Protein AF-A0A534PDR1-F1 (afdb_monomer_lite)

Structure (mmCIF, N/CA/C/O backbone):
data_AF-A0A534PDR1-F1
#
_entry.id   AF-A0A534PDR1-F1
#
loop_
_atom_site.group_PDB
_atom_site.id
_atom_site.type_symbol
_atom_site.label_atom_id
_atom_site.label_alt_id
_atom_site.label_comp_id
_atom_site.label_asym_id
_atom_site.label_entity_id
_atom_site.label_seq_id
_atom_site.pdbx_PDB_ins_code
_atom_site.Cartn_x
_atom_site.Cartn_y
_atom_site.Cartn_z
_atom_site.occupancy
_atom_site.B_iso_or_equiv
_atom_site.auth_seq_id
_atom_site.auth_comp_id
_atom_site.auth_asym_id
_atom_site.auth_atom_id
_atom_site.pdbx_PDB_model_num
ATOM 1 N N . MET A 1 1 ? -33.466 15.851 30.814 1.00 24.52 1 MET A N 1
ATOM 2 C CA . MET A 1 1 ? -32.150 16.524 30.706 1.00 24.52 1 MET A CA 1
ATOM 3 C C . MET A 1 1 ? -31.221 15.490 30.112 1.00 24.52 1 MET A C 1
ATOM 5 O O . MET A 1 1 ? -31.163 14.416 30.687 1.00 24.52 1 MET A O 1
ATOM 9 N N . SER A 1 2 ? -30.575 15.749 28.976 1.00 23.77 2 SER A N 1
ATOM 10 C CA . SER A 1 2 ? -29.647 14.771 28.395 1.00 23.77 2 SER A CA 1
ATOM 11 C C . SER A 1 2 ? -28.247 15.057 28.927 1.00 23.77 2 SER A C 1
ATOM 13 O O . SER A 1 2 ? -27.784 16.191 28.813 1.00 23.77 2 SER A O 1
ATOM 15 N N . TYR A 1 3 ? -27.605 14.066 29.541 1.00 24.27 3 TYR A N 1
ATOM 16 C CA . TYR A 1 3 ? -26.194 14.140 29.911 1.00 24.27 3 TYR A CA 1
ATOM 17 C C . TYR A 1 3 ? -25.447 13.023 29.192 1.00 24.27 3 TYR A C 1
ATOM 19 O O . TYR A 1 3 ? -25.975 11.921 29.044 1.00 24.27 3 TYR A O 1
ATOM 27 N N . ARG A 1 4 ? -24.250 13.334 28.696 1.00 38.19 4 ARG A N 1
ATOM 28 C CA . ARG A 1 4 ? -23.454 12.449 27.849 1.00 38.19 4 ARG A CA 1
ATOM 29 C C . ARG A 1 4 ? -22.066 12.275 28.437 1.00 38.19 4 ARG A C 1
ATOM 31 O O . ARG A 1 4 ? -21.421 13.256 28.794 1.00 38.19 4 ARG A O 1
ATOM 38 N N . GLY A 1 5 ? -21.625 11.025 28.449 1.00 40.53 5 GLY A N 1
ATOM 39 C CA . GLY A 1 5 ? -20.248 10.633 28.691 1.00 40.53 5 GLY A CA 1
ATOM 40 C C . GLY A 1 5 ? -19.898 10.258 30.129 1.00 40.53 5 GLY A C 1
ATOM 41 O O . GLY A 1 5 ? -20.467 10.765 31.097 1.00 40.53 5 GLY A O 1
ATOM 42 N N . LEU A 1 6 ? -18.939 9.340 30.239 1.00 48.75 6 LEU A N 1
ATOM 43 C CA . LEU A 1 6 ? -18.367 8.855 31.493 1.00 48.75 6 LEU A CA 1
ATOM 44 C C . LEU A 1 6 ? -16.954 9.431 31.633 1.00 48.75 6 LEU A C 1
ATOM 46 O O . LEU A 1 6 ? -16.095 9.165 30.796 1.00 48.75 6 LEU A O 1
ATOM 50 N N . TYR A 1 7 ? -16.713 10.194 32.698 1.00 41.88 7 TYR A N 1
ATOM 51 C CA . TYR A 1 7 ? -15.410 10.789 33.002 1.00 41.88 7 TYR A CA 1
ATOM 52 C C . TYR A 1 7 ? -14.824 10.149 34.262 1.00 41.88 7 TYR A C 1
ATOM 54 O O . TYR A 1 7 ? -15.388 10.309 35.346 1.00 41.88 7 TYR A O 1
ATOM 62 N N . ALA A 1 8 ? -13.682 9.463 34.146 1.00 46.06 8 ALA A N 1
ATOM 63 C CA . ALA A 1 8 ? -13.002 8.853 35.290 1.00 46.06 8 ALA A CA 1
ATOM 64 C C . ALA A 1 8 ? -11.555 9.350 35.450 1.00 46.06 8 ALA A C 1
ATOM 66 O O . ALA A 1 8 ? -10.724 9.262 34.548 1.00 46.06 8 ALA A O 1
ATOM 67 N N . GLY A 1 9 ? -11.222 9.810 36.659 1.00 34.47 9 GLY A N 1
ATOM 68 C CA . GLY A 1 9 ? -9.870 10.238 37.046 1.00 34.47 9 GLY A CA 1
ATOM 69 C C . GLY A 1 9 ? -8.880 9.091 37.301 1.00 34.47 9 GLY A C 1
ATOM 70 O O . GLY A 1 9 ? -7.931 9.276 38.057 1.00 34.47 9 GLY A O 1
ATOM 71 N N . GLY A 1 10 ? -9.106 7.913 36.717 1.00 47.69 10 GLY A N 1
ATOM 72 C CA . GLY A 1 10 ? -8.286 6.712 36.885 1.00 47.69 10 GLY A CA 1
ATOM 73 C C . GLY A 1 10 ? -8.466 5.740 35.719 1.00 47.69 10 GLY A C 1
ATOM 74 O O . GLY A 1 10 ? -8.918 6.144 34.649 1.00 47.69 10 GLY A O 1
ATOM 75 N N . ALA A 1 11 ? -8.103 4.473 35.924 1.00 41.03 11 ALA A N 1
ATOM 76 C CA . ALA A 1 11 ? -8.401 3.398 34.978 1.00 41.03 11 ALA A CA 1
ATOM 77 C C . ALA A 1 11 ? -9.873 2.953 35.079 1.00 41.03 11 ALA A C 1
ATOM 79 O O . ALA A 1 11 ? -10.487 3.073 36.143 1.00 41.03 11 ALA A O 1
ATOM 80 N N . LEU A 1 12 ? -10.414 2.423 33.983 1.00 51.59 12 LEU A N 1
ATOM 81 C CA . LEU A 1 12 ? -11.760 1.857 33.893 1.00 51.59 12 LEU A CA 1
ATOM 82 C C . LEU A 1 12 ? -11.659 0.370 33.540 1.00 51.59 12 LEU A C 1
ATOM 84 O O . LEU A 1 12 ? -11.013 0.025 32.555 1.00 51.59 12 LEU A O 1
ATOM 88 N N . ASP A 1 13 ? -12.315 -0.490 34.313 1.00 53.53 13 ASP A N 1
ATOM 89 C CA . ASP A 1 13 ? -12.467 -1.915 34.006 1.00 53.53 13 ASP A CA 1
ATOM 90 C C . ASP A 1 13 ? -13.963 -2.246 34.022 1.00 53.53 13 ASP A C 1
ATOM 92 O O . ASP A 1 13 ? -14.645 -2.003 35.023 1.00 53.53 13 ASP A O 1
ATOM 96 N N . LEU A 1 14 ? -14.482 -2.721 32.891 1.00 58.72 14 LEU A N 1
ATOM 97 C CA . LEU A 1 14 ? -15.869 -3.137 32.721 1.00 58.72 14 LEU A CA 1
ATOM 98 C C . LEU A 1 14 ? -15.907 -4.642 32.465 1.00 58.72 14 LEU A C 1
ATOM 100 O O . LEU A 1 14 ? -15.542 -5.126 31.389 1.00 58.72 14 LEU A O 1
ATOM 104 N N . ASP A 1 15 ? -16.386 -5.371 33.469 1.00 56.88 15 ASP A N 1
ATOM 105 C CA . ASP A 1 15 ? -16.516 -6.822 33.454 1.00 56.88 15 ASP A CA 1
ATOM 106 C C . ASP A 1 15 ? -17.979 -7.249 33.649 1.00 56.88 15 ASP A C 1
ATOM 108 O O . ASP A 1 15 ? -18.647 -6.826 34.595 1.00 56.88 15 ASP A O 1
ATOM 112 N N . SER A 1 16 ? -18.475 -8.103 32.749 1.00 52.28 16 SER A N 1
ATOM 113 C CA . SER A 1 16 ? -19.814 -8.700 32.808 1.00 52.28 16 SER A CA 1
ATOM 114 C C . SER A 1 16 ? -19.822 -10.130 33.376 1.00 52.28 16 SER A C 1
ATOM 116 O O . SER A 1 16 ? -20.872 -10.773 33.406 1.00 52.28 16 SER A O 1
ATOM 118 N N . SER A 1 17 ? -18.691 -10.632 33.894 1.00 45.69 17 SER A N 1
ATOM 119 C CA . SER A 1 17 ? -18.529 -12.004 34.418 1.00 45.69 17 SER A CA 1
ATOM 120 C C . SER A 1 17 ? -19.509 -12.415 35.529 1.00 45.69 17 SER A C 1
ATOM 122 O O . SER A 1 17 ? -19.777 -13.603 35.713 1.00 45.69 17 SER A O 1
ATOM 124 N N . ALA A 1 18 ? -20.100 -11.457 36.250 1.00 42.72 18 ALA A N 1
ATOM 125 C CA . ALA A 1 18 ? -21.075 -11.703 37.318 1.00 42.72 18 ALA A CA 1
ATOM 126 C C . ALA A 1 18 ? -22.462 -12.179 36.822 1.00 42.72 18 ALA A C 1
ATOM 128 O O . ALA A 1 18 ? -23.359 -12.438 37.626 1.00 42.72 18 ALA A O 1
ATOM 129 N N . CYS A 1 19 ? -22.666 -12.255 35.508 1.00 43.12 19 CYS A N 1
ATOM 130 C CA . CYS A 1 19 ? -23.981 -12.173 34.890 1.00 43.12 19 CYS A CA 1
ATOM 131 C C . CYS A 1 19 ? -24.437 -13.528 34.317 1.00 43.12 19 CYS A C 1
ATOM 133 O O . CYS A 1 19 ? -24.312 -13.815 33.129 1.00 43.12 19 CYS A O 1
ATOM 135 N N . THR A 1 20 ? -24.973 -14.394 35.185 1.00 37.12 20 THR A N 1
ATOM 136 C CA . THR A 1 20 ? -25.579 -15.681 34.793 1.00 37.12 20 THR A CA 1
ATOM 137 C C . THR A 1 20 ? -26.996 -15.825 35.366 1.00 37.12 20 THR A C 1
ATOM 139 O O . THR A 1 20 ? -27.206 -15.465 36.525 1.00 37.12 20 THR A O 1
ATOM 142 N N . PRO A 1 21 ? -27.982 -16.363 34.613 1.00 46.09 21 PRO A N 1
ATOM 143 C CA . PRO A 1 21 ? -27.909 -16.896 33.250 1.00 46.09 21 PRO A CA 1
ATOM 144 C C . PRO A 1 21 ? -28.533 -15.941 32.206 1.00 46.09 21 PRO A C 1
ATOM 146 O O . PRO A 1 21 ? -29.753 -15.881 32.064 1.00 46.09 21 PRO A O 1
ATOM 149 N N . GLY A 1 22 ? -27.706 -15.239 31.427 1.00 43.00 22 GLY A N 1
ATOM 150 C CA . GLY A 1 22 ? -28.154 -14.412 30.300 1.00 43.00 22 GLY A CA 1
ATOM 151 C C . GLY A 1 22 ? -26.980 -13.939 29.430 1.00 43.00 22 GLY A C 1
ATOM 152 O O . GLY A 1 22 ? -25.839 -13.996 29.888 1.00 43.00 22 GLY A O 1
ATOM 153 N N . PRO A 1 23 ? -27.215 -13.509 28.177 1.00 45.12 23 PRO A N 1
ATOM 154 C CA . PRO A 1 23 ? -26.169 -12.941 27.330 1.00 45.12 23 PRO A CA 1
ATOM 155 C C . PRO A 1 23 ? -25.854 -11.508 27.783 1.00 45.12 23 PRO A C 1
ATOM 157 O O . PRO A 1 23 ? -26.560 -10.572 27.420 1.00 45.12 23 PRO A O 1
ATOM 160 N N . CYS A 1 24 ? -24.809 -11.334 28.592 1.00 54.53 24 CYS A N 1
ATOM 161 C CA . CYS A 1 24 ? -24.440 -10.026 29.135 1.00 54.53 24 CYS A CA 1
ATOM 162 C C . CYS A 1 24 ? -23.253 -9.417 28.375 1.00 54.53 24 CYS A C 1
ATOM 164 O O . CYS A 1 24 ? -22.087 -9.651 28.711 1.00 54.53 24 CYS A O 1
ATOM 166 N N . GLY A 1 25 ? -23.576 -8.644 27.338 1.00 50.75 25 GLY A N 1
ATOM 167 C CA . GLY A 1 25 ? -22.637 -7.742 26.671 1.00 50.75 25 GLY A CA 1
ATOM 168 C C . GLY A 1 25 ? -22.466 -6.421 27.427 1.00 50.75 25 GLY A C 1
ATOM 169 O O . GLY A 1 25 ? -23.204 -6.120 28.366 1.00 50.75 25 GLY A O 1
ATOM 170 N N . ILE A 1 26 ? -21.487 -5.631 26.999 1.00 59.28 26 ILE A N 1
ATOM 171 C CA . ILE A 1 26 ? -21.301 -4.236 27.394 1.00 59.28 26 ILE A CA 1
ATOM 172 C C . ILE A 1 26 ? -21.921 -3.377 26.290 1.00 59.28 26 ILE A C 1
ATOM 174 O O . ILE A 1 26 ? -21.409 -3.336 25.173 1.00 59.28 26 ILE A O 1
ATOM 178 N N . GLU A 1 27 ? -23.021 -2.698 26.595 1.00 56.66 27 GLU A N 1
ATOM 179 C CA . GLU A 1 27 ? -23.666 -1.769 25.665 1.00 56.66 27 GLU A CA 1
ATOM 180 C C . GLU A 1 27 ? -23.038 -0.377 25.802 1.00 56.66 27 GLU A C 1
ATOM 182 O O . GLU A 1 27 ? -23.004 0.202 26.892 1.00 56.66 27 GLU A O 1
ATOM 187 N N . LEU A 1 28 ? -22.525 0.162 24.694 1.00 62.59 28 LEU A N 1
ATOM 188 C CA . LEU A 1 28 ? -21.995 1.519 24.617 1.00 62.59 28 LEU A CA 1
ATOM 189 C C . LEU A 1 28 ? -22.912 2.378 23.745 1.00 62.59 28 LEU A C 1
ATOM 191 O O . LEU A 1 28 ? -22.974 2.212 22.526 1.00 62.59 28 LEU A O 1
ATOM 195 N N . GLY A 1 29 ? -23.591 3.328 24.390 1.00 46.28 29 GLY A N 1
ATOM 196 C CA . GLY A 1 29 ? -24.225 4.461 23.717 1.00 46.28 29 GLY A CA 1
ATOM 197 C C . GLY A 1 29 ? -25.607 4.869 24.197 1.00 46.28 29 GLY A C 1
ATOM 198 O O . GLY A 1 29 ? -26.020 6.003 23.942 1.00 46.28 29 GLY A O 1
ATOM 199 N N . ASP A 1 30 ? -26.269 4.019 24.972 1.00 38.47 30 ASP A N 1
ATOM 200 C CA . ASP A 1 30 ? -27.560 4.350 25.558 1.00 38.47 30 ASP A CA 1
ATOM 201 C C . ASP A 1 30 ? -27.429 5.376 26.689 1.00 38.47 30 ASP A C 1
ATOM 203 O O . ASP A 1 30 ? -26.558 5.304 27.563 1.00 38.47 30 ASP A O 1
ATOM 207 N N . VAL A 1 31 ? -28.357 6.335 26.710 1.00 37.12 31 VAL A N 1
ATOM 208 C CA . VAL A 1 31 ? -28.592 7.145 27.905 1.00 37.12 31 VAL A CA 1
ATOM 209 C C . VAL A 1 31 ? -29.271 6.233 28.919 1.00 37.12 31 VAL A C 1
ATOM 211 O O . VAL A 1 31 ? -30.469 5.976 28.806 1.00 37.12 31 VAL A O 1
ATOM 214 N N . GLN A 1 32 ? -28.535 5.787 29.939 1.00 31.36 32 GLN A N 1
ATOM 215 C CA . GLN A 1 32 ? -29.162 5.231 31.136 1.00 31.36 32 GLN A CA 1
ATOM 216 C C . GLN A 1 32 ? -29.916 6.349 31.871 1.00 31.36 32 GLN A C 1
ATOM 218 O O . GLN A 1 32 ? -29.415 6.969 32.812 1.00 31.36 32 GLN A O 1
ATOM 223 N N . GLU A 1 33 ? -31.145 6.626 31.430 1.00 30.59 33 GLU A N 1
ATOM 224 C CA . GLU A 1 33 ? -32.111 7.357 32.237 1.00 30.59 33 GLU A CA 1
ATOM 225 C C . GLU A 1 33 ? -32.437 6.493 33.458 1.00 30.59 33 GLU A C 1
ATOM 227 O O . GLU A 1 33 ? -33.253 5.573 33.397 1.00 30.59 33 GLU A O 1
ATOM 232 N N . ALA A 1 34 ? -31.787 6.798 34.583 1.00 27.44 34 ALA A N 1
ATOM 233 C CA . ALA A 1 34 ? -32.140 6.249 35.884 1.00 27.44 34 ALA A CA 1
ATOM 234 C C . ALA A 1 34 ? -33.585 6.656 36.219 1.00 27.44 34 ALA A C 1
ATOM 236 O O . ALA A 1 34 ? -33.847 7.742 36.747 1.00 27.44 34 ALA A O 1
ATOM 237 N N . SER A 1 35 ? -34.534 5.795 35.843 1.00 27.27 35 SER A N 1
ATOM 238 C CA . SER A 1 35 ? -35.957 6.030 36.062 1.00 27.27 35 SER A CA 1
ATOM 239 C C . SER A 1 35 ? -36.247 6.165 37.562 1.00 27.27 35 SER A C 1
ATOM 241 O O . SER A 1 35 ? -35.571 5.582 38.412 1.00 27.27 35 SER A O 1
ATOM 243 N N . GLY A 1 36 ? -37.212 7.020 37.898 1.00 31.36 36 GLY A N 1
ATOM 244 C CA . GLY A 1 36 ? -37.315 7.608 39.230 1.00 31.36 36 GLY A CA 1
ATOM 245 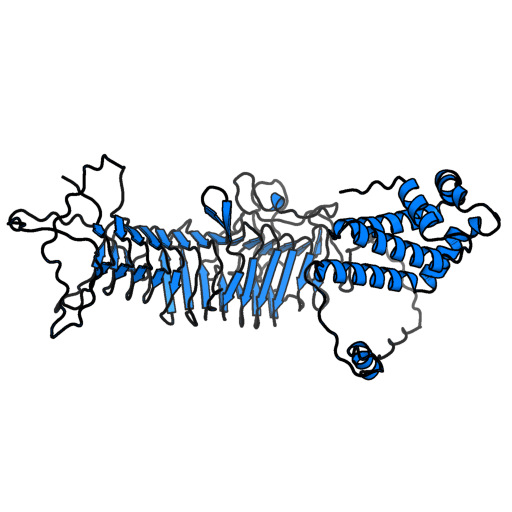C C . GLY A 1 36 ? -37.800 6.685 40.351 1.00 31.36 36 GLY A C 1
ATOM 246 O O . GLY A 1 36 ? -38.904 6.897 40.836 1.00 31.36 36 GLY A O 1
ATOM 247 N N . GLU A 1 37 ? -36.940 5.790 40.850 1.00 30.20 37 GLU A N 1
ATOM 248 C CA . GLU A 1 37 ? -36.938 5.343 42.260 1.00 30.20 37 GLU A CA 1
ATOM 249 C C . GLU A 1 37 ? -35.525 5.224 42.887 1.00 30.20 37 GLU A C 1
ATOM 251 O O . GLU A 1 37 ? -35.388 5.432 44.097 1.00 30.20 37 GLU A O 1
ATOM 256 N N . GLU A 1 38 ? -34.450 5.010 42.113 1.00 33.03 38 GLU A N 1
ATOM 257 C CA . GLU A 1 38 ? -33.076 4.811 42.636 1.00 33.03 38 GLU A CA 1
ATOM 258 C C . GLU A 1 38 ? -32.304 6.111 42.966 1.00 33.03 38 GLU A C 1
ATOM 260 O O . GLU A 1 38 ? -31.132 6.284 42.640 1.00 33.03 38 GLU A O 1
ATOM 265 N N . LEU A 1 39 ? -32.947 7.057 43.659 1.00 34.06 39 LEU A N 1
ATOM 266 C CA . LEU A 1 39 ? -32.356 8.365 43.985 1.00 34.06 39 LEU A CA 1
ATOM 267 C C . LEU A 1 39 ? -32.354 8.662 45.497 1.00 34.06 39 LEU A C 1
ATOM 269 O O . LEU A 1 39 ? -33.066 9.546 45.983 1.00 34.06 39 LEU A O 1
ATOM 273 N N . LYS A 1 40 ? -31.525 7.942 46.276 1.00 28.23 40 LYS A N 1
ATOM 274 C CA . LYS A 1 40 ? -31.348 8.198 47.725 1.00 28.23 40 LYS A CA 1
ATOM 275 C C . LYS A 1 40 ? -29.890 8.192 48.228 1.00 28.23 40 LYS A C 1
ATOM 277 O O . LYS A 1 40 ? -29.333 7.153 48.537 1.00 28.23 40 LYS A O 1
ATOM 282 N N . ARG A 1 41 ? -29.419 9.420 48.511 1.00 26.47 41 ARG A N 1
ATOM 283 C CA . ARG A 1 41 ? -28.400 9.847 49.510 1.00 26.47 41 ARG A CA 1
ATOM 284 C C . ARG A 1 41 ? -26.917 9.519 49.276 1.00 26.47 41 ARG A C 1
ATOM 286 O O . ARG A 1 41 ? -26.426 8.498 49.717 1.00 26.47 41 ARG A O 1
ATOM 293 N N . PHE A 1 42 ? -26.200 10.525 48.763 1.00 36.53 42 PHE A N 1
ATOM 294 C CA . PHE A 1 42 ? -24.757 10.749 48.966 1.00 36.53 42 PHE A CA 1
ATOM 295 C C . PHE A 1 42 ? -24.406 11.175 50.413 1.00 36.53 42 PHE A C 1
ATOM 297 O O . PHE A 1 42 ? -24.997 12.163 50.859 1.00 36.53 42 PHE A O 1
ATOM 304 N N . THR A 1 43 ? -23.409 10.588 51.093 1.00 26.38 43 THR A N 1
ATOM 305 C CA . THR A 1 43 ? -22.745 11.206 52.270 1.00 26.38 43 THR A CA 1
ATOM 306 C C . THR A 1 43 ? -21.237 10.905 52.350 1.00 26.38 43 THR A C 1
ATOM 308 O O . THR A 1 43 ? -20.854 9.749 52.463 1.00 26.38 43 THR A O 1
ATOM 311 N N . SER A 1 44 ? -20.413 11.964 52.439 1.00 26.00 44 SER A N 1
ATOM 312 C CA . SER A 1 44 ? -18.926 11.999 52.528 1.00 26.00 44 SER A CA 1
ATOM 313 C C . SER A 1 44 ? -18.133 11.857 51.201 1.00 26.00 44 SER A C 1
ATOM 315 O O . SER A 1 44 ? -18.742 11.736 50.140 1.00 26.00 44 SER A O 1
ATOM 317 N N . ALA A 1 45 ? -16.820 12.153 51.225 1.00 24.89 45 ALA A N 1
ATOM 318 C CA . ALA A 1 45 ? -16.143 12.965 50.188 1.00 24.89 45 ALA A CA 1
ATOM 319 C C . ALA A 1 45 ? -14.821 12.387 49.590 1.00 24.89 45 ALA A C 1
ATOM 321 O O . ALA A 1 45 ? -14.245 11.478 50.179 1.00 24.89 45 ALA A O 1
ATOM 322 N N . PRO A 1 46 ? -14.315 12.928 48.450 1.00 32.41 46 PRO A N 1
ATOM 323 C CA . PRO A 1 46 ? -13.184 12.382 47.673 1.00 32.41 46 PRO A CA 1
ATOM 324 C C . PRO A 1 46 ? -11.766 12.790 48.096 1.00 32.41 46 PRO A C 1
ATOM 326 O O . PRO A 1 46 ? -11.528 13.919 48.520 1.00 32.41 46 PRO A O 1
ATOM 329 N N . SER A 1 47 ? -10.808 11.928 47.746 1.00 26.06 47 SER A N 1
ATOM 330 C CA . SER A 1 47 ? -9.385 12.231 47.499 1.00 26.06 47 SER A CA 1
ATOM 331 C C . SER A 1 47 ? -8.883 11.221 46.446 1.00 26.06 47 SER A C 1
ATOM 333 O O . SER A 1 47 ? -9.110 10.029 46.620 1.00 26.06 47 SER A O 1
ATOM 335 N N . PHE A 1 48 ? -8.371 11.591 45.265 1.00 29.44 48 PHE A N 1
ATOM 336 C CA . PHE A 1 48 ? -7.063 12.221 45.001 1.00 29.44 48 PHE A CA 1
ATOM 337 C C . PHE A 1 48 ? -5.908 11.610 45.811 1.00 29.44 48 PHE A C 1
ATOM 339 O O . PHE A 1 48 ? -5.992 11.471 47.026 1.00 29.44 48 PHE A O 1
ATOM 346 N N . GLY A 1 49 ? -4.833 11.220 45.121 1.00 23.52 49 GLY A N 1
ATOM 347 C CA . GLY A 1 49 ? -3.752 10.434 45.713 1.00 23.52 49 GLY A CA 1
ATOM 348 C C . GLY A 1 49 ? -2.957 11.179 46.787 1.00 23.52 49 GLY A C 1
ATOM 349 O O . GLY A 1 49 ? -2.539 12.319 46.590 1.00 23.52 49 GLY A O 1
ATOM 350 N N . PHE A 1 50 ? -2.673 10.485 47.889 1.00 24.45 50 PHE A N 1
ATOM 351 C CA . PHE A 1 50 ? -1.602 10.834 48.816 1.00 24.45 50 PHE A CA 1
ATOM 352 C C . PHE A 1 50 ? -0.779 9.584 49.139 1.00 24.45 50 PHE A C 1
ATOM 354 O O . PHE A 1 50 ? -1.323 8.502 49.356 1.00 24.45 50 PHE A O 1
ATOM 361 N N . THR A 1 51 ? 0.542 9.737 49.166 1.00 33.31 51 THR A N 1
ATOM 362 C CA . THR A 1 51 ? 1.480 8.649 49.446 1.00 33.31 51 THR A CA 1
ATOM 363 C C . THR A 1 51 ? 1.571 8.398 50.949 1.00 33.31 51 THR A C 1
ATOM 365 O O . THR A 1 51 ? 2.130 9.221 51.671 1.00 33.31 51 THR A O 1
ATOM 368 N N . THR A 1 52 ? 1.137 7.228 51.427 1.00 23.50 52 THR A N 1
ATOM 369 C CA . THR A 1 52 ? 1.560 6.725 52.746 1.00 23.50 52 THR A CA 1
ATOM 370 C C . THR A 1 52 ? 2.007 5.276 52.704 1.00 23.50 52 THR A C 1
ATOM 372 O O . THR A 1 52 ? 1.267 4.375 52.320 1.00 23.50 52 THR A O 1
ATOM 375 N N . THR A 1 53 ? 3.217 5.066 53.205 1.00 33.84 53 THR A N 1
ATOM 376 C CA . THR A 1 53 ? 3.789 3.779 53.588 1.00 33.84 53 THR A CA 1
ATOM 377 C C . THR A 1 53 ? 3.018 3.141 54.750 1.00 33.84 53 THR A C 1
ATOM 379 O O . THR A 1 53 ? 3.211 3.539 55.900 1.00 33.84 53 THR A O 1
ATOM 382 N N . ALA A 1 54 ? 2.207 2.116 54.473 1.00 29.58 54 ALA A N 1
ATOM 383 C CA . ALA A 1 54 ? 1.792 1.110 55.455 1.00 29.58 54 ALA A CA 1
ATOM 384 C C . ALA A 1 54 ? 1.405 -0.207 54.753 1.00 29.58 54 ALA A C 1
ATOM 386 O O . ALA A 1 54 ? 0.627 -0.211 53.803 1.00 29.58 54 ALA A O 1
ATOM 387 N N . THR A 1 55 ? 1.965 -1.324 55.219 1.00 28.69 55 THR A N 1
ATOM 388 C CA . THR A 1 55 ? 1.750 -2.679 54.676 1.00 28.69 55 THR A CA 1
ATOM 389 C C . THR A 1 55 ? 0.329 -3.186 54.989 1.00 28.69 55 THR A C 1
ATOM 391 O O . THR A 1 55 ? -0.136 -2.970 56.109 1.00 28.69 55 THR A O 1
ATOM 394 N N . PRO A 1 56 ? -0.374 -3.869 54.061 1.00 39.94 56 PRO A N 1
ATOM 395 C CA . PRO A 1 56 ? -1.777 -4.239 54.255 1.00 39.94 56 PRO A CA 1
ATOM 396 C C . PRO A 1 56 ? -1.966 -5.483 55.136 1.00 39.94 56 PRO A C 1
ATOM 398 O O . PRO A 1 56 ? -1.124 -6.381 55.157 1.00 39.94 56 PRO A O 1
ATOM 401 N N . THR A 1 57 ? -3.143 -5.598 55.759 1.00 31.28 57 THR A N 1
ATOM 402 C CA . THR A 1 57 ? -3.645 -6.864 56.316 1.00 31.28 57 THR A CA 1
ATOM 403 C C . THR A 1 57 ? -5.085 -7.141 55.881 1.00 31.28 57 THR A C 1
ATOM 405 O O . THR A 1 57 ? -6.012 -6.449 56.287 1.00 31.28 57 THR A O 1
ATOM 408 N N . THR A 1 58 ? -5.215 -8.229 55.115 1.00 30.14 58 THR A N 1
ATOM 409 C CA . THR A 1 58 ? -6.370 -9.141 54.982 1.00 30.14 58 THR A CA 1
ATOM 410 C C . THR A 1 58 ? -7.689 -8.679 54.329 1.00 30.14 58 THR A C 1
ATOM 412 O O . THR A 1 58 ? -8.554 -8.086 54.966 1.00 30.14 58 THR A O 1
ATOM 415 N N . THR A 1 59 ? -7.884 -9.254 53.132 1.00 31.22 59 THR A N 1
ATOM 416 C CA . THR A 1 59 ? -9.089 -9.926 52.578 1.00 31.22 59 THR A CA 1
ATOM 417 C C . THR A 1 59 ? -10.222 -9.166 51.867 1.00 31.22 59 THR A C 1
ATOM 419 O O . THR A 1 59 ? -10.919 -8.341 52.440 1.00 31.22 59 THR A O 1
ATOM 422 N N . ASP A 1 60 ? -10.455 -9.692 50.656 1.00 27.89 60 ASP A N 1
ATOM 423 C CA . ASP A 1 60 ? -11.585 -9.620 49.718 1.00 27.89 60 ASP A CA 1
ATOM 424 C C . ASP A 1 60 ? -11.739 -8.357 48.846 1.00 27.89 60 ASP A C 1
ATOM 426 O O . ASP A 1 60 ? -12.093 -7.271 49.300 1.00 27.89 60 ASP A O 1
ATOM 430 N N . GLN A 1 61 ? -11.479 -8.536 47.544 1.00 29.48 61 GLN A N 1
ATOM 431 C CA . GLN A 1 61 ? -11.686 -7.539 46.496 1.00 29.48 61 GLN A CA 1
ATOM 432 C C . GLN A 1 61 ? -13.024 -7.798 45.803 1.00 29.48 61 GLN A C 1
ATOM 434 O O . GLN A 1 61 ? -13.210 -8.836 45.171 1.00 29.48 61 GLN A O 1
ATOM 439 N N . ARG A 1 62 ? -13.918 -6.807 45.823 1.00 26.50 62 ARG A N 1
ATOM 440 C CA . ARG A 1 62 ? -15.026 -6.688 44.866 1.00 26.50 62 ARG A CA 1
ATOM 441 C C . ARG A 1 62 ? -15.164 -5.224 44.472 1.00 26.50 62 ARG A C 1
ATOM 443 O O . ARG A 1 62 ? -15.502 -4.396 45.315 1.00 26.50 62 ARG A O 1
ATOM 450 N N . TYR A 1 63 ? -14.891 -4.900 43.211 1.00 26.56 63 TYR A N 1
ATOM 451 C CA . TYR A 1 63 ? -15.029 -3.537 42.699 1.00 26.56 63 TYR A CA 1
ATOM 452 C C . TYR A 1 63 ? -16.499 -3.226 42.393 1.00 26.56 63 TYR A C 1
ATOM 454 O O . TYR A 1 63 ? -16.977 -3.411 41.280 1.00 26.56 63 TYR A O 1
ATOM 462 N N . GLY A 1 64 ? -17.213 -2.740 43.407 1.00 27.14 64 GLY A N 1
ATOM 463 C CA . GLY A 1 64 ? -18.397 -1.902 43.229 1.00 27.14 64 GLY A CA 1
ATOM 464 C C . GLY A 1 64 ? -18.028 -0.448 43.527 1.00 27.14 64 GLY A C 1
ATOM 465 O O . GLY A 1 64 ? -17.297 -0.190 44.484 1.00 27.14 64 GLY A O 1
ATOM 466 N N . PHE A 1 65 ? -18.507 0.505 42.724 1.00 29.44 65 PHE A N 1
ATOM 467 C CA . PHE A 1 65 ? -18.239 1.931 42.940 1.00 29.44 65 PHE A CA 1
ATOM 468 C C . PHE A 1 65 ? -18.887 2.425 44.246 1.00 29.44 65 PHE A C 1
ATOM 470 O O . PHE A 1 65 ? -20.096 2.636 44.308 1.00 29.44 65 PHE A O 1
ATOM 477 N N . GLY A 1 66 ? -18.075 2.619 45.289 1.00 26.70 66 GLY A N 1
ATOM 478 C CA . GLY A 1 66 ? -18.504 3.152 46.584 1.00 26.70 66 GLY A CA 1
ATOM 479 C C . GLY A 1 66 ? -18.296 4.666 46.716 1.00 26.70 66 GLY A C 1
ATOM 480 O O . GLY A 1 66 ? -17.163 5.138 46.690 1.00 26.70 66 GLY A O 1
ATOM 481 N N . ASP A 1 67 ? -19.400 5.398 46.889 1.00 32.94 67 ASP A N 1
ATOM 482 C CA . ASP A 1 67 ? -19.536 6.722 47.526 1.00 32.94 67 ASP A CA 1
ATOM 483 C C . ASP A 1 67 ? -18.376 7.737 47.405 1.00 32.94 67 ASP A C 1
ATOM 485 O O . ASP A 1 67 ? -17.724 8.090 48.389 1.00 32.94 67 ASP A O 1
ATOM 489 N N . LEU A 1 68 ? -18.201 8.334 46.217 1.00 29.75 68 LEU A N 1
ATOM 490 C CA . LEU A 1 68 ? -17.282 9.464 46.017 1.00 29.75 68 LEU A CA 1
ATOM 491 C C . LEU A 1 68 ? -17.925 10.618 45.217 1.00 29.75 68 LEU A C 1
ATOM 493 O O . LEU A 1 68 ? -18.123 10.519 44.009 1.00 29.75 68 LEU A O 1
ATOM 497 N N . ARG A 1 69 ? -18.239 11.752 45.872 1.00 30.45 69 ARG A N 1
ATOM 498 C CA . ARG A 1 69 ? -18.764 12.973 45.206 1.00 30.45 69 ARG A CA 1
ATOM 499 C C . ARG A 1 69 ? -17.695 14.036 44.966 1.00 30.45 69 ARG A C 1
ATOM 501 O O . ARG A 1 69 ? -17.469 14.875 45.838 1.00 30.45 69 ARG A O 1
ATOM 508 N N . VAL A 1 70 ? -17.105 14.075 43.771 1.00 25.61 70 VAL A N 1
ATOM 509 C CA . VAL A 1 70 ? -16.422 15.289 43.285 1.00 25.61 70 VAL A CA 1
ATOM 510 C C . VAL A 1 70 ? -17.475 16.223 42.689 1.00 25.61 70 VAL A C 1
ATOM 512 O O . VAL A 1 70 ? -18.226 15.825 41.802 1.00 25.61 70 VAL A O 1
ATOM 515 N N . LEU A 1 71 ? -17.536 17.470 43.161 1.00 26.14 71 LEU A N 1
ATOM 516 C CA . LEU A 1 71 ? -18.306 18.520 42.496 1.00 26.14 71 LEU A CA 1
ATOM 517 C C . LEU A 1 71 ? -17.481 19.049 41.317 1.00 26.14 71 LEU A C 1
ATOM 519 O O . LEU A 1 71 ? -16.534 19.806 41.523 1.00 26.14 71 LEU A O 1
ATOM 523 N N . LEU A 1 72 ? -17.834 18.654 40.095 1.00 28.70 72 LEU A N 1
ATOM 524 C CA . LEU A 1 72 ? -17.291 19.255 38.877 1.00 28.70 72 LEU A CA 1
ATOM 525 C C . LEU A 1 72 ? -18.178 20.427 38.442 1.00 28.70 72 LEU A C 1
ATOM 527 O O . LEU A 1 72 ? -19.404 20.370 38.541 1.00 28.70 72 LEU A O 1
ATOM 531 N N . GLY A 1 73 ? -17.530 21.522 38.041 1.00 27.73 73 GLY A N 1
ATOM 532 C CA . GLY A 1 73 ? -18.190 22.776 37.690 1.00 27.73 73 GLY A CA 1
ATOM 533 C C . GLY A 1 73 ? -19.009 22.696 36.401 1.00 27.73 73 GLY A C 1
ATOM 534 O O . GLY A 1 73 ? -18.947 21.730 35.648 1.00 27.73 73 GLY A O 1
ATOM 535 N N . SER A 1 74 ? -19.777 23.753 36.147 1.00 25.59 74 SER A N 1
ATOM 536 C CA . SER A 1 74 ? -20.576 23.915 34.932 1.00 25.59 74 SER A CA 1
ATOM 537 C C . SER A 1 74 ? -19.722 23.845 33.662 1.00 25.59 74 SER A C 1
ATOM 539 O O . SER A 1 74 ? -18.893 24.727 33.435 1.00 25.59 74 SER A O 1
ATOM 541 N N . PHE A 1 75 ? -20.004 22.870 32.801 1.00 31.88 75 PHE A N 1
ATOM 542 C CA . PHE A 1 75 ? -19.564 22.869 31.408 1.00 31.88 75 PHE A CA 1
ATOM 543 C C . PHE A 1 75 ? -20.689 23.420 30.525 1.00 31.88 75 PHE A C 1
ATOM 545 O O . PHE A 1 75 ? -21.827 22.955 30.593 1.00 31.88 75 PHE A O 1
ATOM 552 N N . THR A 1 76 ? -20.378 24.447 29.737 1.00 25.28 76 THR A N 1
ATOM 553 C CA . THR A 1 76 ? -21.258 24.990 28.692 1.00 25.28 76 THR A CA 1
ATOM 554 C C . THR A 1 76 ? -21.183 24.140 27.424 1.00 25.28 76 THR A C 1
ATOM 556 O O . THR A 1 76 ? -20.174 23.482 27.187 1.00 25.28 76 THR A O 1
ATOM 559 N N . GLU A 1 77 ? -22.254 24.154 26.630 1.00 29.36 77 GLU A N 1
ATOM 560 C CA . GLU A 1 77 ? -22.493 23.219 25.521 1.00 29.36 77 GLU A CA 1
ATOM 561 C C . GLU A 1 77 ? -21.336 23.085 24.515 1.00 29.36 77 GLU A C 1
ATOM 563 O O . GLU A 1 77 ? -20.809 24.073 24.003 1.00 29.36 77 GLU A O 1
ATOM 568 N N . ALA A 1 78 ? -21.054 21.833 24.147 1.00 26.56 78 ALA A N 1
ATOM 569 C CA . ALA A 1 78 ? -20.484 21.454 22.860 1.00 26.56 78 ALA A CA 1
ATOM 570 C C . ALA A 1 78 ? -21.474 20.509 22.147 1.00 26.56 78 ALA A C 1
ATOM 572 O O . ALA A 1 78 ? -22.285 19.836 22.784 1.00 26.56 78 ALA A O 1
ATOM 573 N N . THR A 1 79 ? -21.455 20.526 20.817 1.00 27.02 79 THR A N 1
ATOM 574 C CA . THR A 1 79 ? -22.500 19.991 19.927 1.00 27.02 79 THR A CA 1
ATOM 575 C C . THR A 1 79 ? -22.649 18.461 19.889 1.00 27.02 79 THR A C 1
ATOM 577 O O . THR A 1 79 ? -21.782 17.700 20.299 1.00 27.02 79 THR A O 1
ATOM 580 N N . ALA A 1 80 ? -23.774 18.016 19.319 1.00 32.84 80 ALA A N 1
ATOM 581 C CA . ALA A 1 80 ? -24.055 16.646 18.873 1.00 32.84 80 ALA A CA 1
ATOM 582 C C . ALA A 1 80 ? -22.992 16.074 17.894 1.00 32.84 80 ALA A C 1
ATOM 584 O O . ALA A 1 80 ? -22.429 16.847 17.126 1.00 32.84 80 ALA A O 1
ATOM 585 N N . ASN A 1 81 ? -22.720 14.757 17.819 1.00 42.09 81 ASN A N 1
ATOM 586 C CA . ASN A 1 81 ? -23.286 13.584 18.522 1.00 42.09 81 ASN A CA 1
ATOM 587 C C . ASN A 1 81 ? -22.221 12.490 18.767 1.00 42.09 81 ASN A C 1
ATOM 589 O O . ASN A 1 81 ? -21.583 12.087 17.805 1.00 42.09 81 ASN A O 1
ATOM 593 N N . ALA A 1 82 ? -22.130 11.968 20.002 1.00 47.78 82 ALA A N 1
ATOM 594 C CA . ALA A 1 82 ? -21.539 10.670 20.385 1.00 47.78 82 ALA A CA 1
ATOM 595 C C . ALA A 1 82 ? -21.652 10.469 21.923 1.00 47.78 82 ALA A C 1
ATOM 597 O O . ALA A 1 82 ? -21.540 11.456 22.659 1.00 47.78 82 ALA A O 1
ATOM 598 N N . PRO A 1 83 ? -21.871 9.258 22.469 1.00 63.75 83 PRO A N 1
ATOM 599 C CA . PRO A 1 83 ? -21.300 8.833 23.756 1.00 63.75 83 PRO A CA 1
ATOM 600 C C . PRO A 1 83 ? -19.759 8.919 23.774 1.00 63.75 83 PRO A C 1
ATOM 602 O O . PRO A 1 83 ? -19.083 8.279 22.973 1.00 63.75 83 PRO A O 1
ATOM 605 N N . THR A 1 84 ? -19.199 9.653 24.742 1.00 68.44 84 THR A N 1
ATOM 606 C CA . THR A 1 84 ? -17.742 9.750 24.963 1.00 68.44 84 THR A CA 1
ATOM 607 C C . THR A 1 84 ? -17.349 9.150 26.316 1.00 68.44 84 THR A C 1
ATOM 609 O O . THR A 1 84 ? -17.882 9.556 27.348 1.00 68.44 84 THR A O 1
ATOM 612 N N . VAL A 1 85 ? -16.392 8.223 26.353 1.00 73.19 85 VAL A N 1
ATOM 613 C CA . VAL A 1 85 ? -15.797 7.706 27.600 1.00 73.19 85 VAL A CA 1
ATOM 614 C C . VAL A 1 85 ? -14.370 8.223 27.710 1.00 73.19 85 VAL A C 1
ATOM 616 O O . VAL A 1 85 ? -13.519 7.852 26.903 1.00 73.19 85 VAL A O 1
ATOM 619 N N . GLN A 1 86 ? -14.098 9.068 28.708 1.00 76.25 86 GLN A N 1
ATOM 620 C CA . GLN A 1 86 ? -12.777 9.659 28.911 1.00 76.25 86 GLN A CA 1
ATOM 621 C C . GLN A 1 86 ? -12.150 9.247 30.248 1.00 76.25 86 GLN A C 1
ATOM 623 O O . GLN A 1 86 ? -12.716 9.460 31.325 1.00 76.25 86 GLN A O 1
ATOM 628 N N . THR A 1 87 ? -10.934 8.709 30.178 1.00 59.81 87 THR A N 1
ATOM 629 C CA . THR A 1 87 ? -10.133 8.268 31.323 1.00 59.81 87 THR A CA 1
ATOM 630 C C . THR A 1 87 ? -8.718 8.831 31.257 1.00 59.81 87 THR A C 1
ATOM 632 O O . THR A 1 87 ? -8.151 9.001 30.181 1.00 59.81 87 THR A O 1
ATOM 635 N N . VAL A 1 88 ? -8.101 9.095 32.411 1.00 73.88 88 VAL A N 1
ATOM 636 C CA . VAL A 1 88 ? -6.656 9.416 32.470 1.00 73.88 88 VAL A CA 1
ATOM 637 C C . VAL A 1 88 ? -5.780 8.165 32.581 1.00 73.88 88 VAL A C 1
ATOM 639 O O . VAL A 1 88 ? -4.597 8.224 32.270 1.00 73.88 88 VAL A O 1
ATOM 642 N N . GLY A 1 89 ? -6.348 7.038 33.020 1.00 72.56 89 GLY A N 1
ATOM 643 C CA . GLY A 1 89 ? -5.707 5.724 32.972 1.00 72.56 89 GLY A CA 1
ATOM 644 C C . GLY A 1 89 ? -6.203 4.882 31.796 1.00 72.56 89 GLY A C 1
ATOM 645 O O . GLY A 1 89 ? -6.976 5.354 30.959 1.00 72.56 89 GLY A O 1
ATOM 646 N N . SER A 1 90 ? -5.775 3.621 31.764 1.00 78.69 90 SER A N 1
ATOM 647 C CA . SER A 1 90 ? -6.202 2.631 30.771 1.00 78.69 90 SER A CA 1
ATOM 648 C C . SER A 1 90 ? -7.693 2.281 30.868 1.00 78.69 90 SER A C 1
ATOM 650 O O . SER A 1 90 ? -8.298 2.414 31.935 1.00 78.69 90 SER A O 1
ATOM 652 N N . GLN A 1 91 ? -8.262 1.771 29.776 1.00 78.94 91 GLN A N 1
ATOM 653 C CA . GLN A 1 91 ? -9.618 1.209 29.733 1.00 78.94 91 GLN A CA 1
ATOM 654 C C . GLN A 1 91 ? -9.558 -0.283 29.392 1.00 78.94 91 GLN A C 1
ATOM 656 O O . GLN A 1 91 ? -8.783 -0.696 28.529 1.00 78.94 91 GLN A O 1
ATOM 661 N N . ARG A 1 92 ? -10.380 -1.098 30.051 1.00 81.69 92 ARG A N 1
ATOM 662 C CA . ARG A 1 92 ? -10.501 -2.537 29.806 1.00 81.69 92 ARG A CA 1
ATOM 663 C C . ARG A 1 92 ? -11.975 -2.922 29.696 1.00 81.69 92 ARG A C 1
ATOM 665 O O . ARG A 1 92 ? -12.772 -2.621 30.579 1.00 81.69 92 ARG A O 1
ATOM 672 N N . TYR A 1 93 ? -12.306 -3.605 28.608 1.00 78.31 93 TYR A N 1
ATOM 673 C CA . TYR A 1 93 ? -13.630 -4.116 28.281 1.00 78.31 93 TYR A CA 1
ATOM 674 C C . TYR A 1 93 ? -13.528 -5.638 28.192 1.00 78.31 93 TYR A C 1
ATOM 676 O O . TYR A 1 93 ? -12.961 -6.176 27.237 1.00 78.31 93 TYR A O 1
ATOM 684 N N . VAL A 1 94 ? -13.992 -6.341 29.229 1.00 76.44 94 VAL A N 1
ATOM 685 C CA . VAL A 1 94 ? -13.834 -7.802 29.327 1.00 76.44 94 VAL A CA 1
ATOM 686 C C . VAL A 1 94 ? -14.938 -8.541 28.574 1.00 76.44 94 VAL A C 1
ATOM 688 O O . VAL A 1 94 ? -14.660 -9.540 27.914 1.00 76.44 94 VAL A O 1
ATOM 691 N N . GLY A 1 95 ? -16.179 -8.058 28.652 1.00 70.25 95 GLY A N 1
ATOM 692 C CA . GLY A 1 95 ? -17.313 -8.628 27.920 1.00 70.25 95 GLY A CA 1
ATOM 693 C C . GLY A 1 95 ? -17.302 -8.289 26.420 1.00 70.25 95 GLY A C 1
ATOM 694 O O . GLY A 1 95 ? -16.569 -7.391 26.003 1.00 70.25 95 GLY A O 1
ATOM 695 N N . PRO A 1 96 ? -18.126 -8.971 25.599 1.00 75.38 96 PRO A N 1
ATOM 696 C CA . PRO A 1 96 ? -18.405 -8.540 24.228 1.00 75.38 96 PRO A CA 1
ATOM 697 C C . PRO A 1 96 ? -19.008 -7.133 24.243 1.00 75.38 96 PRO A C 1
ATOM 699 O O . PRO A 1 96 ? -19.879 -6.860 25.071 1.00 75.38 96 PRO A O 1
ATOM 702 N N . VAL A 1 97 ? -18.572 -6.256 23.344 1.00 81.50 97 VAL A N 1
ATOM 703 C CA . VAL A 1 97 ? -19.048 -4.868 23.267 1.00 81.50 97 VAL A CA 1
ATOM 704 C C . VAL A 1 97 ? -20.035 -4.719 22.116 1.00 81.50 97 VAL A C 1
ATOM 706 O O . VAL A 1 97 ? -19.729 -5.111 20.993 1.00 81.50 97 VAL A O 1
ATOM 709 N N . THR A 1 98 ? -21.183 -4.097 22.384 1.00 83.81 98 THR A N 1
ATOM 710 C CA . THR A 1 98 ? -22.172 -3.725 21.364 1.00 83.81 98 THR A CA 1
ATOM 711 C C . THR A 1 98 ? -22.343 -2.211 21.341 1.00 83.81 98 THR A C 1
ATOM 713 O O . THR A 1 98 ? -22.652 -1.599 22.364 1.00 83.81 98 THR A O 1
ATOM 716 N N . LEU A 1 99 ? -22.170 -1.602 20.171 1.00 83.06 99 LEU A N 1
ATOM 717 C CA . LEU A 1 99 ? -22.388 -0.175 19.949 1.00 83.06 99 LEU A CA 1
ATOM 718 C C . LEU A 1 99 ? -23.864 0.078 19.620 1.00 83.06 99 LEU A C 1
ATOM 720 O O . LEU A 1 99 ? -24.369 -0.404 18.603 1.00 83.06 99 LEU A O 1
ATOM 724 N N . THR A 1 100 ? -24.548 0.849 20.466 1.00 82.19 100 THR A N 1
ATOM 725 C CA . THR A 1 100 ? -25.926 1.330 20.233 1.00 82.19 100 THR A CA 1
ATOM 726 C C . THR A 1 100 ? -25.965 2.792 19.773 1.00 82.19 100 THR A C 1
ATOM 728 O O . THR A 1 100 ? -27.005 3.287 19.336 1.00 82.19 100 THR A O 1
ATOM 731 N N . ALA A 1 101 ? -24.822 3.484 19.837 1.00 79.44 101 ALA A N 1
ATOM 732 C CA . ALA A 1 101 ? -24.588 4.785 19.227 1.00 79.44 101 ALA A CA 1
ATOM 733 C C . ALA A 1 101 ? -23.102 4.970 18.862 1.00 79.44 101 ALA A C 1
ATOM 735 O O . ALA A 1 101 ? -22.228 4.248 19.345 1.00 79.44 101 ALA A O 1
ATOM 736 N N . ASP A 1 102 ? -22.819 5.979 18.036 1.00 83.69 102 ASP A N 1
ATOM 737 C CA . ASP A 1 102 ? -21.461 6.350 17.615 1.00 83.69 102 ASP A CA 1
ATOM 738 C C . ASP A 1 102 ? -20.589 6.695 18.827 1.00 83.69 102 ASP A C 1
ATOM 740 O O . ASP A 1 102 ? -20.868 7.660 19.532 1.00 83.69 102 ASP A O 1
ATOM 744 N N . THR A 1 103 ? -19.547 5.912 19.089 1.00 81.31 103 THR A N 1
ATOM 745 C CA . THR A 1 103 ? -18.810 5.931 20.356 1.00 81.31 103 THR A CA 1
ATOM 746 C C . THR A 1 103 ? -17.398 6.474 20.208 1.00 81.31 103 THR A C 1
ATOM 748 O O . THR A 1 103 ? -16.658 6.093 19.307 1.00 81.31 103 THR A O 1
ATOM 751 N N . GLN A 1 104 ? -17.002 7.335 21.146 1.00 86.12 104 GLN A N 1
ATOM 752 C CA . GLN A 1 104 ? -15.635 7.824 21.276 1.00 86.12 104 GLN A CA 1
ATOM 753 C C . GLN A 1 104 ? -15.030 7.374 22.609 1.00 86.12 104 GLN A C 1
ATOM 755 O O . GLN A 1 104 ? -15.581 7.649 23.676 1.00 86.12 104 GLN A O 1
ATOM 760 N N . LEU A 1 105 ? -13.868 6.729 22.561 1.00 84.00 105 LEU A N 1
ATOM 761 C CA . LEU A 1 105 ? -13.088 6.337 23.730 1.00 84.00 105 LEU A CA 1
ATOM 762 C C . LEU A 1 105 ? -11.787 7.141 23.758 1.00 84.00 105 LEU A C 1
ATOM 764 O O . LEU A 1 105 ? -11.034 7.143 22.789 1.00 84.00 105 LEU A O 1
ATOM 768 N N . ALA A 1 106 ? -11.523 7.821 24.870 1.00 81.88 106 ALA A N 1
ATOM 769 C CA . ALA A 1 106 ? -10.311 8.601 25.085 1.00 81.88 106 ALA A CA 1
ATOM 770 C C . ALA A 1 106 ? -9.622 8.146 26.378 1.00 81.88 106 ALA A C 1
ATOM 772 O O . ALA A 1 106 ? -10.161 8.341 27.468 1.00 81.88 106 ALA A O 1
ATOM 773 N N . ALA A 1 107 ? -8.434 7.556 26.284 1.00 76.19 107 ALA A N 1
ATOM 774 C CA . ALA A 1 107 ? -7.692 7.041 27.432 1.00 76.19 107 ALA A CA 1
ATOM 775 C C . ALA A 1 107 ? -6.292 7.653 27.510 1.00 76.19 107 ALA A C 1
ATOM 777 O O . ALA A 1 107 ? -5.576 7.701 26.520 1.00 76.19 107 ALA A O 1
ATOM 778 N N . GLY A 1 108 ? -5.863 8.075 28.702 1.00 73.38 108 GLY A N 1
ATOM 779 C CA . GLY A 1 108 ? -4.463 8.452 28.947 1.00 73.38 108 GLY A CA 1
ATOM 780 C C . GLY A 1 108 ? -3.508 7.252 29.034 1.00 73.38 108 GLY A C 1
ATOM 781 O O . GLY A 1 108 ? -2.299 7.427 28.930 1.00 73.38 108 GLY A O 1
ATOM 782 N N . GLY A 1 109 ? -4.046 6.039 29.210 1.00 80.19 109 GLY A N 1
ATOM 783 C CA . GLY A 1 109 ? -3.330 4.772 29.034 1.00 80.19 109 GLY A CA 1
ATOM 784 C C . GLY A 1 109 ? -3.814 4.015 27.793 1.00 80.19 109 GLY A C 1
ATOM 785 O O . GLY A 1 109 ? -4.485 4.585 26.938 1.00 80.19 109 GLY A O 1
ATOM 786 N N . GLY A 1 110 ? -3.506 2.718 27.716 1.00 83.94 110 GLY A N 1
ATOM 787 C CA . GLY A 1 110 ? -4.005 1.843 26.647 1.00 83.94 110 GLY A CA 1
ATOM 788 C C . GLY A 1 110 ? -5.499 1.512 26.774 1.00 83.94 110 GLY A C 1
ATOM 789 O O . GLY A 1 110 ? -6.082 1.616 27.857 1.00 83.94 110 GLY A O 1
ATOM 790 N N . VAL A 1 111 ? -6.114 1.067 25.682 1.00 84.94 111 VAL A N 1
ATOM 791 C CA . VAL A 1 111 ? -7.509 0.588 25.643 1.00 84.94 111 VAL A CA 1
ATOM 792 C C . VAL A 1 111 ? -7.503 -0.876 25.227 1.00 84.94 111 VAL A C 1
ATOM 794 O O . VAL A 1 111 ? -6.818 -1.232 24.282 1.00 84.94 111 VAL A O 1
ATOM 797 N N . MET A 1 112 ? -8.240 -1.745 25.917 1.00 88.00 112 MET A N 1
ATOM 798 C CA . MET A 1 112 ? -8.250 -3.180 25.620 1.00 88.00 112 MET A CA 1
ATOM 799 C C . MET A 1 112 ? -9.665 -3.740 25.540 1.00 88.00 112 MET A C 1
ATOM 801 O O . MET A 1 112 ? -10.409 -3.696 26.520 1.00 88.00 112 MET A O 1
ATOM 805 N N . PHE A 1 113 ? -9.977 -4.362 24.407 1.00 88.62 113 PHE A N 1
ATOM 806 C CA . PHE A 1 113 ? -11.164 -5.180 24.194 1.00 88.62 113 PHE A CA 1
ATOM 807 C C . PHE A 1 113 ? -10.765 -6.652 24.238 1.00 88.62 113 PHE A C 1
ATOM 809 O O . PHE A 1 113 ? -10.015 -7.122 23.386 1.00 88.62 113 PHE A O 1
ATOM 816 N N . VAL A 1 114 ? -11.232 -7.390 25.245 1.00 81.50 114 VAL A N 1
ATOM 817 C CA . VAL A 1 114 ? -10.891 -8.817 25.412 1.00 81.50 114 VAL A CA 1
ATOM 818 C C . VAL A 1 114 ? -11.706 -9.705 24.466 1.00 81.50 114 VAL A C 1
ATOM 820 O O . VAL A 1 114 ? -11.248 -10.773 24.079 1.00 81.50 114 VAL A O 1
ATOM 823 N N . ASN A 1 115 ? -12.905 -9.260 24.096 1.00 83.62 115 ASN A N 1
ATOM 824 C CA . ASN A 1 115 ? -13.846 -9.959 23.225 1.00 83.62 115 ASN A CA 1
ATOM 825 C C . ASN A 1 115 ? -14.240 -9.075 22.030 1.00 83.62 115 ASN A C 1
ATOM 827 O O . ASN A 1 115 ? -13.771 -7.944 21.903 1.00 83.62 115 ASN A O 1
ATOM 831 N N . ASN A 1 116 ? -15.100 -9.605 21.157 1.00 87.50 116 ASN A N 1
ATOM 832 C CA . ASN A 1 116 ? -15.557 -8.906 19.958 1.00 87.50 116 ASN A CA 1
ATOM 833 C C . ASN A 1 116 ? -16.206 -7.548 20.268 1.00 87.50 116 ASN A C 1
ATOM 835 O O . ASN A 1 116 ? -16.906 -7.393 21.273 1.00 87.50 116 ASN A O 1
ATOM 839 N N . VAL A 1 117 ? -16.029 -6.611 19.339 1.00 90.69 117 VAL A N 1
ATOM 840 C CA . VAL A 1 117 ? -16.699 -5.309 19.304 1.00 90.69 117 VAL A CA 1
ATOM 841 C C . VAL A 1 117 ? -17.605 -5.281 18.083 1.00 90.69 117 VAL A C 1
ATOM 843 O O . VAL A 1 117 ? -17.146 -5.503 16.971 1.00 90.69 117 VAL A O 1
ATOM 846 N N . GLU A 1 118 ? -18.892 -5.037 18.268 1.00 89.75 118 GLU A N 1
ATOM 847 C CA . GLU A 1 118 ? -19.915 -5.213 17.237 1.00 89.75 118 GLU A CA 1
ATOM 848 C C . GLU A 1 118 ? -20.880 -4.019 17.219 1.00 89.75 118 GLU A C 1
ATOM 850 O O . GLU A 1 118 ? -21.080 -3.356 18.237 1.00 89.75 118 GLU A O 1
ATOM 855 N N . SER A 1 119 ? -21.501 -3.733 16.074 1.00 88.38 119 SER A N 1
ATOM 856 C CA . SER A 1 119 ? -22.589 -2.749 16.004 1.00 88.38 119 SER A CA 1
ATOM 857 C C . SER A 1 119 ? -23.948 -3.396 16.295 1.00 88.38 119 SER A C 1
ATOM 859 O O . SER A 1 119 ? -24.121 -4.604 16.149 1.00 88.38 119 SER A O 1
ATOM 861 N N . VAL A 1 120 ? -24.967 -2.618 16.668 1.00 84.44 120 VAL A N 1
ATOM 862 C CA . VAL A 1 120 ? -26.335 -3.156 16.747 1.00 84.44 120 VAL A CA 1
ATOM 863 C C . VAL A 1 120 ? -26.845 -3.578 15.356 1.00 84.44 120 VAL A C 1
ATOM 865 O O . VAL A 1 120 ? -26.657 -2.877 14.365 1.00 84.44 120 VAL A O 1
ATOM 868 N N . VAL A 1 121 ? -27.535 -4.722 15.273 1.00 79.62 121 VAL A N 1
ATOM 869 C CA . VAL A 1 121 ? -27.900 -5.410 14.009 1.00 79.62 121 VAL A CA 1
ATOM 870 C C . VAL A 1 121 ? -28.637 -4.533 12.981 1.00 79.62 121 VAL A C 1
ATOM 872 O O . VAL A 1 121 ? -28.550 -4.787 11.782 1.00 79.62 121 VAL A O 1
ATOM 875 N N . SER A 1 122 ? -29.376 -3.511 13.419 1.00 78.19 122 SER A N 1
ATOM 876 C CA . SER A 1 122 ? -30.147 -2.626 12.535 1.00 78.19 122 SER A CA 1
ATOM 877 C C . SER A 1 122 ? -29.375 -1.420 11.996 1.00 78.19 122 SER A C 1
ATOM 879 O O . SER A 1 122 ? -29.847 -0.789 11.050 1.00 78.19 122 SER A O 1
ATOM 881 N N . THR A 1 123 ? -28.256 -1.051 12.624 1.00 84.69 123 THR A N 1
ATOM 882 C CA . THR A 1 123 ? -27.634 0.268 12.457 1.00 84.69 123 THR A CA 1
ATOM 883 C C . THR A 1 123 ? -26.122 0.159 12.626 1.00 84.69 123 THR A C 1
ATOM 885 O O . THR A 1 123 ? -25.637 -0.194 13.697 1.00 84.69 123 THR A O 1
ATOM 888 N N . ALA A 1 124 ? -25.368 0.488 11.579 1.00 91.69 124 ALA A N 1
ATOM 889 C CA . ALA A 1 124 ? -23.914 0.579 11.657 1.00 91.69 124 ALA A CA 1
ATOM 890 C C . ALA A 1 124 ? -23.510 1.862 12.406 1.00 91.69 124 ALA A C 1
ATOM 892 O O . ALA A 1 124 ? -23.881 2.959 11.987 1.00 91.69 124 ALA A O 1
ATOM 893 N N . HIS A 1 125 ? -22.762 1.711 13.498 1.00 88.75 125 HIS A N 1
ATOM 894 C CA . HIS A 1 125 ? -22.276 2.791 14.354 1.00 88.75 125 HIS A CA 1
ATOM 895 C C . HIS A 1 125 ? -20.767 2.964 14.253 1.00 88.75 125 HIS A C 1
ATOM 897 O O . HIS A 1 125 ? -20.042 2.051 13.853 1.00 88.75 125 HIS A O 1
ATOM 903 N N . ASN A 1 126 ? -20.302 4.154 14.614 1.00 93.69 126 ASN A N 1
ATOM 904 C CA . ASN A 1 126 ? -18.885 4.490 14.595 1.00 93.69 126 ASN A CA 1
ATOM 905 C C . ASN A 1 126 ? -18.200 4.146 15.926 1.00 93.69 126 ASN A C 1
ATOM 907 O O . ASN A 1 126 ? -18.819 4.229 16.986 1.00 93.69 126 ASN A O 1
ATOM 911 N N . LEU A 1 127 ? -16.906 3.837 15.876 1.00 94.31 127 LEU A N 1
ATOM 912 C CA . LEU A 1 127 ? -16.021 3.749 17.034 1.00 94.31 127 LEU A CA 1
ATOM 913 C C . LEU A 1 127 ? -14.726 4.515 16.751 1.00 94.31 127 LEU A C 1
ATOM 915 O O . LEU A 1 127 ? -14.021 4.182 15.804 1.00 94.31 127 LEU A O 1
ATOM 919 N N . ASP A 1 128 ? -14.410 5.509 17.580 1.00 94.38 128 ASP A N 1
ATOM 920 C CA . ASP A 1 128 ? -13.135 6.237 17.567 1.00 94.38 128 ASP A CA 1
ATOM 921 C C . ASP A 1 128 ? -12.400 6.018 18.896 1.00 94.38 128 ASP A C 1
ATOM 923 O O . ASP A 1 128 ? -12.873 6.452 19.948 1.00 94.38 128 ASP A O 1
ATOM 927 N N . VAL A 1 129 ? -11.260 5.324 18.854 1.00 93.31 129 VAL A N 1
ATOM 928 C CA . VAL A 1 129 ? -10.409 5.035 20.012 1.00 93.31 129 VAL A CA 1
ATOM 929 C C . VAL A 1 129 ? -9.119 5.844 19.932 1.00 93.31 129 VAL A C 1
ATOM 931 O O . VAL A 1 129 ? -8.289 5.656 19.044 1.00 93.31 129 VAL A O 1
ATOM 934 N N . SER A 1 130 ? -8.941 6.731 20.907 1.00 90.62 130 SER A N 1
ATOM 935 C CA . SER A 1 130 ? -7.749 7.546 21.109 1.00 90.62 130 SER A CA 1
ATOM 936 C C . SER A 1 130 ? -7.122 7.159 22.447 1.00 90.62 130 SER A C 1
ATOM 938 O O . SER A 1 130 ? -7.642 7.489 23.515 1.00 90.62 130 SER A O 1
ATOM 940 N N . ALA A 1 131 ? -6.025 6.413 22.396 1.00 87.88 131 ALA A N 1
ATOM 941 C CA . ALA A 1 131 ? -5.338 5.880 23.563 1.00 87.88 131 ALA A CA 1
ATOM 942 C C . ALA A 1 131 ? -3.926 6.479 23.676 1.00 87.88 131 ALA A C 1
ATOM 944 O O . ALA A 1 131 ? -3.229 6.643 22.680 1.00 87.88 131 ALA A O 1
ATOM 945 N N . GLY A 1 132 ? -3.497 6.809 24.897 1.00 85.06 132 GLY A N 1
ATOM 946 C CA . GLY A 1 132 ? -2.138 7.279 25.210 1.00 85.06 132 GLY A CA 1
ATOM 947 C C . GLY A 1 132 ? -1.095 6.155 25.268 1.00 85.06 132 GLY A C 1
ATOM 948 O O . GLY A 1 132 ? 0.072 6.398 25.566 1.00 85.06 132 GLY A O 1
ATOM 949 N N . GLY A 1 133 ? -1.531 4.923 25.015 1.00 89.38 133 GLY A N 1
ATOM 950 C CA . GLY A 1 133 ? -0.715 3.756 24.705 1.00 89.38 133 GLY A CA 1
ATOM 951 C C . GLY A 1 133 ? -1.508 2.832 23.776 1.00 89.38 133 GLY A C 1
ATOM 952 O O . GLY A 1 133 ? -2.556 3.220 23.273 1.00 89.38 133 GLY A O 1
ATOM 953 N N . THR A 1 134 ? -1.053 1.597 23.595 1.00 92.12 134 THR A N 1
ATOM 954 C CA . THR A 1 134 ? -1.638 0.615 22.665 1.00 92.12 134 THR A CA 1
ATOM 955 C C . THR A 1 134 ? -3.156 0.418 22.807 1.00 92.12 134 THR A C 1
ATOM 957 O O . THR A 1 134 ? -3.676 0.292 23.924 1.00 92.12 134 THR A O 1
ATOM 960 N N . THR A 1 135 ? -3.851 0.289 21.672 1.00 95.62 135 THR A N 1
ATOM 961 C CA . THR A 1 135 ? -5.233 -0.206 21.599 1.00 95.62 135 THR A CA 1
ATOM 962 C C . THR A 1 135 ? -5.235 -1.700 21.265 1.00 95.62 135 THR A C 1
ATOM 964 O O . THR A 1 135 ? -4.968 -2.097 20.136 1.00 95.62 135 THR A O 1
ATOM 967 N N . THR A 1 136 ? -5.529 -2.558 22.238 1.00 95.19 136 THR A N 1
ATOM 968 C CA . THR A 1 136 ? -5.470 -4.019 22.094 1.00 95.19 136 THR A CA 1
ATOM 969 C C . THR A 1 136 ? -6.832 -4.635 21.772 1.00 95.19 136 THR A C 1
ATOM 971 O O . THR A 1 136 ? -7.803 -4.423 22.502 1.00 95.19 136 THR A O 1
ATOM 974 N N . PHE A 1 137 ? -6.875 -5.489 20.749 1.00 95.56 137 PHE A N 1
ATOM 975 C CA . PHE A 1 137 ? -8.026 -6.324 20.406 1.00 95.56 137 PHE A CA 1
ATOM 976 C C . PHE A 1 137 ? -7.696 -7.807 20.629 1.00 95.56 137 PHE A C 1
ATOM 978 O O . PHE A 1 137 ? -6.735 -8.342 20.075 1.00 95.56 137 PHE A O 1
ATOM 985 N N . GLY A 1 138 ? -8.504 -8.472 21.455 1.00 92.06 138 GLY A N 1
ATOM 986 C CA . GLY A 1 138 ? -8.502 -9.924 21.681 1.00 92.06 138 GLY A CA 1
ATOM 987 C C . GLY A 1 138 ? -9.617 -10.670 20.938 1.00 92.06 138 GLY A C 1
ATOM 988 O O . GLY A 1 138 ? -9.648 -11.896 20.953 1.00 92.06 138 GLY A O 1
ATOM 989 N N . GLY A 1 139 ? -10.516 -9.938 20.271 1.00 91.19 139 GLY A N 1
ATOM 990 C CA . GLY A 1 139 ? -11.561 -10.474 19.398 1.00 91.19 139 GLY A CA 1
ATOM 991 C C . GLY A 1 139 ? -11.734 -9.648 18.120 1.00 91.19 139 GLY A C 1
ATOM 992 O O . GLY A 1 139 ? -10.966 -8.723 17.848 1.00 91.19 139 GLY A O 1
ATOM 993 N N . ASN A 1 140 ? -12.752 -9.986 17.334 1.00 96.25 140 ASN A N 1
ATOM 994 C CA . ASN A 1 140 ? -13.042 -9.337 16.054 1.00 96.25 140 ASN A CA 1
ATOM 995 C C . ASN A 1 140 ? -13.751 -7.983 16.217 1.00 96.25 140 ASN A C 1
ATOM 997 O O . ASN A 1 140 ? -14.385 -7.723 17.239 1.00 96.25 140 ASN A O 1
ATOM 1001 N N . VAL A 1 141 ? -13.704 -7.146 15.177 1.00 96.94 141 VAL A N 1
ATOM 1002 C CA . VAL A 1 141 ? -14.391 -5.845 15.135 1.00 96.94 141 VAL A CA 1
ATOM 1003 C C . VAL A 1 141 ? -15.386 -5.828 13.972 1.00 96.94 141 VAL A C 1
ATOM 1005 O O . VAL A 1 141 ? -14.998 -5.936 12.816 1.00 96.94 141 VAL A O 1
ATOM 1008 N N . GLY A 1 142 ? -16.682 -5.712 14.258 1.00 95.56 142 GLY A N 1
ATOM 1009 C CA . GLY A 1 142 ? -17.757 -5.646 13.262 1.00 95.56 142 GLY A CA 1
ATOM 1010 C C . GLY A 1 142 ? -17.984 -6.932 12.458 1.00 95.56 142 GLY A C 1
ATOM 1011 O O . GLY A 1 142 ? -18.589 -6.890 11.387 1.00 95.56 142 GLY A O 1
ATOM 1012 N N . ASN A 1 143 ? -17.478 -8.081 12.912 1.00 92.56 143 ASN A N 1
ATOM 1013 C CA . ASN A 1 143 ? -17.482 -9.304 12.113 1.00 92.56 143 ASN A CA 1
ATOM 1014 C C . ASN A 1 143 ? -18.900 -9.819 11.827 1.00 92.56 143 ASN A C 1
ATOM 1016 O O . ASN A 1 143 ? -19.236 -10.112 10.674 1.00 92.56 143 ASN A O 1
ATOM 1020 N N . ALA A 1 144 ? -19.737 -9.893 12.863 1.00 92.25 144 ALA A N 1
ATOM 1021 C CA . ALA A 1 144 ? -21.149 -10.238 12.720 1.00 92.25 144 ALA A CA 1
ATOM 1022 C C . ALA A 1 144 ? -21.978 -9.055 12.187 1.00 92.25 144 ALA A C 1
ATOM 1024 O O . ALA A 1 144 ? -22.938 -9.251 11.439 1.00 92.25 144 ALA A O 1
ATOM 1025 N N . THR A 1 145 ? -21.596 -7.838 12.568 1.00 93.69 145 THR A N 1
ATOM 1026 C CA . THR A 1 145 ? -22.378 -6.607 12.418 1.00 93.69 145 THR A CA 1
ATOM 1027 C C . THR A 1 145 ? -21.441 -5.420 12.174 1.00 93.69 145 THR A C 1
ATOM 1029 O O . THR A 1 145 ? -21.006 -4.774 13.132 1.00 93.69 145 THR A O 1
ATOM 1032 N N . PRO A 1 146 ? -21.118 -5.127 10.897 1.00 96.06 146 PRO A N 1
ATOM 1033 C CA . PRO A 1 146 ? -20.107 -4.139 10.534 1.00 96.06 146 PRO A CA 1
ATOM 1034 C C . PRO A 1 146 ? -20.338 -2.743 11.109 1.00 96.06 146 PRO A C 1
ATOM 1036 O O . PRO A 1 146 ? -21.471 -2.262 11.198 1.00 96.06 146 PRO A O 1
ATOM 1039 N N . LEU A 1 147 ? -19.235 -2.076 11.442 1.00 96.75 147 LEU A N 1
ATOM 1040 C CA . LEU A 1 147 ? -19.242 -0.695 11.918 1.00 96.75 147 LEU A CA 1
ATOM 1041 C C . LEU A 1 147 ? -19.418 0.292 10.749 1.00 96.75 147 LEU A C 1
ATOM 1043 O O . LEU A 1 147 ? -19.105 -0.000 9.592 1.00 96.75 147 LEU A O 1
ATOM 1047 N N . GLY A 1 148 ? -19.902 1.497 11.051 1.00 95.62 148 GLY A N 1
ATOM 1048 C CA . GLY A 1 148 ? -19.918 2.605 10.092 1.00 95.62 148 GLY A CA 1
ATOM 1049 C C . GLY A 1 148 ? -18.494 3.097 9.833 1.00 95.62 148 GLY A C 1
ATOM 1050 O O . GLY A 1 148 ? -18.002 3.073 8.706 1.00 95.62 148 GLY A O 1
ATOM 1051 N N . GLN A 1 149 ? -17.808 3.451 10.912 1.00 96.06 149 GLN A N 1
ATOM 1052 C CA . GLN A 1 149 ? -16.396 3.797 10.944 1.00 96.06 149 GLN A CA 1
ATOM 1053 C C . GLN A 1 149 ? -15.733 3.089 12.124 1.00 96.06 149 GLN A C 1
ATOM 1055 O O . GLN A 1 149 ? -16.283 3.070 13.223 1.00 96.06 149 GLN A O 1
ATOM 1060 N N . PHE A 1 150 ? -14.536 2.562 11.918 1.00 97.62 150 PHE A N 1
ATOM 1061 C CA . PHE A 1 150 ? -13.665 2.088 12.981 1.00 97.62 150 PHE A CA 1
ATOM 1062 C C . PHE A 1 150 ? -12.343 2.847 12.913 1.00 97.62 150 PHE A C 1
ATOM 1064 O O . PHE A 1 150 ? -11.678 2.829 11.882 1.00 97.62 150 PHE A O 1
ATOM 1071 N N . LYS A 1 151 ? -11.981 3.525 14.003 1.00 96.44 151 LYS A N 1
ATOM 1072 C CA . LYS A 1 151 ? -10.745 4.290 14.131 1.00 96.44 151 LYS A CA 1
ATOM 1073 C C . LYS A 1 151 ? -10.015 3.923 15.418 1.00 96.44 151 LYS A C 1
ATOM 1075 O O . LYS A 1 151 ? -10.640 3.905 16.478 1.00 96.44 151 LYS A O 1
ATOM 1080 N N . ALA A 1 152 ? -8.711 3.660 15.340 1.00 95.12 152 ALA A N 1
ATOM 1081 C CA . ALA A 1 152 ? -7.886 3.364 16.513 1.00 95.12 152 ALA A CA 1
ATOM 1082 C C . ALA A 1 152 ? -6.439 3.868 16.377 1.00 95.12 152 ALA A C 1
ATOM 1084 O O . ALA A 1 152 ? -5.817 3.770 15.316 1.00 95.12 152 ALA A O 1
ATOM 1085 N N . THR A 1 153 ? -5.888 4.375 17.481 1.00 91.25 153 THR A N 1
ATOM 1086 C CA . THR A 1 153 ? -4.448 4.631 17.628 1.00 91.25 153 THR A CA 1
ATOM 1087 C C . THR A 1 153 ? -3.727 3.364 18.084 1.00 91.25 153 THR A C 1
ATOM 1089 O O . THR A 1 153 ? -4.201 2.683 18.995 1.00 91.25 153 THR A O 1
ATOM 1092 N N . ASP A 1 154 ? -2.579 3.082 17.468 1.00 89.38 154 ASP A N 1
ATOM 1093 C CA . ASP A 1 154 ? -1.627 2.024 17.831 1.00 89.38 154 ASP A CA 1
ATOM 1094 C C . ASP A 1 154 ? -2.308 0.673 18.105 1.00 89.38 154 ASP A C 1
ATOM 1096 O O . ASP A 1 154 ? -2.350 0.181 19.238 1.00 89.38 154 ASP A O 1
ATOM 1100 N N . ALA A 1 155 ? -2.933 0.116 17.064 1.00 94.38 155 ALA A N 1
ATOM 1101 C CA . ALA A 1 155 ? -3.751 -1.081 17.172 1.00 94.38 155 ALA A CA 1
ATOM 1102 C C . ALA A 1 155 ? -2.881 -2.343 17.255 1.00 94.38 155 ALA A C 1
ATOM 1104 O O . ALA A 1 155 ? -2.026 -2.582 16.404 1.00 94.38 155 ALA A O 1
ATOM 1105 N N . THR A 1 156 ? -3.133 -3.191 18.253 1.00 95.44 156 THR A N 1
ATOM 1106 C CA . THR A 1 156 ? -2.490 -4.505 18.371 1.00 95.44 156 THR A CA 1
ATOM 1107 C C . THR A 1 156 ? -3.515 -5.624 18.454 1.00 95.44 156 THR A C 1
ATOM 1109 O O . THR A 1 156 ? -4.376 -5.643 19.338 1.00 95.44 156 THR A O 1
ATOM 1112 N N . PHE A 1 157 ? -3.376 -6.583 17.550 1.00 95.00 157 PHE A N 1
ATOM 1113 C CA . PHE A 1 157 ? -4.194 -7.783 17.425 1.00 95.00 157 PHE A CA 1
ATOM 1114 C C . PHE A 1 157 ? -3.489 -8.961 18.121 1.00 95.00 157 PHE A C 1
ATOM 1116 O O . PHE A 1 157 ? -2.271 -9.103 18.021 1.00 95.00 157 PHE A O 1
ATOM 1123 N N . THR A 1 158 ? -4.218 -9.751 18.918 1.00 92.44 158 THR A N 1
ATOM 1124 C CA . THR A 1 158 ? -3.612 -10.698 19.890 1.00 92.44 158 THR A CA 1
ATOM 1125 C C . THR A 1 158 ? -4.161 -12.126 19.872 1.00 92.44 158 THR A C 1
ATOM 1127 O O . THR A 1 158 ? -3.547 -13.017 20.461 1.00 92.44 158 THR A O 1
ATOM 1130 N N . ALA A 1 159 ? -5.285 -12.372 19.203 1.00 88.12 159 ALA A N 1
ATOM 1131 C CA . ALA A 1 159 ? -5.700 -13.706 18.789 1.00 88.12 159 ALA A CA 1
ATOM 1132 C C . ALA A 1 159 ? -4.982 -14.104 17.486 1.00 88.12 159 ALA A C 1
ATOM 1134 O O . ALA A 1 159 ? -4.435 -13.258 16.782 1.00 88.12 159 ALA A O 1
ATOM 1135 N N . ALA A 1 160 ? -4.996 -15.401 17.166 1.00 88.94 160 ALA A N 1
ATOM 1136 C CA . ALA A 1 160 ? -4.346 -15.923 15.963 1.00 88.94 160 ALA A CA 1
ATOM 1137 C C . ALA A 1 160 ? -4.964 -15.377 14.665 1.00 88.94 160 ALA A C 1
ATOM 1139 O O . ALA A 1 160 ? -4.230 -15.105 13.727 1.00 88.94 160 ALA A O 1
ATOM 1140 N N . ASP A 1 161 ? -6.283 -15.172 14.635 1.00 94.38 161 ASP A N 1
ATOM 1141 C CA . ASP A 1 161 ? -7.001 -14.616 13.489 1.00 94.38 161 ASP A CA 1
ATOM 1142 C C . ASP A 1 161 ? -7.926 -13.487 13.952 1.00 94.38 161 ASP A C 1
ATOM 1144 O O . ASP A 1 161 ? -8.661 -13.640 14.933 1.00 94.38 161 ASP A O 1
ATOM 1148 N N . HIS A 1 162 ? -7.909 -12.368 13.230 1.00 95.56 162 HIS A N 1
ATOM 1149 C CA . HIS A 1 162 ? -8.762 -11.211 13.465 1.00 95.56 162 HIS A CA 1
ATOM 1150 C C . HIS A 1 162 ? -9.405 -10.718 12.176 1.00 95.56 162 HIS A C 1
ATOM 1152 O O . HIS A 1 162 ? -8.707 -10.424 11.211 1.00 95.56 162 HIS A O 1
ATOM 1158 N N . THR A 1 163 ? -10.719 -10.498 12.213 1.00 96.38 163 THR A N 1
ATOM 1159 C CA . THR A 1 163 ? -11.444 -9.775 11.160 1.00 96.38 163 THR A CA 1
ATOM 1160 C C . THR A 1 163 ? -11.950 -8.433 11.685 1.00 96.38 163 THR A C 1
ATOM 1162 O O . THR A 1 163 ? -12.624 -8.368 12.719 1.00 96.38 163 THR A O 1
ATOM 1165 N N . VAL A 1 164 ? -11.668 -7.367 10.936 1.00 97.50 164 VAL A N 1
ATOM 1166 C CA . VAL A 1 164 ? -12.175 -6.005 11.123 1.00 97.50 164 VAL A CA 1
ATOM 1167 C C . VAL A 1 164 ? -13.061 -5.657 9.930 1.00 97.50 164 VAL A C 1
ATOM 1169 O O . VAL A 1 164 ? -12.588 -5.625 8.797 1.00 97.50 164 VAL A O 1
ATOM 1172 N N . ARG A 1 165 ? -14.347 -5.376 10.162 1.00 97.44 165 ARG A N 1
ATOM 1173 C CA . ARG A 1 165 ? -15.307 -5.005 9.112 1.00 97.44 165 ARG A CA 1
ATOM 1174 C C . ARG A 1 165 ? -15.962 -3.671 9.433 1.00 97.44 165 ARG A C 1
ATOM 1176 O O . ARG A 1 165 ? -16.719 -3.549 10.400 1.00 97.44 165 ARG A O 1
ATOM 1183 N N . ALA A 1 166 ? -15.724 -2.684 8.582 1.00 96.50 166 ALA A N 1
ATOM 1184 C CA . ALA A 1 166 ? -16.402 -1.398 8.646 1.00 96.50 166 ALA A CA 1
ATOM 1185 C C . ALA A 1 166 ? -16.527 -0.794 7.246 1.00 96.50 166 ALA A C 1
ATOM 1187 O O . ALA A 1 166 ? -15.829 -1.201 6.320 1.00 96.50 166 ALA A O 1
ATOM 1188 N N . ARG A 1 167 ? -17.396 0.203 7.065 1.00 95.00 167 ARG A N 1
ATOM 1189 C CA . ARG A 1 167 ? -17.394 0.971 5.809 1.00 95.00 167 ARG A CA 1
ATOM 1190 C C . ARG A 1 167 ? -16.138 1.841 5.681 1.00 95.00 167 ARG A C 1
ATOM 1192 O O . ARG A 1 167 ? -15.620 1.993 4.580 1.00 95.00 167 ARG A O 1
ATOM 1199 N N . SER A 1 168 ? -15.658 2.392 6.793 1.00 96.06 168 SER A N 1
ATOM 1200 C CA . SER A 1 168 ? -14.385 3.110 6.884 1.00 96.06 168 SER A CA 1
ATOM 1201 C C . SER A 1 168 ? -13.532 2.527 8.012 1.00 96.06 168 SER A C 1
ATOM 1203 O O . SER A 1 168 ? -14.020 2.407 9.137 1.00 96.06 168 SER A O 1
ATOM 1205 N N . ILE A 1 169 ? -12.287 2.159 7.721 1.00 97.44 169 ILE A N 1
ATOM 1206 C CA . ILE A 1 169 ? -11.284 1.710 8.698 1.00 97.44 169 ILE A CA 1
ATOM 1207 C C . ILE A 1 169 ? -10.143 2.729 8.694 1.00 97.44 169 ILE A C 1
ATOM 1209 O O . ILE A 1 169 ? -9.673 3.120 7.633 1.00 97.44 169 ILE A O 1
ATOM 1213 N N . ASP A 1 170 ? -9.713 3.163 9.873 1.00 95.62 170 ASP A N 1
ATOM 1214 C CA . ASP A 1 170 ? -8.721 4.220 10.064 1.00 95.62 170 ASP A CA 1
ATOM 1215 C C . ASP A 1 170 ? -7.763 3.821 11.196 1.00 95.62 170 ASP A C 1
ATOM 1217 O O . ASP A 1 170 ? -8.105 3.881 12.380 1.00 95.62 170 ASP A O 1
ATOM 1221 N N . LEU A 1 171 ? -6.568 3.362 10.836 1.00 94.62 171 LEU A N 1
ATOM 1222 C CA . LEU A 1 171 ? -5.581 2.862 11.787 1.00 94.62 171 LEU A CA 1
ATOM 1223 C C . LEU A 1 171 ? -4.305 3.702 11.709 1.00 94.62 171 LEU A C 1
ATOM 1225 O O . LEU A 1 171 ? -3.875 4.117 10.633 1.00 94.62 171 LEU A O 1
ATOM 1229 N N . SER A 1 172 ? -3.714 3.981 12.876 1.00 90.25 172 SER A N 1
ATOM 1230 C CA . SER A 1 172 ? -2.353 4.532 12.942 1.00 90.25 172 SER A CA 1
ATOM 1231 C C . SER A 1 172 ? -1.362 3.403 12.647 1.00 90.25 172 SER A C 1
ATOM 1233 O O . SER A 1 172 ? -1.229 3.039 11.483 1.00 90.25 172 SER A O 1
ATOM 1235 N N . ALA A 1 173 ? -0.744 2.802 13.667 1.00 89.19 173 ALA A N 1
ATOM 1236 C CA . ALA A 1 173 ? 0.024 1.567 13.514 1.00 89.19 173 ALA A CA 1
ATOM 1237 C C . ALA A 1 173 ? -0.860 0.316 13.629 1.00 89.19 173 ALA A C 1
ATOM 1239 O O . ALA A 1 173 ? -1.919 0.344 14.273 1.00 89.19 173 ALA A O 1
ATOM 1240 N N . ILE A 1 174 ? -0.387 -0.784 13.039 1.00 93.44 174 ILE A N 1
ATOM 1241 C CA . ILE A 1 174 ? -0.985 -2.121 13.132 1.00 93.44 174 ILE A CA 1
ATOM 1242 C C . ILE A 1 174 ? 0.108 -3.113 13.527 1.00 93.44 174 ILE A C 1
ATOM 1244 O O . ILE A 1 174 ? 1.044 -3.318 12.768 1.00 93.44 174 ILE A O 1
ATOM 1248 N N . ASP A 1 175 ? -0.034 -3.795 14.660 1.00 93.12 175 ASP A N 1
ATOM 1249 C CA . ASP A 1 175 ? 0.871 -4.871 15.087 1.00 93.12 175 ASP A CA 1
ATOM 1250 C C . ASP A 1 175 ? 0.094 -6.125 15.512 1.00 93.12 175 ASP A C 1
ATOM 1252 O O . ASP A 1 175 ? -1.090 -6.072 15.855 1.00 93.12 175 ASP A O 1
ATOM 1256 N N . GLY A 1 176 ? 0.774 -7.271 15.550 1.00 85.88 176 GLY A N 1
ATOM 1257 C CA . GLY A 1 176 ? 0.190 -8.512 16.054 1.00 85.88 176 GLY A CA 1
ATOM 1258 C C . GLY A 1 176 ? 1.123 -9.699 15.870 1.00 85.88 176 GLY A C 1
ATOM 1259 O O . GLY A 1 176 ? 1.140 -10.318 14.813 1.00 85.88 176 GLY A O 1
ATOM 1260 N N . ALA A 1 177 ? 1.903 -10.023 16.904 1.00 82.38 177 ALA A N 1
ATOM 1261 C CA . ALA A 1 177 ? 2.939 -11.053 16.841 1.00 82.38 177 ALA A CA 1
ATOM 1262 C C . ALA A 1 177 ? 2.367 -12.436 16.465 1.00 82.38 177 ALA A C 1
ATOM 1264 O O . ALA A 1 177 ? 1.827 -13.138 17.321 1.00 82.38 177 ALA A O 1
ATOM 1265 N N . GLY A 1 178 ? 2.510 -12.825 15.193 1.00 83.69 178 GLY A N 1
ATOM 1266 C CA . GLY A 1 178 ? 1.930 -14.061 14.655 1.00 83.69 178 GLY A CA 1
ATOM 1267 C C . GLY A 1 178 ? 0.400 -14.043 14.516 1.00 83.69 178 GLY A C 1
ATOM 1268 O O . GLY A 1 178 ? -0.215 -15.106 14.534 1.00 83.69 178 GLY A O 1
ATOM 1269 N N . ALA A 1 179 ? -0.216 -12.861 14.416 1.00 93.25 179 ALA A N 1
ATOM 1270 C CA . ALA A 1 179 ? -1.643 -12.709 14.140 1.00 93.25 179 ALA A CA 1
ATOM 1271 C C . ALA A 1 179 ? -1.905 -12.564 12.631 1.00 93.25 179 ALA A C 1
ATOM 1273 O O . ALA A 1 179 ? -1.182 -11.850 11.933 1.00 93.25 179 ALA A O 1
ATOM 1274 N N . SER A 1 180 ? -2.971 -13.190 12.141 1.00 96.44 180 SER A N 1
ATOM 1275 C CA . SER A 1 180 ? -3.605 -12.885 10.859 1.00 96.44 180 SER A CA 1
ATOM 1276 C C . SER A 1 180 ? -4.567 -11.711 11.052 1.00 96.44 180 SER A C 1
ATOM 1278 O O . SER A 1 180 ? -5.492 -11.805 11.861 1.00 96.44 180 SER A O 1
ATOM 1280 N N . VAL A 1 181 ? -4.388 -10.615 10.315 1.00 96.81 181 VAL A N 1
ATOM 1281 C CA . VAL A 1 181 ? -5.263 -9.434 10.369 1.00 96.81 181 VAL A CA 1
ATOM 1282 C C . VAL A 1 181 ? -5.955 -9.246 9.025 1.00 96.81 181 VAL A C 1
ATOM 1284 O O . VAL A 1 181 ? -5.311 -8.987 8.010 1.00 96.81 181 VAL A O 1
ATOM 1287 N N . GLU A 1 182 ? -7.279 -9.360 9.045 1.00 96.50 182 GLU A N 1
ATOM 1288 C CA . GLU A 1 182 ? -8.173 -9.226 7.902 1.00 96.50 182 GLU A CA 1
ATOM 1289 C C . GLU A 1 182 ? -8.981 -7.918 8.012 1.00 96.50 182 GLU A C 1
ATOM 1291 O O . GLU A 1 182 ? -9.923 -7.815 8.799 1.00 96.50 182 GLU A O 1
ATOM 1296 N N . LEU A 1 183 ? -8.629 -6.904 7.221 1.00 96.69 183 LEU A N 1
ATOM 1297 C CA . LEU A 1 183 ? -9.358 -5.640 7.107 1.00 96.69 183 LEU A CA 1
ATOM 1298 C C . LEU A 1 183 ? -10.319 -5.704 5.912 1.00 96.69 183 LEU A C 1
ATOM 1300 O O . LEU A 1 183 ? -9.905 -5.976 4.782 1.00 96.69 183 LEU A O 1
ATOM 1304 N N . ARG A 1 184 ? -11.608 -5.444 6.156 1.00 95.75 184 ARG A N 1
ATOM 1305 C CA . ARG A 1 184 ? -12.676 -5.511 5.149 1.00 95.75 184 ARG A CA 1
ATOM 1306 C C . ARG A 1 184 ? -13.526 -4.247 5.126 1.00 95.75 184 ARG A C 1
ATOM 1308 O O . ARG A 1 184 ? -14.299 -3.980 6.051 1.00 95.75 184 ARG A O 1
ATOM 1315 N N . GLY A 1 185 ? -13.437 -3.528 4.016 1.00 93.50 185 GLY A N 1
ATOM 1316 C CA . GLY A 1 185 ? -14.384 -2.509 3.605 1.00 93.50 185 GLY A CA 1
ATOM 1317 C C . GLY A 1 185 ? -15.778 -3.101 3.383 1.00 93.50 185 GLY A C 1
ATOM 1318 O O . GLY A 1 185 ? -15.939 -4.196 2.842 1.00 93.50 185 GLY A O 1
ATOM 1319 N N . VAL A 1 186 ? -16.816 -2.397 3.841 1.00 91.94 186 VAL A N 1
ATOM 1320 C CA . VAL A 1 186 ? -18.208 -2.856 3.724 1.00 91.94 186 VAL A CA 1
ATOM 1321 C C . VAL A 1 186 ? -19.070 -1.874 2.938 1.00 91.94 186 VAL A C 1
ATOM 1323 O O . VAL A 1 186 ? -19.360 -0.765 3.390 1.00 91.94 186 VAL A O 1
ATOM 1326 N N . GLY A 1 187 ? -19.573 -2.349 1.796 1.00 89.00 187 GLY A N 1
ATOM 1327 C CA . GLY A 1 187 ? -20.445 -1.592 0.899 1.00 89.00 187 GLY A CA 1
ATOM 1328 C C . GLY A 1 187 ? -19.677 -0.634 -0.013 1.00 89.00 187 GLY A C 1
ATOM 1329 O O . GLY A 1 187 ? -18.476 -0.459 0.124 1.00 89.00 187 GLY A O 1
ATOM 1330 N N . THR A 1 188 ? -20.383 -0.008 -0.955 1.00 88.31 188 THR A N 1
ATOM 1331 C CA . THR A 1 188 ? -19.753 0.820 -1.991 1.00 88.31 188 THR A CA 1
ATOM 1332 C C . THR A 1 188 ? -19.136 2.112 -1.448 1.00 88.31 188 THR A C 1
ATOM 1334 O O . THR A 1 188 ? -19.707 2.817 -0.597 1.00 88.31 188 THR A O 1
ATOM 1337 N N . GLY A 1 189 ? -17.974 2.455 -2.001 1.00 87.38 189 GLY A N 1
ATOM 1338 C CA . GLY A 1 189 ? -17.110 3.515 -1.500 1.00 87.38 189 GLY A CA 1
ATOM 1339 C C . GLY A 1 189 ? -16.574 3.199 -0.106 1.00 87.38 189 GLY A C 1
ATOM 1340 O O . GLY A 1 189 ? -16.541 4.100 0.736 1.00 87.38 189 GLY A O 1
ATOM 1341 N N . SER A 1 190 ? -16.257 1.930 0.170 1.00 92.88 190 SER A N 1
ATOM 1342 C CA . SER A 1 190 ? -15.542 1.559 1.387 1.00 92.88 190 SER A CA 1
ATOM 1343 C C . SER A 1 190 ? -14.086 2.027 1.335 1.00 92.88 190 SER A C 1
ATOM 1345 O O . SER A 1 190 ? -13.514 2.191 0.258 1.00 92.88 190 SER A O 1
ATOM 1347 N N . ARG A 1 191 ? -13.496 2.308 2.499 1.00 93.88 191 ARG A N 1
ATOM 1348 C CA . ARG A 1 191 ? -12.143 2.865 2.590 1.00 93.88 191 ARG A CA 1
ATOM 1349 C C . ARG A 1 191 ? -11.369 2.285 3.766 1.00 93.88 191 ARG A C 1
ATOM 1351 O O . ARG A 1 191 ? -11.927 2.133 4.851 1.00 93.88 191 ARG A O 1
ATOM 1358 N N . ILE A 1 192 ? -10.088 2.014 3.551 1.00 95.44 192 ILE A N 1
ATOM 1359 C CA . ILE A 1 192 ? -9.124 1.672 4.599 1.00 95.44 192 ILE A CA 1
ATOM 1360 C C . ILE A 1 192 ? -7.989 2.698 4.525 1.00 95.44 192 ILE A C 1
ATOM 1362 O O . ILE A 1 192 ? -7.335 2.813 3.495 1.00 95.44 192 ILE A O 1
ATOM 1366 N N . ASP A 1 193 ? -7.766 3.443 5.603 1.00 94.38 193 ASP A N 1
ATOM 1367 C CA . ASP A 1 193 ? -6.625 4.338 5.797 1.00 94.38 193 ASP A CA 1
ATOM 1368 C C . ASP A 1 193 ? -5.665 3.731 6.829 1.00 94.38 193 ASP A C 1
ATOM 1370 O O . ASP A 1 193 ? -6.069 3.409 7.949 1.00 94.38 193 ASP A O 1
ATOM 1374 N N . ILE A 1 194 ? -4.390 3.627 6.462 1.00 94.62 194 ILE A N 1
ATOM 1375 C CA . ILE A 1 194 ? -3.279 3.200 7.318 1.00 94.62 194 ILE A CA 1
ATOM 1376 C C . ILE A 1 194 ? -2.271 4.351 7.342 1.00 94.62 194 ILE A C 1
ATOM 1378 O O . ILE A 1 194 ? -1.941 4.906 6.290 1.00 94.62 194 ILE A O 1
ATOM 1382 N N . ARG A 1 195 ? -1.842 4.782 8.535 1.00 91.50 195 ARG A N 1
ATOM 1383 C CA . ARG A 1 195 ? -1.094 6.048 8.715 1.00 91.50 195 ARG A CA 1
ATOM 1384 C C . ARG A 1 195 ? 0.279 5.921 9.367 1.00 91.50 195 ARG A C 1
ATOM 1386 O O . ARG A 1 195 ? 0.942 6.933 9.582 1.00 91.50 195 ARG A O 1
ATOM 1393 N N . ASP A 1 196 ? 0.653 4.701 9.703 1.00 91.56 196 ASP A N 1
ATOM 1394 C CA . ASP A 1 196 ? 1.903 4.283 10.322 1.00 91.56 196 ASP A CA 1
ATOM 1395 C C . ASP A 1 196 ? 2.192 2.847 9.852 1.00 91.56 196 ASP A C 1
ATOM 1397 O O . ASP A 1 196 ? 1.343 2.223 9.207 1.00 91.56 196 ASP A O 1
ATOM 1401 N N . ASP A 1 197 ? 3.365 2.314 10.170 1.00 92.62 197 ASP A N 1
ATOM 1402 C CA . ASP A 1 197 ? 3.768 0.993 9.685 1.00 92.62 197 ASP A CA 1
ATOM 1403 C C . ASP A 1 197 ? 2.851 -0.161 10.153 1.00 92.62 197 ASP A C 1
ATOM 1405 O O . ASP A 1 197 ? 2.264 -0.160 11.245 1.00 92.62 197 ASP A O 1
ATOM 1409 N N . VAL A 1 198 ? 2.806 -1.213 9.330 1.00 94.81 198 VAL A N 1
ATOM 1410 C CA . VAL A 1 198 ? 2.156 -2.496 9.626 1.00 94.81 198 VAL A CA 1
ATOM 1411 C C . VAL A 1 198 ? 3.217 -3.541 9.972 1.00 94.81 198 VAL A C 1
ATOM 1413 O O . VAL A 1 198 ? 4.121 -3.805 9.185 1.00 94.81 198 VAL A O 1
ATOM 1416 N N . GLY A 1 199 ? 3.102 -4.170 11.140 1.00 93.94 199 GLY A N 1
ATOM 1417 C CA . GLY A 1 199 ? 3.992 -5.230 11.618 1.00 93.94 199 GLY A CA 1
ATOM 1418 C C . GLY A 1 199 ? 5.392 -4.758 12.028 1.00 93.94 199 GLY A C 1
ATOM 1419 O O . GLY A 1 199 ? 6.298 -5.583 12.159 1.00 93.94 199 GLY A O 1
ATOM 1420 N N . ALA A 1 200 ? 5.602 -3.451 12.218 1.00 88.00 200 ALA A N 1
ATOM 1421 C CA . ALA A 1 200 ? 6.924 -2.896 12.506 1.00 88.00 200 ALA A CA 1
ATOM 1422 C C . ALA A 1 200 ? 7.503 -3.331 13.859 1.00 88.00 200 ALA A C 1
ATOM 1424 O O . ALA A 1 200 ? 8.712 -3.563 13.941 1.00 88.00 200 ALA A O 1
ATOM 1425 N N . ASN A 1 201 ? 6.675 -3.458 14.903 1.00 88.44 201 ASN A N 1
ATOM 1426 C CA . ASN A 1 201 ? 7.124 -3.942 16.211 1.00 88.44 201 ASN A CA 1
ATOM 1427 C C . ASN A 1 201 ? 7.045 -5.469 16.293 1.00 88.44 201 ASN A C 1
ATOM 1429 O O . ASN A 1 201 ? 7.892 -6.101 16.932 1.00 88.44 201 ASN A O 1
ATOM 1433 N N . ALA A 1 202 ? 6.039 -6.067 15.651 1.00 86.44 202 ALA A N 1
ATOM 1434 C CA . ALA A 1 202 ? 5.929 -7.509 15.499 1.00 86.44 202 ALA A CA 1
ATOM 1435 C C . ALA A 1 202 ? 5.218 -7.883 14.193 1.00 86.44 202 ALA A C 1
ATOM 1437 O O . ALA A 1 202 ? 4.022 -7.625 14.043 1.00 86.44 202 ALA A O 1
ATOM 1438 N N . ALA A 1 203 ? 5.956 -8.548 13.299 1.00 88.94 203 ALA A N 1
ATOM 1439 C CA . ALA A 1 203 ? 5.454 -9.022 12.015 1.00 88.94 203 ALA A CA 1
ATOM 1440 C C . ALA A 1 203 ? 4.173 -9.858 12.175 1.00 88.94 203 ALA A C 1
ATOM 1442 O O . ALA A 1 203 ? 4.073 -10.721 13.060 1.00 88.94 203 ALA A O 1
ATOM 1443 N N . LEU A 1 204 ? 3.213 -9.593 11.291 1.00 95.94 204 LEU A N 1
ATOM 1444 C CA . LEU A 1 204 ? 1.963 -10.341 11.207 1.00 95.94 204 LEU A CA 1
ATOM 1445 C C . LEU A 1 204 ? 2.213 -11.721 10.583 1.00 95.94 204 LEU A C 1
ATOM 1447 O O . LEU A 1 204 ? 3.119 -11.887 9.769 1.00 95.94 204 LEU A O 1
ATOM 1451 N N . GLU A 1 205 ? 1.385 -12.714 10.907 1.00 96.75 205 GLU A N 1
ATOM 1452 C CA . GLU A 1 205 ? 1.381 -13.965 10.132 1.00 96.75 205 GLU A CA 1
ATOM 1453 C C . GLU A 1 205 ? 0.798 -13.691 8.740 1.00 96.75 205 GLU A C 1
ATOM 1455 O O . GLU A 1 205 ? 1.393 -14.024 7.720 1.00 96.75 205 GLU A O 1
ATOM 1460 N N . ARG A 1 206 ? -0.327 -12.976 8.689 1.00 96.50 206 ARG A N 1
ATOM 1461 C CA . ARG A 1 206 ? -0.980 -12.567 7.446 1.00 96.50 206 ARG A CA 1
ATOM 1462 C C . ARG A 1 206 ? -1.501 -11.146 7.582 1.00 96.50 206 ARG A C 1
ATOM 1464 O O . ARG A 1 206 ? -2.203 -10.837 8.542 1.00 96.50 206 ARG A O 1
ATOM 1471 N N . PHE A 1 207 ? -1.207 -10.305 6.602 1.00 97.44 207 PHE A N 1
ATOM 1472 C CA . PHE A 1 207 ? -1.874 -9.024 6.414 1.00 97.44 207 PHE A CA 1
ATOM 1473 C C . PHE A 1 207 ? -2.785 -9.113 5.192 1.00 97.44 207 PHE A C 1
ATOM 1475 O O . PHE A 1 207 ? -2.317 -9.387 4.090 1.00 97.44 207 PHE A O 1
ATOM 1482 N N . ASP A 1 208 ? -4.084 -8.911 5.380 1.00 96.62 208 ASP A N 1
ATOM 1483 C CA . ASP A 1 208 ? -5.077 -9.015 4.315 1.00 96.62 208 ASP A CA 1
ATOM 1484 C C . ASP A 1 208 ? -6.023 -7.811 4.370 1.00 96.62 208 ASP A C 1
ATOM 1486 O O . ASP A 1 208 ? -6.800 -7.682 5.312 1.00 96.62 208 ASP A O 1
ATOM 1490 N N . ALA A 1 209 ? -5.952 -6.907 3.393 1.00 96.31 209 ALA A N 1
ATOM 1491 C CA . ALA A 1 209 ? -6.728 -5.666 3.378 1.00 96.31 209 ALA A CA 1
ATOM 1492 C C . ALA A 1 209 ? -7.487 -5.503 2.059 1.00 96.31 209 ALA A C 1
ATOM 1494 O O . ALA A 1 209 ? -6.889 -5.577 0.991 1.00 96.31 209 ALA A O 1
ATOM 1495 N N . ASP A 1 210 ? -8.798 -5.270 2.128 1.00 93.88 210 ASP A N 1
ATOM 1496 C CA . ASP A 1 210 ? -9.693 -5.243 0.963 1.00 93.88 210 ASP A CA 1
ATOM 1497 C C . ASP A 1 210 ? -10.803 -4.191 1.155 1.00 93.88 210 ASP A C 1
ATOM 1499 O O . ASP A 1 210 ? -11.463 -4.181 2.197 1.00 93.88 210 ASP A O 1
ATOM 1503 N N . ALA A 1 211 ? -10.946 -3.264 0.201 1.00 92.88 211 ALA A N 1
ATOM 1504 C CA . ALA A 1 211 ? -11.902 -2.152 0.168 1.00 92.88 211 ALA A CA 1
ATOM 1505 C C . ALA A 1 211 ? -11.915 -1.471 -1.220 1.00 92.88 211 ALA A C 1
ATOM 1507 O O . ALA A 1 211 ? -10.958 -1.582 -1.979 1.00 92.88 211 ALA A O 1
ATOM 1508 N N . ASP A 1 212 ? -12.937 -0.661 -1.532 1.00 90.62 212 ASP A N 1
ATOM 1509 C CA . ASP A 1 212 ? -12.975 0.128 -2.783 1.00 90.62 212 ASP A CA 1
ATOM 1510 C C . ASP A 1 212 ? -11.773 1.097 -2.910 1.00 90.62 212 ASP A C 1
ATOM 1512 O O . ASP A 1 212 ? -11.415 1.496 -4.019 1.00 90.62 212 ASP A O 1
ATOM 1516 N N . LEU A 1 213 ? -11.179 1.507 -1.781 1.00 91.38 213 LEU A N 1
ATOM 1517 C CA . LEU A 1 213 ? -9.951 2.301 -1.716 1.00 91.38 213 LEU A CA 1
ATOM 1518 C C . LEU A 1 213 ? -9.129 1.966 -0.458 1.00 91.38 213 LEU A C 1
ATOM 1520 O O . LEU A 1 213 ? -9.566 2.225 0.667 1.00 91.38 213 LEU A O 1
ATOM 1524 N N . LEU A 1 214 ? -7.909 1.474 -0.649 1.00 93.62 214 LEU A N 1
ATOM 1525 C CA . LEU A 1 214 ? -6.888 1.296 0.384 1.00 93.62 214 LEU A CA 1
ATOM 1526 C C . LEU A 1 214 ? -5.847 2.422 0.276 1.00 93.62 214 LEU A C 1
ATOM 1528 O O . LEU A 1 214 ? -5.350 2.718 -0.809 1.00 93.62 214 LEU A O 1
ATOM 1532 N N . VAL A 1 215 ? -5.512 3.067 1.391 1.00 93.12 215 VAL A N 1
ATOM 1533 C CA . VAL A 1 215 ? -4.561 4.184 1.432 1.00 93.12 215 VAL A CA 1
ATOM 1534 C C . VAL A 1 215 ? -3.499 3.944 2.492 1.00 93.12 215 VAL A C 1
ATOM 1536 O O . VAL A 1 215 ? -3.806 3.866 3.680 1.00 93.12 215 VAL A O 1
ATOM 1539 N N . PHE A 1 216 ? -2.250 3.911 2.045 1.00 92.44 216 PHE A N 1
ATOM 1540 C CA . PHE A 1 216 ? -1.063 4.111 2.860 1.00 92.44 216 PHE A CA 1
ATOM 1541 C C . PHE A 1 216 ? -0.751 5.616 2.843 1.00 92.44 216 PHE A C 1
ATOM 1543 O O . PHE A 1 216 ? -0.689 6.269 1.793 1.00 92.44 216 PHE A O 1
ATOM 1550 N N . GLY A 1 217 ? -0.687 6.230 4.019 1.00 87.44 217 GLY A N 1
ATOM 1551 C CA . GLY A 1 217 ? -0.621 7.682 4.123 1.00 87.44 217 GLY A CA 1
ATOM 1552 C C . GLY A 1 217 ? 0.029 8.170 5.401 1.00 87.44 217 GLY A C 1
ATOM 1553 O O . GLY A 1 217 ? 0.678 7.423 6.124 1.00 87.44 217 GLY A O 1
ATOM 1554 N N . THR A 1 218 ? -0.141 9.462 5.674 1.00 81.38 218 THR A N 1
ATOM 1555 C CA . THR A 1 218 ? 0.510 10.133 6.804 1.00 81.38 218 THR A CA 1
ATOM 1556 C C . THR A 1 218 ? -0.431 10.345 7.974 1.00 81.38 218 THR A C 1
ATOM 1558 O O . THR A 1 218 ? -1.577 10.782 7.813 1.00 81.38 218 THR A O 1
ATOM 1561 N N . ARG A 1 219 ? 0.089 10.175 9.190 1.00 76.69 219 ARG A N 1
ATOM 1562 C CA . ARG A 1 219 ? -0.502 10.784 10.378 1.00 76.69 219 ARG A CA 1
ATOM 1563 C C . ARG A 1 219 ? -0.027 12.229 10.465 1.00 76.69 219 ARG A C 1
ATOM 1565 O O . ARG A 1 219 ? 1.133 12.499 10.763 1.00 76.69 219 ARG A O 1
ATOM 1572 N N . THR A 1 220 ? -0.926 13.174 10.198 1.00 72.75 220 THR A N 1
ATOM 1573 C CA . THR A 1 220 ? -0.635 14.608 10.339 1.00 72.75 220 THR A CA 1
ATOM 1574 C C . THR A 1 220 ? -1.187 15.147 11.659 1.00 72.75 220 THR A C 1
ATOM 1576 O O . THR A 1 220 ? -2.397 15.135 11.877 1.00 72.75 220 THR A O 1
ATOM 1579 N N . GLU A 1 221 ? -0.324 15.704 12.510 1.00 72.75 221 GLU A N 1
ATOM 1580 C CA . GLU A 1 221 ? -0.710 16.399 13.745 1.00 72.75 221 GLU A CA 1
ATOM 1581 C C . GLU A 1 221 ? -0.251 17.861 13.679 1.00 72.75 221 GLU A C 1
ATOM 1583 O O . GLU A 1 221 ? 0.872 18.165 13.279 1.00 72.75 221 GLU A O 1
ATOM 1588 N N . ALA A 1 222 ? -1.135 18.799 14.036 1.00 74.69 222 ALA A N 1
ATOM 1589 C CA . ALA A 1 222 ? -0.872 20.245 13.969 1.00 74.69 222 ALA A CA 1
ATOM 1590 C C . ALA A 1 222 ? -0.291 20.741 12.616 1.00 74.69 222 ALA A C 1
ATOM 1592 O O . ALA A 1 222 ? 0.460 21.717 12.575 1.00 74.69 222 ALA A O 1
ATOM 1593 N N . GLY A 1 223 ? -0.645 20.078 11.507 1.00 70.69 223 GLY A N 1
ATOM 1594 C CA . GLY A 1 223 ? -0.170 20.411 10.158 1.00 70.69 223 GLY A CA 1
ATOM 1595 C C . GLY A 1 223 ? 1.236 19.901 9.816 1.00 70.69 223 GLY A C 1
ATOM 1596 O O . GLY A 1 223 ? 1.789 20.319 8.802 1.00 70.69 223 GLY A O 1
ATOM 1597 N N . LYS A 1 224 ? 1.819 19.019 10.636 1.00 71.00 224 LYS A N 1
ATOM 1598 C CA . LYS A 1 224 ? 3.067 18.304 10.344 1.00 71.00 224 LYS A CA 1
ATOM 1599 C C . LYS A 1 224 ? 2.793 16.815 10.191 1.00 71.00 224 LYS A C 1
ATOM 1601 O O . LYS A 1 224 ? 2.072 16.258 11.013 1.00 71.00 224 LYS A O 1
ATOM 1606 N N . VAL A 1 225 ? 3.415 16.180 9.202 1.00 74.06 225 VAL A N 1
ATOM 1607 C CA . VAL A 1 225 ? 3.551 14.717 9.171 1.00 74.06 225 VAL A CA 1
ATOM 1608 C C . VAL A 1 225 ? 4.336 14.298 10.416 1.00 74.06 225 VAL A C 1
ATOM 1610 O O . VAL A 1 225 ? 5.405 14.851 10.684 1.00 74.06 225 VAL A O 1
ATOM 1613 N N . VAL A 1 226 ? 3.760 13.396 11.208 1.00 74.38 226 VAL A N 1
ATOM 1614 C CA . VAL A 1 226 ? 4.353 12.839 12.434 1.00 74.38 226 VAL A CA 1
ATOM 1615 C C . VAL A 1 226 ? 4.850 11.425 12.179 1.00 74.38 226 VAL A C 1
ATOM 1617 O O . VAL A 1 226 ? 5.968 11.108 12.572 1.00 74.38 226 VAL A O 1
ATOM 1620 N N . THR A 1 227 ? 4.044 10.621 11.488 1.00 77.19 227 THR A N 1
ATOM 1621 C CA . THR A 1 227 ? 4.387 9.279 11.007 1.00 77.19 227 THR A CA 1
ATOM 1622 C C . THR A 1 227 ? 3.741 9.018 9.647 1.00 77.19 227 THR A C 1
ATOM 1624 O O . THR A 1 227 ? 2.909 9.811 9.179 1.00 77.19 227 THR A O 1
ATOM 1627 N N . SER A 1 228 ? 4.165 7.944 8.992 1.00 83.06 228 SER A N 1
ATOM 1628 C CA . SER A 1 228 ? 3.727 7.543 7.661 1.00 83.06 228 SER A CA 1
ATOM 1629 C C . SER A 1 228 ? 3.757 6.023 7.521 1.00 83.06 228 SER A C 1
ATOM 1631 O O . SER A 1 228 ? 4.567 5.360 8.162 1.00 83.06 228 SER A O 1
ATOM 1633 N N . ALA A 1 229 ? 2.823 5.473 6.745 1.00 88.38 229 ALA A N 1
ATOM 1634 C CA . ALA A 1 229 ? 2.679 4.035 6.526 1.00 88.38 229 ALA A CA 1
ATOM 1635 C C . ALA A 1 229 ? 3.626 3.534 5.427 1.00 88.38 229 ALA A C 1
ATOM 1637 O O . ALA A 1 229 ? 3.182 3.029 4.394 1.00 88.38 229 ALA A O 1
ATOM 1638 N N . ASP A 1 230 ? 4.926 3.711 5.652 1.00 91.50 230 ASP A N 1
ATOM 1639 C CA . ASP A 1 230 ? 5.956 3.478 4.639 1.00 91.50 230 ASP A CA 1
ATOM 1640 C C . ASP A 1 230 ? 6.361 1.991 4.573 1.00 91.50 230 ASP A C 1
ATOM 1642 O O . ASP A 1 230 ? 7.006 1.567 3.610 1.00 91.50 230 ASP A O 1
ATOM 1646 N N . ARG A 1 231 ? 5.984 1.168 5.569 1.00 94.19 231 ARG A N 1
ATOM 1647 C CA . ARG A 1 231 ? 6.330 -0.260 5.626 1.00 94.19 231 ARG A CA 1
ATOM 1648 C C . ARG A 1 231 ? 5.179 -1.189 6.019 1.00 94.19 231 ARG A C 1
ATOM 1650 O O . ARG A 1 231 ? 4.424 -0.937 6.957 1.00 94.19 231 ARG A O 1
ATOM 1657 N N . VAL A 1 232 ? 5.116 -2.341 5.349 1.00 96.44 232 VAL A N 1
ATOM 1658 C CA . VAL A 1 232 ? 4.255 -3.486 5.688 1.00 96.44 232 VAL A CA 1
ATOM 1659 C C . VAL A 1 232 ? 5.118 -4.727 5.885 1.00 96.44 232 VAL A C 1
ATOM 1661 O O . VAL A 1 232 ? 5.836 -5.106 4.967 1.00 96.44 232 VAL A O 1
ATOM 1664 N N . VAL A 1 233 ? 5.027 -5.380 7.048 1.00 96.69 233 VAL A N 1
ATOM 1665 C CA . VAL A 1 233 ? 5.800 -6.586 7.394 1.00 96.69 233 VAL A CA 1
ATOM 1666 C C . VAL A 1 233 ? 4.878 -7.730 7.831 1.00 96.69 233 VAL A C 1
ATOM 1668 O O . VAL A 1 233 ? 4.222 -7.654 8.876 1.00 96.69 233 VAL A O 1
ATOM 1671 N N . ALA A 1 234 ? 4.851 -8.818 7.058 1.00 96.88 234 ALA A N 1
ATOM 1672 C CA . ALA A 1 234 ? 4.066 -10.019 7.365 1.00 96.88 234 ALA A CA 1
ATOM 1673 C C . ALA A 1 234 ? 4.703 -11.304 6.793 1.00 96.88 234 ALA A C 1
ATOM 1675 O O . ALA A 1 234 ? 5.641 -11.236 6.000 1.00 96.88 234 ALA A O 1
ATOM 1676 N N . ASN A 1 235 ? 4.193 -12.490 7.145 1.00 96.56 235 ASN A N 1
ATOM 1677 C CA . ASN A 1 235 ? 4.569 -13.729 6.446 1.00 96.56 235 ASN A CA 1
ATOM 1678 C C . ASN A 1 235 ? 3.769 -13.935 5.141 1.00 96.56 235 ASN A C 1
ATOM 1680 O O . ASN A 1 235 ? 4.281 -14.549 4.209 1.00 96.56 235 ASN A O 1
ATOM 1684 N N . GLU A 1 236 ? 2.561 -13.379 5.034 1.00 97.31 236 GLU A N 1
ATOM 1685 C CA . GLU A 1 236 ? 1.764 -13.303 3.801 1.00 97.31 236 GLU A CA 1
ATOM 1686 C C . GLU A 1 236 ? 1.112 -11.915 3.684 1.00 97.31 236 GLU A C 1
ATOM 1688 O O . GLU A 1 236 ? 0.583 -11.395 4.668 1.00 97.31 236 GLU A O 1
ATOM 1693 N N . VAL A 1 237 ? 1.105 -11.323 2.484 1.00 98.06 237 VAL A N 1
ATOM 1694 C CA . VAL A 1 237 ? 0.424 -10.046 2.207 1.00 98.06 237 VAL A CA 1
ATOM 1695 C C . VAL A 1 237 ? -0.607 -10.228 1.095 1.00 98.06 237 VAL A C 1
ATOM 1697 O O . VAL A 1 237 ? -0.284 -10.676 -0.003 1.00 98.06 237 VAL A O 1
ATOM 1700 N N . THR A 1 238 ? -1.856 -9.852 1.362 1.00 97.00 238 THR A N 1
ATOM 1701 C CA . THR A 1 238 ? -2.962 -9.849 0.397 1.00 97.00 238 THR A CA 1
ATOM 1702 C C . THR A 1 238 ? -3.601 -8.461 0.342 1.00 97.00 238 THR A C 1
ATOM 1704 O O . THR A 1 238 ? -4.043 -7.941 1.362 1.00 97.00 238 THR A O 1
ATOM 1707 N N . LEU A 1 239 ? -3.667 -7.857 -0.846 1.00 95.50 239 LEU A N 1
ATOM 1708 C CA . LEU A 1 239 ? -4.244 -6.530 -1.066 1.00 95.50 239 LEU A CA 1
ATOM 1709 C C . LEU A 1 239 ? -5.375 -6.604 -2.103 1.00 95.50 239 LEU A C 1
ATOM 1711 O O . LEU A 1 239 ? -5.155 -6.948 -3.262 1.00 95.50 239 LEU A O 1
ATOM 1715 N N . ASN A 1 240 ? -6.588 -6.272 -1.672 1.00 89.94 240 ASN A N 1
ATOM 1716 C CA . ASN A 1 240 ? -7.811 -6.139 -2.467 1.00 89.94 240 ASN A CA 1
ATOM 1717 C C . ASN A 1 240 ? -8.158 -7.339 -3.373 1.00 89.94 240 ASN A C 1
ATOM 1719 O O . ASN A 1 240 ? -8.573 -7.194 -4.519 1.00 89.94 240 ASN A O 1
ATOM 1723 N N . ASN A 1 241 ? -7.944 -8.558 -2.871 1.00 84.94 241 ASN A N 1
ATOM 1724 C CA . ASN A 1 241 ? -8.037 -9.792 -3.660 1.00 84.94 241 ASN A CA 1
ATOM 1725 C C . ASN A 1 241 ? -9.455 -10.404 -3.735 1.00 84.94 241 ASN A C 1
ATOM 1727 O O . ASN A 1 241 ? -9.697 -11.311 -4.530 1.00 84.94 241 ASN A O 1
ATOM 1731 N N . THR A 1 242 ? -10.403 -9.954 -2.908 1.00 74.44 242 THR A N 1
ATOM 1732 C CA . THR A 1 242 ? -11.749 -10.552 -2.798 1.00 74.44 242 THR A CA 1
ATOM 1733 C C . THR A 1 242 ? -12.872 -9.690 -3.378 1.00 74.44 242 THR A C 1
ATOM 1735 O O . THR A 1 242 ? -13.916 -10.244 -3.739 1.00 74.44 242 THR A O 1
ATOM 1738 N N . LEU A 1 243 ? -12.654 -8.381 -3.550 1.00 64.12 243 LEU A N 1
ATOM 1739 C CA . LEU A 1 243 ? -13.543 -7.461 -4.271 1.00 64.12 243 LEU A CA 1
ATOM 1740 C C . LEU A 1 243 ? -12.965 -7.042 -5.641 1.00 64.12 243 LEU A C 1
ATOM 1742 O O . LEU A 1 243 ? -12.616 -5.878 -5.815 1.00 64.12 243 LEU A O 1
ATOM 1746 N N . PRO A 1 244 ? -12.920 -7.931 -6.658 1.00 54.50 244 PRO A N 1
ATOM 1747 C CA . PRO A 1 244 ? -12.474 -7.538 -7.993 1.00 54.50 244 PRO A CA 1
ATOM 1748 C C . PRO A 1 244 ? -13.375 -6.426 -8.540 1.00 54.50 244 PRO A C 1
ATOM 1750 O O . PRO A 1 244 ? -14.582 -6.630 -8.744 1.00 54.50 244 PRO A O 1
ATOM 1753 N N . VAL A 1 245 ? -12.798 -5.249 -8.793 1.00 58.50 245 VAL A N 1
ATOM 1754 C CA . VAL A 1 245 ? -13.544 -4.105 -9.325 1.00 58.50 245 VAL A CA 1
ATOM 1755 C C . VAL A 1 245 ? -14.100 -4.456 -10.708 1.00 58.50 245 VAL A C 1
ATOM 1757 O O . VAL A 1 245 ? -13.392 -4.496 -11.710 1.00 58.50 245 VAL A O 1
ATOM 1760 N N . SER A 1 246 ? -15.413 -4.707 -10.783 1.00 52.12 246 SER A N 1
ATOM 1761 C CA . SER A 1 246 ? -16.093 -5.073 -12.044 1.00 52.12 246 SER A CA 1
ATOM 1762 C C . SER A 1 246 ? -16.027 -3.990 -13.134 1.00 52.12 246 SER A C 1
ATOM 1764 O O . SER A 1 246 ? -16.352 -4.242 -14.295 1.00 52.12 246 SER A O 1
ATOM 1766 N N . THR A 1 247 ? -15.604 -2.787 -12.752 1.00 61.16 247 THR A N 1
ATOM 1767 C CA . THR A 1 247 ? -15.213 -1.687 -13.625 1.00 61.16 247 THR A CA 1
ATOM 1768 C C . THR A 1 247 ? -13.775 -1.320 -13.304 1.00 61.16 247 THR A C 1
ATOM 1770 O O . THR A 1 247 ? -13.498 -0.977 -12.157 1.00 61.16 247 THR A O 1
ATOM 1773 N N . ILE A 1 248 ? -12.900 -1.345 -14.311 1.00 64.31 248 ILE A N 1
ATOM 1774 C CA . ILE A 1 248 ? -11.507 -0.898 -14.192 1.00 64.31 248 ILE A CA 1
ATOM 1775 C C . ILE A 1 248 ? -11.496 0.505 -13.584 1.00 64.31 248 ILE A C 1
ATOM 1777 O O . ILE A 1 248 ? -12.180 1.401 -14.089 1.00 64.31 248 ILE A O 1
ATOM 1781 N N . ALA A 1 249 ? -10.788 0.657 -12.467 1.00 64.12 249 ALA A N 1
ATOM 1782 C CA . ALA A 1 249 ? -10.721 1.913 -11.746 1.00 64.12 249 ALA A CA 1
ATOM 1783 C C . ALA A 1 249 ? -9.838 2.900 -12.519 1.00 64.12 249 ALA A C 1
ATOM 1785 O O . ALA A 1 249 ? -8.695 2.601 -12.849 1.00 64.12 249 ALA A O 1
ATOM 1786 N N . ASP A 1 250 ? -10.370 4.091 -12.781 1.00 65.12 250 ASP A N 1
ATOM 1787 C CA . ASP A 1 250 ? -9.668 5.174 -13.476 1.00 65.12 250 ASP A CA 1
ATOM 1788 C C . ASP A 1 250 ? -8.683 5.932 -12.554 1.00 65.12 250 ASP A C 1
ATOM 1790 O O . ASP A 1 250 ? -7.953 6.829 -12.983 1.00 65.12 250 ASP A O 1
ATOM 1794 N N . THR A 1 251 ? -8.645 5.532 -11.281 1.00 72.31 251 THR A N 1
ATOM 1795 C CA . THR A 1 251 ? -7.748 5.985 -10.215 1.00 72.31 251 THR A CA 1
ATOM 1796 C C . THR A 1 251 ? -7.233 4.785 -9.427 1.00 72.31 251 THR A C 1
ATOM 1798 O O . THR A 1 251 ? -7.910 3.761 -9.367 1.00 72.31 251 THR A O 1
ATOM 1801 N N . ALA A 1 252 ? -6.078 4.915 -8.776 1.00 72.94 252 ALA A N 1
ATOM 1802 C CA . ALA A 1 252 ? -5.500 3.843 -7.971 1.00 72.94 252 ALA A CA 1
ATOM 1803 C C . ALA A 1 252 ? -6.463 3.369 -6.868 1.00 72.94 252 ALA A C 1
ATOM 1805 O O . ALA A 1 252 ? -6.997 4.184 -6.110 1.00 72.94 252 ALA A O 1
ATOM 1806 N N . THR A 1 253 ? -6.667 2.054 -6.781 1.00 80.31 253 THR A N 1
ATOM 1807 C CA . THR A 1 253 ? -7.442 1.407 -5.711 1.00 80.31 253 THR A CA 1
ATOM 1808 C C . THR A 1 253 ? -6.606 1.202 -4.456 1.00 80.31 253 THR A C 1
ATOM 1810 O O . THR A 1 253 ? -7.151 1.160 -3.356 1.00 80.31 253 THR A O 1
ATOM 1813 N N . ILE A 1 254 ? -5.281 1.140 -4.605 1.00 83.06 254 ILE A N 1
ATOM 1814 C CA . ILE A 1 254 ? -4.315 1.142 -3.515 1.00 83.06 254 ILE A CA 1
ATOM 1815 C C . ILE A 1 254 ? -3.352 2.312 -3.741 1.00 83.06 254 ILE A C 1
ATOM 1817 O O . ILE A 1 254 ? -2.675 2.385 -4.768 1.00 83.06 254 ILE A O 1
ATOM 1821 N N . ALA A 1 255 ? -3.295 3.246 -2.797 1.00 85.06 255 ALA A N 1
ATOM 1822 C CA . ALA A 1 255 ? -2.518 4.474 -2.932 1.00 85.06 255 ALA A CA 1
ATOM 1823 C C . ALA A 1 255 ? -1.533 4.651 -1.773 1.00 85.06 255 ALA A C 1
ATOM 1825 O O . ALA A 1 255 ? -1.963 4.740 -0.627 1.00 85.06 255 ALA A O 1
ATOM 1826 N N . ASP A 1 256 ? -0.243 4.785 -2.075 1.00 85.94 256 ASP A N 1
ATOM 1827 C CA . ASP A 1 256 ? 0.722 5.427 -1.183 1.00 85.94 256 ASP A CA 1
ATOM 1828 C C . ASP A 1 256 ? 0.861 6.917 -1.545 1.00 85.94 256 ASP A C 1
ATOM 1830 O O . ASP A 1 256 ? 1.187 7.302 -2.674 1.00 85.94 256 ASP A O 1
ATOM 1834 N N . THR A 1 257 ? 0.605 7.763 -0.552 1.00 77.94 257 THR A N 1
ATOM 1835 C CA . THR A 1 257 ? 0.569 9.223 -0.682 1.00 77.94 257 THR A CA 1
ATOM 1836 C C . THR A 1 257 ? 1.787 9.943 -0.090 1.00 77.94 257 THR A C 1
ATOM 1838 O O . THR A 1 257 ? 1.804 11.177 -0.118 1.00 77.94 257 THR A O 1
ATOM 1841 N N . ASN A 1 258 ? 2.794 9.235 0.441 1.00 74.94 258 ASN A N 1
ATOM 1842 C CA . ASN A 1 258 ? 3.952 9.860 1.084 1.00 74.94 258 ASN A CA 1
ATOM 1843 C C . ASN A 1 258 ? 5.172 8.937 1.213 1.00 74.94 258 ASN A C 1
ATOM 1845 O O . ASN A 1 258 ? 5.070 7.873 1.795 1.00 74.94 258 ASN A O 1
ATOM 1849 N N . GLY A 1 259 ? 6.361 9.436 0.859 1.00 78.44 259 GLY A N 1
ATOM 1850 C CA . GLY A 1 259 ? 7.646 8.840 1.266 1.00 78.44 259 GLY A CA 1
ATOM 1851 C C . GLY A 1 259 ? 8.066 7.608 0.462 1.00 78.44 259 GLY A C 1
ATOM 1852 O O . GLY A 1 259 ? 9.223 7.524 0.049 1.00 78.44 259 GLY A O 1
ATOM 1853 N N . GLY A 1 260 ? 7.117 6.730 0.155 1.00 89.94 260 GLY A N 1
ATOM 1854 C CA . GLY A 1 260 ? 7.318 5.464 -0.538 1.00 89.94 260 GLY A CA 1
ATOM 1855 C C . GLY A 1 260 ? 6.762 4.310 0.288 1.00 89.94 260 GLY A C 1
ATOM 1856 O O . GLY A 1 260 ? 6.580 4.436 1.494 1.00 89.94 260 GLY A O 1
ATOM 1857 N N . LEU A 1 261 ? 6.525 3.170 -0.356 1.00 95.06 261 LEU A N 1
ATOM 1858 C CA . LEU A 1 261 ? 5.962 1.984 0.284 1.00 95.06 261 LEU A CA 1
ATOM 1859 C C . LEU A 1 261 ? 6.892 0.781 0.106 1.00 95.06 261 LEU A C 1
ATOM 1861 O O . LEU A 1 261 ? 7.213 0.400 -1.020 1.00 95.06 261 LEU A O 1
ATOM 1865 N N . SER A 1 262 ? 7.283 0.160 1.218 1.00 96.56 262 SER A N 1
ATOM 1866 C CA . SER A 1 262 ? 8.010 -1.109 1.279 1.00 96.56 262 SER A CA 1
ATOM 1867 C C . SER A 1 262 ? 7.092 -2.221 1.788 1.00 96.56 262 SER A C 1
ATOM 1869 O O . SER A 1 262 ? 6.618 -2.182 2.923 1.00 96.56 262 SER A O 1
ATOM 1871 N N . ILE A 1 263 ? 6.841 -3.232 0.958 1.00 97.56 263 ILE A N 1
ATOM 1872 C CA . ILE A 1 263 ? 6.105 -4.443 1.336 1.00 97.56 263 ILE A CA 1
ATOM 1873 C C . ILE A 1 263 ? 7.119 -5.572 1.530 1.00 97.56 263 ILE A C 1
ATOM 1875 O O . ILE A 1 263 ? 7.691 -6.068 0.563 1.00 97.56 263 ILE A O 1
ATOM 1879 N N . GLU A 1 264 ? 7.325 -5.982 2.778 1.00 97.44 264 GLU A N 1
ATOM 1880 C CA . GLU A 1 264 ? 8.238 -7.041 3.208 1.00 97.44 264 GLU A CA 1
ATOM 1881 C C . GLU A 1 264 ? 7.426 -8.284 3.612 1.00 97.44 264 GLU A C 1
ATOM 1883 O O . GLU A 1 264 ? 6.882 -8.366 4.714 1.00 97.44 264 GLU A O 1
ATOM 1888 N N . SER A 1 265 ? 7.340 -9.267 2.711 1.00 97.44 265 SER A N 1
ATOM 1889 C CA . SER A 1 265 ? 6.685 -10.556 2.959 1.00 97.44 265 SER A CA 1
ATOM 1890 C C . SER A 1 265 ? 7.700 -11.695 3.022 1.00 97.44 265 SER A C 1
ATOM 1892 O O . SER A 1 265 ? 8.496 -11.882 2.099 1.00 97.44 265 SER A O 1
ATOM 1894 N N . ALA A 1 266 ? 7.652 -12.514 4.076 1.00 96.12 266 ALA A N 1
ATOM 1895 C CA . ALA A 1 266 ? 8.453 -13.744 4.141 1.00 96.12 266 ALA A CA 1
ATOM 1896 C C . ALA A 1 266 ? 7.947 -14.846 3.182 1.00 96.12 266 ALA A C 1
ATOM 1898 O O . ALA A 1 266 ? 8.673 -15.802 2.897 1.00 96.12 266 ALA A O 1
ATOM 1899 N N . GLY A 1 267 ? 6.717 -14.711 2.685 1.00 97.38 267 GLY A N 1
ATOM 1900 C CA . GLY A 1 267 ? 6.047 -15.613 1.755 1.00 97.38 267 GLY A CA 1
ATOM 1901 C C . GLY A 1 267 ? 5.505 -14.851 0.549 1.00 97.38 267 GLY A C 1
ATOM 1902 O O . GLY A 1 267 ? 6.251 -14.141 -0.128 1.00 97.38 267 GLY A O 1
ATOM 1903 N N . ASP A 1 268 ? 4.221 -15.025 0.250 1.00 98.12 268 ASP A N 1
ATOM 1904 C CA . ASP A 1 268 ? 3.602 -14.471 -0.955 1.00 98.12 268 ASP A CA 1
ATOM 1905 C C . ASP A 1 268 ? 3.125 -13.019 -0.752 1.00 98.12 268 ASP A C 1
ATOM 1907 O O . ASP A 1 268 ? 2.768 -12.597 0.355 1.00 98.12 268 ASP A O 1
ATOM 1911 N N . VAL A 1 269 ? 3.101 -12.258 -1.850 1.00 98.38 269 VAL A N 1
ATOM 1912 C CA . VAL A 1 269 ? 2.435 -10.951 -1.968 1.00 98.38 269 VAL A CA 1
ATOM 1913 C C . VAL A 1 269 ? 1.426 -11.055 -3.106 1.00 98.38 269 VAL A C 1
ATOM 1915 O O . VAL A 1 269 ? 1.809 -11.285 -4.251 1.00 98.38 269 VAL A O 1
ATOM 1918 N N . THR A 1 270 ? 0.139 -10.895 -2.814 1.00 97.06 270 THR A N 1
ATOM 1919 C CA . THR A 1 270 ? -0.939 -11.021 -3.806 1.00 97.06 270 THR A CA 1
ATOM 1920 C C . THR A 1 270 ? -1.786 -9.758 -3.851 1.00 97.06 270 THR A C 1
ATOM 1922 O O . THR A 1 270 ? -2.383 -9.375 -2.849 1.00 97.06 270 THR A O 1
ATOM 1925 N N . MET A 1 271 ? -1.887 -9.143 -5.025 1.00 94.12 271 MET A N 1
ATOM 1926 C CA . MET A 1 271 ? -2.901 -8.137 -5.337 1.00 94.12 271 MET A CA 1
ATOM 1927 C C . MET A 1 271 ? -4.105 -8.789 -6.025 1.00 94.12 271 MET A C 1
ATOM 1929 O O . MET A 1 271 ? -3.964 -9.822 -6.682 1.00 94.12 271 MET A O 1
ATOM 1933 N N . GLY A 1 272 ? -5.282 -8.175 -5.919 1.00 86.31 272 GLY A N 1
ATOM 1934 C CA . GLY A 1 272 ? -6.435 -8.565 -6.726 1.00 86.31 272 GLY A CA 1
ATOM 1935 C C . GLY A 1 272 ? -6.211 -8.379 -8.228 1.00 86.31 272 GLY A C 1
ATOM 1936 O O . GLY A 1 272 ? -5.466 -7.508 -8.683 1.00 86.31 272 GLY A O 1
ATOM 1937 N N . ALA A 1 273 ? -6.887 -9.203 -9.027 1.00 82.56 273 ALA A N 1
ATOM 1938 C CA . ALA A 1 273 ? -6.887 -9.046 -10.476 1.00 82.56 273 ALA A CA 1
ATOM 1939 C C . ALA A 1 273 ? -7.696 -7.801 -10.873 1.00 82.56 273 ALA A C 1
ATOM 1941 O O . ALA A 1 273 ? -8.884 -7.705 -10.566 1.00 82.56 273 ALA A O 1
ATOM 1942 N N . GLY A 1 274 ? -7.055 -6.876 -11.588 1.00 81.75 274 GLY A N 1
ATOM 1943 C CA . GLY A 1 274 ? -7.641 -5.593 -11.980 1.00 81.75 274 GLY A CA 1
ATOM 1944 C C . GLY A 1 274 ? -7.248 -4.408 -11.093 1.00 81.75 274 GLY A C 1
ATOM 1945 O O . GLY A 1 274 ? -7.477 -3.265 -11.489 1.00 81.75 274 GLY A O 1
ATOM 1946 N N . GLU A 1 275 ? -6.626 -4.681 -9.944 1.00 87.88 275 GLU A N 1
ATOM 1947 C CA . GLU A 1 275 ? -6.222 -3.689 -8.949 1.00 87.88 275 GLU A CA 1
ATOM 1948 C C . GLU A 1 275 ? -5.024 -2.850 -9.385 1.00 87.88 275 GLU A C 1
ATOM 1950 O O . GLU A 1 275 ? -4.162 -3.305 -10.147 1.00 87.88 275 GLU A O 1
ATOM 1955 N N . LYS A 1 276 ? -4.948 -1.634 -8.833 1.00 88.81 276 LYS A N 1
ATOM 1956 C CA . LYS A 1 276 ? -3.862 -0.695 -9.091 1.00 88.81 276 LYS A CA 1
ATOM 1957 C C . LYS A 1 276 ? -3.225 -0.189 -7.808 1.00 88.81 276 LYS A C 1
ATOM 1959 O O . LYS A 1 276 ? -3.881 0.492 -7.022 1.00 88.81 276 LYS A O 1
ATOM 1964 N N . LEU A 1 277 ? -1.926 -0.452 -7.671 1.00 93.00 277 LEU A N 1
ATOM 1965 C CA . LEU A 1 277 ? -1.073 0.082 -6.617 1.00 93.00 277 LEU A CA 1
ATOM 1966 C C . LEU A 1 277 ? -0.212 1.225 -7.165 1.00 93.00 277 LEU A C 1
ATOM 1968 O O . LEU A 1 277 ? 0.697 1.009 -7.969 1.00 93.00 277 LEU A O 1
ATOM 1972 N N . SER A 1 278 ? -0.488 2.442 -6.700 1.00 92.50 278 SER A N 1
ATOM 1973 C CA . SER A 1 278 ? 0.294 3.632 -7.038 1.00 92.50 278 SER A CA 1
ATOM 1974 C C . SER A 1 278 ? 0.969 4.224 -5.801 1.00 92.50 278 SER A C 1
ATOM 1976 O O . SER A 1 278 ? 0.281 4.593 -4.853 1.00 92.50 278 SER A O 1
ATOM 1978 N N . SER A 1 279 ? 2.291 4.392 -5.835 1.00 92.81 279 SER A N 1
ATOM 1979 C CA . SER A 1 279 ? 3.048 5.229 -4.897 1.00 92.81 279 SER A CA 1
ATOM 1980 C C . SER A 1 279 ? 3.404 6.561 -5.554 1.00 92.81 279 SER A C 1
ATOM 1982 O O . SER A 1 279 ? 3.725 6.630 -6.740 1.00 92.81 279 SER A O 1
ATOM 1984 N N . THR A 1 280 ? 3.381 7.640 -4.775 1.00 89.62 280 THR A N 1
ATOM 1985 C CA . THR A 1 280 ? 3.905 8.946 -5.214 1.00 89.62 280 THR A CA 1
ATOM 1986 C C . THR A 1 280 ? 5.438 9.036 -5.181 1.00 89.62 280 THR A C 1
ATOM 1988 O O . THR A 1 280 ? 5.987 10.033 -5.655 1.00 89.62 280 THR A O 1
ATOM 1991 N N . ALA A 1 281 ? 6.120 8.017 -4.649 1.00 92.06 281 ALA A N 1
ATOM 1992 C CA . ALA A 1 281 ? 7.568 7.930 -4.480 1.00 92.06 281 ALA A CA 1
ATOM 1993 C C . ALA A 1 281 ? 8.069 6.509 -4.839 1.00 92.06 281 ALA A C 1
ATOM 1995 O O . ALA A 1 281 ? 7.658 5.956 -5.861 1.00 92.06 281 ALA A O 1
ATOM 1996 N N . VAL A 1 282 ? 8.992 5.933 -4.060 1.00 94.75 282 VAL A N 1
ATOM 1997 C CA . VAL A 1 282 ? 9.551 4.590 -4.301 1.00 94.75 282 VAL A CA 1
ATOM 1998 C C . VAL A 1 282 ? 8.546 3.512 -3.891 1.00 94.75 282 VAL A C 1
ATOM 2000 O O . VAL A 1 282 ? 8.031 3.545 -2.778 1.00 94.75 282 VAL A O 1
ATOM 2003 N N . LEU A 1 283 ? 8.323 2.514 -4.747 1.00 97.12 283 LEU A N 1
ATOM 2004 C CA . LEU A 1 283 ? 7.587 1.296 -4.407 1.00 97.12 283 LEU A CA 1
ATOM 2005 C C . LEU A 1 283 ? 8.538 0.095 -4.411 1.00 97.12 283 LEU A C 1
ATOM 2007 O O . LEU A 1 283 ? 9.067 -0.288 -5.457 1.00 97.12 283 LEU A O 1
ATOM 2011 N N . ALA A 1 284 ? 8.733 -0.511 -3.243 1.00 97.94 284 ALA A N 1
ATOM 2012 C CA . ALA A 1 284 ? 9.520 -1.720 -3.053 1.00 97.94 284 ALA A CA 1
ATOM 2013 C C . ALA A 1 284 ? 8.618 -2.878 -2.605 1.00 97.94 284 ALA A C 1
ATOM 2015 O O . ALA A 1 284 ? 7.843 -2.754 -1.661 1.00 97.94 284 ALA A O 1
ATOM 2016 N N . ILE A 1 285 ? 8.723 -4.022 -3.278 1.00 98.44 285 ILE A N 1
ATOM 2017 C CA . ILE A 1 285 ? 8.007 -5.251 -2.930 1.00 98.44 285 ILE A CA 1
ATOM 2018 C C . ILE A 1 285 ? 9.038 -6.374 -2.836 1.00 98.44 285 ILE A C 1
ATOM 2020 O O . ILE A 1 285 ? 9.642 -6.750 -3.840 1.00 98.44 285 ILE A O 1
ATOM 2024 N N . HIS A 1 286 ? 9.232 -6.913 -1.637 1.00 98.38 286 HIS A N 1
ATOM 2025 C CA . HIS A 1 286 ? 10.069 -8.077 -1.370 1.00 98.38 286 HIS A CA 1
ATOM 2026 C C . HIS A 1 286 ? 9.184 -9.229 -0.883 1.00 98.38 286 HIS A C 1
ATOM 2028 O O . HIS A 1 286 ? 8.516 -9.111 0.143 1.00 98.38 286 HIS A O 1
ATOM 2034 N N . ALA A 1 287 ? 9.166 -10.337 -1.622 1.00 98.38 287 ALA A N 1
ATOM 2035 C CA . ALA A 1 287 ? 8.357 -11.515 -1.328 1.00 98.38 287 ALA A CA 1
ATOM 2036 C C . ALA A 1 287 ? 9.238 -12.771 -1.312 1.00 98.38 287 ALA A C 1
ATOM 2038 O O . ALA A 1 287 ? 9.763 -13.182 -2.345 1.00 98.38 287 ALA A O 1
ATOM 2039 N N . GLY A 1 288 ? 9.378 -13.430 -0.160 1.00 97.44 288 GLY A N 1
ATOM 2040 C CA . GLY A 1 288 ? 10.141 -14.682 -0.059 1.00 97.44 288 GLY A CA 1
ATOM 2041 C C . GLY A 1 288 ? 9.584 -15.820 -0.934 1.00 97.44 288 GLY A C 1
ATOM 2042 O O . GLY A 1 288 ? 10.323 -16.733 -1.311 1.00 97.44 288 GLY A O 1
ATOM 2043 N N . GLY A 1 289 ? 8.297 -15.747 -1.285 1.00 97.81 289 GLY A N 1
ATOM 2044 C CA . GLY A 1 289 ? 7.593 -16.632 -2.210 1.00 97.81 289 GLY A CA 1
ATOM 2045 C C . GLY A 1 289 ? 7.277 -15.965 -3.554 1.00 97.81 289 GLY A C 1
ATOM 2046 O O . GLY A 1 289 ? 8.168 -15.521 -4.283 1.00 97.81 289 GLY A O 1
ATOM 2047 N N . LYS A 1 290 ? 5.997 -15.956 -3.928 1.00 98.00 290 LYS A N 1
ATOM 2048 C CA . LYS A 1 290 ? 5.487 -15.413 -5.192 1.00 98.00 290 LYS A CA 1
ATOM 2049 C C . LYS A 1 290 ? 4.897 -14.014 -4.998 1.00 98.00 290 LYS A C 1
ATOM 2051 O O . LYS A 1 290 ? 4.033 -13.810 -4.149 1.00 98.00 290 LYS A O 1
ATOM 2056 N N . ALA A 1 291 ? 5.276 -13.080 -5.864 1.00 98.38 291 ALA A N 1
ATOM 2057 C CA . ALA A 1 291 ? 4.568 -11.818 -6.049 1.00 98.38 291 ALA A CA 1
ATOM 2058 C C . ALA A 1 291 ? 3.575 -11.954 -7.219 1.00 98.38 291 ALA A C 1
ATOM 2060 O O . ALA A 1 291 ? 3.994 -12.210 -8.346 1.00 98.38 291 ALA A O 1
ATOM 2061 N N . SER A 1 292 ? 2.273 -11.809 -6.965 1.00 97.38 292 SER A N 1
ATOM 2062 C CA . SER A 1 292 ? 1.201 -11.818 -7.977 1.00 97.38 292 SER A CA 1
ATOM 2063 C C . SER A 1 292 ? 0.574 -10.424 -8.029 1.00 97.38 292 SER A C 1
ATOM 2065 O O . SER A 1 292 ? -0.167 -10.059 -7.118 1.00 97.38 292 SER A O 1
ATOM 2067 N N . LEU A 1 293 ? 0.922 -9.621 -9.036 1.00 96.38 293 LEU A N 1
ATOM 2068 C CA . LEU A 1 293 ? 0.726 -8.165 -9.021 1.00 96.38 293 LEU A CA 1
ATOM 2069 C C . LEU A 1 293 ? -0.072 -7.675 -10.241 1.00 96.38 293 LEU A C 1
ATOM 2071 O O . LEU A 1 293 ? 0.065 -8.221 -11.337 1.00 96.38 293 LEU A O 1
ATOM 2075 N N . GLY A 1 294 ? -0.895 -6.644 -10.035 1.00 92.94 294 GLY A N 1
ATOM 2076 C CA . GLY A 1 294 ? -1.655 -5.948 -11.081 1.00 92.94 294 GLY A CA 1
ATOM 2077 C C . GLY A 1 294 ? -0.891 -4.750 -11.653 1.00 92.94 294 GLY A C 1
ATOM 2078 O O . GLY A 1 294 ? 0.309 -4.847 -11.927 1.00 92.94 294 GLY A O 1
ATOM 2079 N N . ASP A 1 295 ? -1.580 -3.615 -11.799 1.00 91.75 295 ASP A N 1
ATOM 2080 C CA . ASP A 1 295 ? -0.955 -2.347 -12.192 1.00 91.75 295 ASP A CA 1
ATOM 2081 C C . ASP A 1 295 ? -0.066 -1.814 -11.070 1.00 91.75 295 ASP A C 1
ATOM 2083 O O . ASP A 1 295 ? -0.506 -1.705 -9.921 1.00 91.75 295 ASP A O 1
ATOM 2087 N N . LEU A 1 296 ? 1.142 -1.379 -11.429 1.00 94.94 296 LEU A N 1
ATOM 2088 C CA . LEU A 1 296 ? 2.090 -0.749 -10.512 1.00 94.94 296 LEU A CA 1
ATOM 2089 C C . LEU A 1 296 ? 2.498 0.615 -11.064 1.00 94.94 296 LEU A C 1
ATOM 2091 O O . LEU A 1 296 ? 2.799 0.756 -12.250 1.00 94.94 296 LEU A O 1
ATOM 2095 N N . SER A 1 297 ? 2.519 1.651 -10.233 1.00 93.75 297 SER A N 1
ATOM 2096 C CA . SER A 1 297 ? 2.961 2.982 -10.665 1.00 93.75 297 SER A CA 1
ATOM 2097 C C . SER A 1 297 ? 3.704 3.696 -9.537 1.00 93.75 297 SER A C 1
ATOM 2099 O O . SER A 1 297 ? 3.167 3.845 -8.449 1.00 93.75 297 SER A O 1
ATOM 2101 N N . ALA A 1 298 ? 4.948 4.109 -9.768 1.00 95.25 298 ALA A N 1
ATOM 2102 C CA . ALA A 1 298 ? 5.828 4.688 -8.748 1.00 95.25 298 ALA A CA 1
ATOM 2103 C C . ALA A 1 298 ? 6.890 5.593 -9.394 1.00 95.25 298 ALA A C 1
ATOM 2105 O O . ALA A 1 298 ? 7.090 5.526 -10.605 1.00 95.25 298 ALA A O 1
ATOM 2106 N N . THR A 1 299 ? 7.602 6.446 -8.650 1.00 94.56 299 THR A N 1
ATOM 2107 C CA . THR A 1 299 ? 8.765 7.148 -9.238 1.00 94.56 299 THR A CA 1
ATOM 2108 C C . THR A 1 299 ? 9.906 6.172 -9.512 1.00 94.56 299 THR A C 1
ATOM 2110 O O . THR A 1 299 ? 10.572 6.285 -10.540 1.00 94.56 299 THR A O 1
ATOM 2113 N N . GLU A 1 300 ? 10.081 5.186 -8.634 1.00 95.81 300 GLU A N 1
ATOM 2114 C CA . GLU A 1 300 ? 10.993 4.047 -8.775 1.00 95.81 300 GLU A CA 1
ATOM 2115 C C . GLU A 1 300 ? 10.265 2.778 -8.324 1.00 95.81 300 GLU A C 1
ATOM 2117 O O . GLU A 1 300 ? 9.527 2.811 -7.339 1.00 95.81 300 GLU A O 1
ATOM 2122 N N . LEU A 1 301 ? 10.464 1.668 -9.033 1.00 97.69 301 LEU A N 1
ATOM 2123 C CA . LEU A 1 301 ? 9.800 0.395 -8.764 1.00 97.69 301 LEU A CA 1
ATOM 2124 C C . LEU A 1 301 ? 10.834 -0.723 -8.593 1.00 97.69 301 LEU A C 1
ATOM 2126 O O . LEU A 1 301 ? 11.648 -0.962 -9.485 1.00 97.69 301 LEU A O 1
ATOM 2130 N N . SER A 1 302 ? 10.768 -1.446 -7.476 1.00 98.06 302 SER A N 1
ATOM 2131 C CA . SER A 1 302 ? 11.605 -2.616 -7.198 1.00 98.06 302 SER A CA 1
ATOM 2132 C C . SER A 1 302 ? 10.745 -3.803 -6.767 1.00 98.06 302 SER A C 1
ATOM 2134 O O . SER A 1 302 ? 9.998 -3.696 -5.797 1.00 98.06 302 SER A O 1
ATOM 2136 N N . VAL A 1 303 ? 10.847 -4.936 -7.468 1.00 98.44 303 VAL A N 1
ATOM 2137 C CA . VAL A 1 303 ? 10.137 -6.181 -7.125 1.00 98.44 303 VAL A CA 1
ATOM 2138 C C . VAL A 1 303 ? 11.123 -7.348 -7.045 1.00 98.44 303 VAL A C 1
ATOM 2140 O O . VAL A 1 303 ? 11.680 -7.784 -8.053 1.00 98.44 303 VAL A O 1
ATOM 2143 N N . ASP A 1 304 ? 11.327 -7.875 -5.843 1.00 98.31 304 ASP A N 1
ATOM 2144 C CA . ASP A 1 304 ? 12.206 -9.007 -5.551 1.00 98.31 304 ASP A CA 1
ATOM 2145 C C . ASP A 1 304 ? 11.367 -10.182 -5.036 1.00 98.31 304 ASP A C 1
ATOM 2147 O O . ASP A 1 304 ? 10.823 -10.121 -3.936 1.00 98.31 304 ASP A O 1
ATOM 2151 N N . ALA A 1 305 ? 11.215 -11.236 -5.843 1.00 98.38 305 ALA A N 1
ATOM 2152 C CA . ALA A 1 305 ? 10.455 -12.425 -5.456 1.00 98.38 305 ALA A CA 1
ATOM 2153 C C . ALA A 1 305 ? 11.012 -13.718 -6.063 1.00 98.38 305 ALA A C 1
ATOM 2155 O O . ALA A 1 305 ? 11.641 -13.693 -7.122 1.00 98.38 305 ALA A O 1
ATOM 2156 N N . ALA A 1 306 ? 10.751 -14.875 -5.449 1.00 97.75 306 ALA A N 1
ATOM 2157 C CA . ALA A 1 306 ? 11.142 -16.166 -6.033 1.00 97.75 306 ALA A CA 1
ATOM 2158 C C . ALA A 1 306 ? 10.422 -16.437 -7.371 1.00 97.75 306 ALA A C 1
ATOM 2160 O O . ALA A 1 306 ? 10.979 -17.070 -8.272 1.00 97.75 306 ALA A O 1
ATOM 2161 N N . GLN A 1 307 ? 9.201 -15.913 -7.519 1.00 97.94 307 GLN A N 1
ATOM 2162 C CA . GLN A 1 307 ? 8.480 -15.802 -8.785 1.00 97.94 307 GLN A CA 1
ATOM 2163 C C . GLN A 1 307 ? 7.714 -14.476 -8.824 1.00 97.94 307 GLN A C 1
ATOM 2165 O O . GLN A 1 307 ? 7.034 -14.128 -7.863 1.00 97.94 307 GLN A O 1
ATOM 2170 N N . ILE A 1 308 ? 7.761 -13.778 -9.959 1.00 98.25 308 ILE A N 1
ATOM 2171 C CA . ILE A 1 308 ? 6.931 -12.599 -10.228 1.00 98.25 308 ILE A CA 1
ATOM 2172 C C . ILE A 1 308 ? 5.907 -12.981 -11.297 1.00 98.25 308 ILE A C 1
ATOM 2174 O O . ILE A 1 308 ? 6.286 -13.410 -12.387 1.00 98.25 308 ILE A O 1
ATOM 2178 N N . GLU A 1 309 ? 4.622 -12.830 -10.991 1.00 97.50 309 GLU A N 1
ATOM 2179 C CA . GLU A 1 309 ? 3.509 -12.996 -11.921 1.00 97.50 309 GLU A CA 1
ATOM 2180 C C . GLU A 1 309 ? 2.758 -11.673 -12.099 1.00 97.50 309 GLU A C 1
ATOM 2182 O O . GLU A 1 309 ? 2.401 -11.020 -11.119 1.00 97.50 309 GLU A O 1
ATOM 2187 N N . ILE A 1 310 ? 2.509 -11.295 -13.353 1.00 95.75 310 ILE A N 1
ATOM 2188 C CA . ILE A 1 310 ? 1.684 -10.142 -13.713 1.00 95.75 310 ILE A CA 1
ATOM 2189 C C . ILE A 1 310 ? 0.289 -10.652 -14.066 1.00 95.75 310 ILE A C 1
ATOM 2191 O O . ILE A 1 310 ? 0.125 -11.439 -15.006 1.00 95.75 310 ILE A O 1
ATOM 2195 N N . LEU A 1 311 ? -0.696 -10.204 -13.292 1.00 93.00 311 LEU A N 1
ATOM 2196 C CA . LEU A 1 311 ? -2.103 -10.570 -13.404 1.00 93.00 311 LEU A CA 1
ATOM 2197 C C . LEU A 1 311 ? -2.761 -9.726 -14.496 1.00 93.00 311 LEU A C 1
ATOM 2199 O O . LEU A 1 311 ? -3.067 -8.563 -14.255 1.00 93.00 311 LEU A O 1
ATOM 2203 N N . GLY A 1 312 ? -2.965 -10.292 -15.688 1.00 86.94 312 GLY A N 1
ATOM 2204 C CA . GLY A 1 312 ? -3.522 -9.564 -16.827 1.00 86.94 312 GLY A CA 1
ATOM 2205 C C . GLY A 1 312 ? -4.920 -8.982 -16.575 1.00 86.94 312 GLY A C 1
ATOM 2206 O O . GLY A 1 312 ? -5.718 -9.531 -15.811 1.00 86.94 312 GLY A O 1
ATOM 2207 N N . ARG A 1 313 ? -5.214 -7.867 -17.254 1.00 86.62 313 ARG A N 1
ATOM 2208 C CA . ARG A 1 313 ? -6.474 -7.112 -17.181 1.00 86.62 313 ARG A CA 1
ATOM 2209 C C . ARG A 1 313 ? -6.928 -6.707 -18.590 1.00 86.62 313 ARG A C 1
ATOM 2211 O O . ARG A 1 313 ? -6.080 -6.470 -19.458 1.00 86.62 313 ARG A O 1
ATOM 2218 N N . PRO A 1 314 ? -8.243 -6.606 -18.859 1.00 83.19 314 PRO A N 1
ATOM 2219 C CA . PRO A 1 314 ? -8.737 -5.980 -20.081 1.00 83.19 314 PRO A CA 1
ATOM 2220 C C . PRO A 1 314 ? -8.328 -4.495 -20.172 1.00 83.19 314 PRO A C 1
ATOM 2222 O O . PRO A 1 314 ? -8.232 -3.842 -19.140 1.00 83.19 314 PRO A O 1
ATOM 2225 N N . PRO A 1 315 ? -8.167 -3.932 -21.383 1.00 82.75 315 PRO A N 1
ATOM 2226 C CA . PRO A 1 315 ? -8.011 -2.489 -21.606 1.00 82.75 315 PRO A CA 1
ATOM 2227 C C . PRO A 1 315 ? -9.131 -1.635 -20.980 1.00 82.75 315 PRO A C 1
ATOM 2229 O O . PRO A 1 315 ? -10.316 -1.916 -21.204 1.00 82.75 315 PRO A O 1
ATOM 2232 N N . GLY A 1 316 ? -8.772 -0.573 -20.253 1.00 74.19 316 GLY A N 1
ATOM 2233 C CA . GLY A 1 316 ? -9.685 0.282 -19.491 1.00 74.19 316 GLY A CA 1
ATOM 2234 C C . GLY A 1 316 ? -9.759 1.765 -19.901 1.00 74.19 316 GLY A C 1
ATOM 2235 O O . GLY A 1 316 ? -9.015 2.252 -20.758 1.00 74.19 316 GLY A O 1
ATOM 2236 N N . PRO A 1 317 ? -10.710 2.520 -19.316 1.00 68.94 317 PRO A N 1
ATOM 2237 C CA . PRO A 1 317 ? -10.771 3.972 -19.438 1.00 68.94 317 PRO A CA 1
ATOM 2238 C C . PRO A 1 317 ? -9.808 4.656 -18.451 1.00 68.94 317 PRO A C 1
ATOM 2240 O O . PRO A 1 317 ? -9.838 4.373 -17.259 1.00 68.94 317 PRO A O 1
ATOM 2243 N N . VAL A 1 318 ? -9.025 5.625 -18.931 1.00 65.81 318 VAL A N 1
ATOM 2244 C CA . VAL A 1 318 ? -8.127 6.449 -18.098 1.00 65.81 318 VAL A CA 1
ATOM 2245 C C . VAL A 1 318 ? -8.834 7.741 -17.671 1.00 65.81 318 VAL A C 1
ATOM 2247 O O . VAL A 1 318 ? -9.515 8.379 -18.483 1.00 65.81 318 VAL A O 1
ATOM 2250 N N . ALA A 1 319 ? -8.662 8.167 -16.417 1.00 59.00 319 ALA A N 1
ATOM 2251 C CA . ALA A 1 319 ? -9.282 9.387 -15.903 1.00 59.00 319 ALA A CA 1
ATOM 2252 C C . ALA A 1 319 ? -8.766 10.661 -16.605 1.00 59.00 319 ALA A C 1
ATOM 2254 O O . ALA A 1 319 ? -7.569 10.900 -16.746 1.00 59.00 319 ALA A O 1
ATOM 2255 N N . GLY A 1 320 ? -9.690 11.559 -16.959 1.00 59.16 320 GLY A N 1
ATOM 2256 C CA . GLY A 1 320 ? -9.394 12.990 -17.104 1.00 59.16 320 GLY A CA 1
ATOM 2257 C C . GLY A 1 320 ? -8.712 13.485 -18.390 1.00 59.16 320 GLY A C 1
ATOM 2258 O O . GLY A 1 320 ? -8.489 14.694 -18.486 1.00 59.16 320 GLY A O 1
ATOM 2259 N N . ALA A 1 321 ? -8.418 12.647 -19.393 1.00 48.53 321 ALA A N 1
ATOM 2260 C CA . ALA A 1 321 ? -7.716 13.098 -20.605 1.00 48.53 321 ALA A CA 1
ATOM 2261 C C . ALA A 1 321 ? -8.249 12.527 -21.935 1.00 48.53 321 ALA A C 1
ATOM 2263 O O . ALA A 1 321 ? -8.780 11.426 -22.011 1.00 48.53 321 ALA A O 1
ATOM 2264 N N . ALA A 1 322 ? -8.038 13.274 -23.027 1.00 47.31 322 ALA A N 1
ATOM 2265 C CA . ALA A 1 322 ? -8.267 12.829 -24.412 1.00 47.31 322 ALA A CA 1
ATOM 2266 C C . ALA A 1 322 ? -7.051 12.051 -24.978 1.00 47.31 322 ALA A C 1
ATOM 2268 O O . ALA A 1 322 ? -6.620 12.273 -26.110 1.00 47.31 322 ALA A O 1
ATOM 2269 N N . ILE A 1 323 ? -6.457 11.208 -24.135 1.00 51.66 323 ILE A N 1
ATOM 2270 C CA . ILE A 1 323 ? -5.183 10.480 -24.291 1.00 51.66 323 ILE A CA 1
ATOM 2271 C C . ILE A 1 323 ? -5.533 8.968 -24.313 1.00 51.66 323 ILE A C 1
ATOM 2273 O O . ILE A 1 323 ? -6.644 8.635 -23.894 1.00 51.66 323 ILE A O 1
ATOM 2277 N N . PRO A 1 324 ? -4.740 8.069 -24.943 1.00 55.62 324 PRO A N 1
ATOM 2278 C CA . PRO A 1 324 ? -5.257 6.759 -25.350 1.00 55.62 324 PRO A CA 1
ATOM 2279 C C . PRO A 1 324 ? -5.707 5.861 -24.192 1.00 55.62 324 PRO A C 1
ATOM 2281 O O . PRO A 1 324 ? -5.289 6.022 -23.050 1.00 55.62 324 PRO A O 1
ATOM 2284 N N . VAL A 1 325 ? -6.575 4.917 -24.567 1.00 64.12 325 VAL A N 1
ATOM 2285 C CA . VAL A 1 325 ? -7.099 3.814 -23.748 1.00 64.12 325 VAL A CA 1
ATOM 2286 C C . VAL A 1 325 ? -5.956 3.145 -22.982 1.00 64.12 325 VAL A C 1
ATOM 2288 O O . VAL A 1 325 ? -4.911 2.892 -23.584 1.00 64.12 325 VAL A O 1
ATOM 2291 N N . ASP A 1 326 ? -6.166 2.836 -21.701 1.00 72.06 326 ASP A N 1
ATOM 2292 C CA . ASP A 1 326 ? -5.267 1.946 -20.961 1.00 72.06 326 ASP A CA 1
ATOM 2293 C C . ASP A 1 326 ? -5.193 0.617 -21.725 1.00 72.06 326 ASP A C 1
ATOM 2295 O O . ASP A 1 326 ? -6.211 0.089 -22.176 1.00 72.06 326 ASP A O 1
ATOM 2299 N N . HIS A 1 327 ? -3.984 0.109 -21.944 1.00 74.25 327 HIS A N 1
ATOM 2300 C CA . HIS A 1 327 ? -3.767 -1.036 -22.819 1.00 74.25 327 HIS A CA 1
ATOM 2301 C C . HIS A 1 327 ? -3.867 -2.395 -22.112 1.00 74.25 327 HIS A C 1
ATOM 2303 O O . HIS A 1 327 ? -3.799 -3.415 -22.802 1.00 74.25 327 HIS A O 1
ATOM 2309 N N . GLY A 1 328 ? -4.105 -2.428 -20.799 1.00 82.44 328 GLY A N 1
ATOM 2310 C CA . GLY A 1 328 ? -4.361 -3.640 -20.029 1.00 82.44 328 GLY A CA 1
ATOM 2311 C C . GLY A 1 328 ? -3.773 -3.541 -18.631 1.00 82.44 328 GLY A C 1
ATOM 2312 O O . GLY A 1 328 ? -4.483 -3.172 -17.701 1.00 82.44 328 GLY A O 1
ATOM 2313 N N . VAL A 1 329 ? -2.498 -3.926 -18.503 1.00 77.50 329 VAL A N 1
ATOM 2314 C CA . VAL A 1 329 ? -1.724 -3.797 -17.261 1.00 77.50 329 VAL A CA 1
ATOM 2315 C C . VAL A 1 329 ? -0.425 -3.063 -17.524 1.00 77.50 329 VAL A C 1
ATOM 2317 O O . VAL A 1 329 ? 0.408 -3.535 -18.306 1.00 77.50 329 VAL A O 1
ATOM 2320 N N . ASP A 1 330 ? -0.250 -1.953 -16.815 1.00 87.06 330 ASP A N 1
ATOM 2321 C CA . ASP A 1 330 ? 0.885 -1.052 -16.971 1.00 87.06 330 ASP A CA 1
ATOM 2322 C C . ASP A 1 330 ? 1.743 -1.026 -15.692 1.00 87.06 330 ASP A C 1
ATOM 2324 O O . ASP A 1 330 ? 1.259 -0.807 -14.577 1.00 87.06 330 ASP A O 1
ATOM 2328 N N . TRP A 1 331 ? 3.050 -1.255 -15.857 1.00 94.88 331 TRP A N 1
ATOM 2329 C CA . TRP A 1 331 ? 4.066 -1.054 -14.815 1.00 94.88 331 TRP A CA 1
ATOM 2330 C C . TRP A 1 331 ? 4.861 0.208 -15.143 1.00 94.88 331 TRP A C 1
ATOM 2332 O O . TRP A 1 331 ? 5.590 0.234 -16.138 1.00 94.88 331 TRP A O 1
ATOM 2342 N N . VAL A 1 332 ? 4.708 1.259 -14.335 1.00 94.75 332 VAL A N 1
ATOM 2343 C CA . VAL A 1 332 ? 5.153 2.620 -14.677 1.00 94.75 332 VAL A CA 1
ATOM 2344 C C . VAL A 1 332 ? 6.109 3.187 -13.633 1.00 94.75 332 VAL A C 1
ATOM 2346 O O . VAL A 1 332 ? 5.703 3.424 -12.498 1.00 94.75 332 VAL A O 1
ATOM 2349 N N . ALA A 1 333 ? 7.360 3.454 -14.021 1.00 96.12 333 ALA A N 1
ATOM 2350 C CA . ALA A 1 333 ? 8.331 4.165 -13.182 1.00 96.12 333 ALA A CA 1
ATOM 2351 C C . ALA A 1 333 ? 9.458 4.817 -13.995 1.00 96.12 333 ALA A C 1
ATOM 2353 O O . ALA A 1 333 ? 9.580 4.585 -15.198 1.00 96.12 333 ALA A O 1
ATOM 2354 N N . ASN A 1 334 ? 10.303 5.646 -13.368 1.00 94.81 334 ASN A N 1
ATOM 2355 C CA . ASN A 1 334 ? 11.557 6.062 -14.008 1.00 94.81 334 ASN A CA 1
ATOM 2356 C C . ASN A 1 334 ? 12.468 4.853 -14.195 1.00 94.81 334 ASN A C 1
ATOM 2358 O O . ASN A 1 334 ? 12.911 4.596 -15.315 1.00 94.81 334 ASN A O 1
ATOM 2362 N N . ASP A 1 335 ? 12.658 4.099 -13.115 1.00 94.62 335 ASP A N 1
ATOM 2363 C CA . ASP A 1 335 ? 13.439 2.874 -13.076 1.00 94.62 335 ASP A CA 1
ATOM 2364 C C . ASP A 1 335 ? 12.593 1.713 -12.550 1.00 94.62 335 ASP A C 1
ATOM 2366 O O . ASP A 1 335 ? 11.913 1.834 -11.530 1.00 94.62 335 ASP A O 1
ATOM 2370 N N . ILE A 1 336 ? 12.642 0.586 -13.263 1.00 96.38 336 ILE A N 1
ATOM 2371 C CA . ILE A 1 336 ? 11.976 -0.667 -12.888 1.00 96.38 336 ILE A CA 1
ATOM 2372 C C . ILE A 1 336 ? 13.053 -1.732 -12.681 1.00 96.38 336 ILE A C 1
ATOM 2374 O O . ILE A 1 336 ? 13.775 -2.083 -13.617 1.00 96.38 336 ILE A O 1
ATOM 2378 N N . THR A 1 337 ? 13.158 -2.264 -11.467 1.00 96.81 337 THR A N 1
ATOM 2379 C CA . THR A 1 337 ? 14.099 -3.331 -11.110 1.00 96.81 337 THR A CA 1
ATOM 2380 C C . THR A 1 337 ? 13.346 -4.584 -10.683 1.00 96.81 337 THR A C 1
ATOM 2382 O O . THR A 1 337 ? 12.472 -4.522 -9.824 1.00 96.81 337 THR A O 1
ATOM 2385 N N . THR A 1 338 ? 13.705 -5.737 -11.247 1.00 97.38 338 THR A N 1
ATOM 2386 C CA . THR A 1 338 ? 13.234 -7.043 -10.779 1.00 97.38 338 THR A CA 1
ATOM 2387 C C . THR A 1 338 ? 14.370 -8.056 -10.665 1.00 97.38 338 THR A C 1
ATOM 2389 O O . THR A 1 338 ? 15.327 -8.040 -11.441 1.00 97.38 338 THR A O 1
ATOM 2392 N N . ASN A 1 339 ? 14.283 -8.975 -9.705 1.00 96.88 339 ASN A N 1
ATOM 2393 C CA . ASN A 1 339 ? 15.298 -10.020 -9.525 1.00 96.88 339 ASN A CA 1
ATOM 2394 C C . ASN A 1 339 ? 15.178 -11.160 -10.566 1.00 96.88 339 ASN A C 1
ATOM 2396 O O . ASN A 1 339 ? 16.184 -11.697 -11.029 1.00 96.88 339 ASN A O 1
ATOM 2400 N N . VAL A 1 340 ? 13.952 -11.488 -10.986 1.00 96.56 340 VAL A N 1
ATOM 2401 C CA . VAL A 1 340 ? 13.609 -12.479 -12.020 1.00 96.56 340 VAL A CA 1
ATOM 2402 C C . VAL A 1 340 ? 12.841 -11.821 -13.168 1.00 96.56 340 VAL A C 1
ATOM 2404 O O . VAL A 1 340 ? 12.360 -10.698 -13.035 1.00 96.56 340 VAL A O 1
ATOM 2407 N N . VAL A 1 341 ? 12.723 -12.491 -14.318 1.00 96.31 341 VAL A N 1
ATOM 2408 C CA . VAL A 1 341 ? 11.858 -12.008 -15.413 1.00 96.31 341 VAL A CA 1
ATOM 2409 C C . VAL A 1 341 ? 10.391 -12.196 -15.000 1.00 96.31 341 VAL A C 1
ATOM 2411 O O . VAL A 1 341 ? 10.020 -13.333 -14.700 1.00 96.31 341 VAL A O 1
ATOM 2414 N N . PRO A 1 342 ? 9.553 -11.140 -14.998 1.00 96.94 342 PRO A N 1
ATOM 2415 C CA . PRO A 1 342 ? 8.128 -11.280 -14.710 1.00 96.94 342 PRO A CA 1
ATOM 2416 C C . PRO A 1 342 ? 7.435 -12.220 -15.700 1.00 96.94 342 PRO A C 1
ATOM 2418 O O . PRO A 1 342 ? 7.742 -12.213 -16.892 1.00 96.94 342 PRO A O 1
ATOM 2421 N N . LEU A 1 343 ? 6.488 -13.016 -15.211 1.00 96.94 343 LEU A N 1
ATOM 2422 C CA . LEU A 1 343 ? 5.667 -13.912 -16.019 1.00 96.94 343 LEU A CA 1
ATOM 2423 C C . LEU A 1 343 ? 4.243 -13.366 -16.104 1.00 96.94 343 LEU A C 1
ATOM 2425 O O . LEU A 1 343 ? 3.555 -13.249 -15.102 1.00 96.94 343 LEU A O 1
ATOM 2429 N N . TRP A 1 344 ? 3.770 -13.055 -17.300 1.00 95.06 344 TRP A N 1
ATOM 2430 C CA . TRP A 1 344 ? 2.357 -12.776 -17.543 1.00 95.06 344 TRP A CA 1
ATOM 2431 C C . TRP A 1 344 ? 1.530 -14.058 -17.392 1.00 95.06 344 TRP A C 1
ATOM 2433 O O . TRP A 1 344 ? 1.882 -15.097 -17.956 1.00 95.06 344 TRP A O 1
ATOM 2443 N N . ASP A 1 345 ? 0.415 -13.972 -16.668 1.00 94.00 345 ASP A N 1
ATOM 2444 C CA . ASP A 1 345 ? -0.507 -15.088 -16.415 1.00 94.00 345 ASP A CA 1
ATOM 2445 C C . ASP A 1 345 ? -1.282 -15.577 -17.661 1.00 94.00 345 ASP A C 1
ATOM 2447 O O . ASP A 1 345 ? -2.009 -16.573 -17.603 1.00 94.00 345 ASP A O 1
ATOM 2451 N N . GLY A 1 346 ? -1.119 -14.891 -18.797 1.00 91.00 346 GLY A N 1
ATOM 2452 C CA . GLY A 1 346 ? -1.732 -15.231 -20.078 1.00 91.00 346 GLY A CA 1
ATOM 2453 C C . GLY A 1 346 ? -3.182 -14.767 -20.228 1.00 91.00 346 GLY A C 1
ATOM 2454 O O . GLY A 1 346 ? -3.834 -15.176 -21.194 1.00 91.00 346 GLY A O 1
ATOM 2455 N N . LYS A 1 347 ? -3.706 -13.956 -19.297 1.00 88.12 347 LYS A N 1
ATOM 2456 C CA . LYS A 1 347 ? -5.061 -13.395 -19.378 1.00 88.12 347 LYS A CA 1
ATOM 2457 C C . LYS A 1 347 ? -5.058 -12.015 -20.034 1.00 88.12 347 LYS A C 1
ATOM 2459 O O . LYS A 1 347 ? -4.155 -11.213 -19.826 1.00 88.12 347 LYS A O 1
ATOM 2464 N N . ASP A 1 348 ? -6.102 -11.756 -20.814 1.00 88.50 348 ASP A N 1
ATOM 2465 C CA . ASP A 1 348 ? -6.385 -10.469 -21.455 1.00 88.50 348 ASP A CA 1
ATOM 2466 C C . ASP A 1 348 ? -5.230 -9.906 -22.308 1.00 88.50 348 ASP A C 1
ATOM 2468 O O . ASP A 1 348 ? -4.762 -10.589 -23.225 1.00 88.50 348 ASP A O 1
ATOM 2472 N N . ALA A 1 349 ? -4.831 -8.649 -22.101 1.00 86.62 349 ALA A N 1
ATOM 2473 C CA . ALA A 1 349 ? -3.770 -8.013 -22.874 1.00 86.62 349 ALA A CA 1
ATOM 2474 C C . ALA A 1 349 ? -2.381 -8.290 -22.259 1.00 86.62 349 ALA A C 1
ATOM 2476 O O . ALA A 1 349 ? -2.252 -8.303 -21.034 1.00 86.62 349 ALA A O 1
ATOM 2477 N N . PRO A 1 350 ? -1.325 -8.479 -23.079 1.00 89.75 350 PRO A N 1
ATOM 2478 C CA . PRO A 1 350 ? 0.044 -8.536 -22.575 1.00 89.75 350 PRO A CA 1
ATOM 2479 C C . PRO A 1 350 ? 0.412 -7.239 -21.835 1.00 89.75 350 PRO A C 1
ATOM 2481 O O . PRO A 1 350 ? 0.037 -6.163 -22.308 1.00 89.75 350 PRO A O 1
ATOM 2484 N N . PRO A 1 351 ? 1.169 -7.314 -20.728 1.00 92.81 351 PRO A N 1
ATOM 2485 C CA . PRO A 1 351 ? 1.516 -6.135 -19.944 1.00 92.81 351 PRO A CA 1
ATOM 2486 C C . PRO A 1 351 ? 2.462 -5.201 -20.704 1.00 92.81 351 PRO A C 1
ATOM 2488 O O . PRO A 1 351 ? 3.269 -5.653 -21.524 1.00 92.81 351 PRO A O 1
ATOM 2491 N N . THR A 1 352 ? 2.401 -3.907 -20.393 1.00 92.69 352 THR A N 1
ATOM 2492 C CA . THR A 1 352 ? 3.318 -2.894 -20.929 1.00 92.69 352 THR A CA 1
ATOM 2493 C C . THR A 1 352 ? 4.150 -2.277 -19.806 1.00 92.69 352 THR A C 1
ATOM 2495 O O . THR A 1 352 ? 3.659 -1.950 -18.730 1.00 92.69 352 THR A O 1
ATOM 2498 N N . PHE A 1 353 ? 5.445 -2.101 -20.058 1.00 94.00 353 PHE A N 1
ATOM 2499 C CA . PHE A 1 353 ? 6.362 -1.438 -19.133 1.00 94.00 353 PHE A CA 1
ATOM 2500 C C . PHE A 1 353 ? 6.596 -0.006 -19.607 1.00 94.00 353 PHE A C 1
ATOM 2502 O O . PHE A 1 353 ? 7.100 0.219 -20.711 1.00 94.00 353 PHE A O 1
ATOM 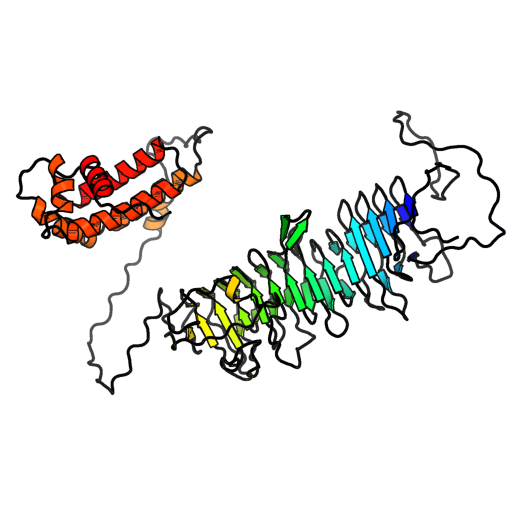2509 N N . VAL A 1 354 ? 6.241 0.970 -18.779 1.00 93.31 354 VAL A N 1
ATOM 2510 C CA . VAL A 1 354 ? 6.332 2.395 -19.097 1.00 93.31 354 VAL A CA 1
ATOM 2511 C C . VAL A 1 354 ? 7.498 3.006 -18.329 1.00 93.31 354 VAL A C 1
ATOM 2513 O O . VAL A 1 354 ? 7.485 3.082 -17.104 1.00 93.31 354 VAL A O 1
ATOM 2516 N N . LEU A 1 355 ? 8.512 3.465 -19.062 1.00 93.62 355 LEU A N 1
ATOM 2517 C CA . LEU A 1 355 ? 9.725 4.045 -18.491 1.00 93.62 355 LEU A CA 1
ATOM 2518 C C . LEU A 1 355 ? 9.755 5.564 -18.638 1.00 93.62 355 LEU A C 1
ATOM 2520 O O . LEU A 1 355 ? 9.644 6.086 -19.752 1.00 93.62 355 LEU A O 1
ATOM 2524 N N . GLY A 1 356 ? 9.974 6.262 -17.528 1.00 92.06 356 GLY A N 1
ATOM 2525 C CA . GLY A 1 356 ? 10.292 7.689 -17.489 1.00 92.06 356 GLY A CA 1
ATOM 2526 C C . GLY A 1 356 ? 11.701 7.978 -18.015 1.00 92.06 356 GLY A C 1
ATOM 2527 O O . GLY A 1 356 ? 12.067 7.572 -19.126 1.00 92.06 356 GLY A O 1
ATOM 2528 N N . SER A 1 357 ? 12.507 8.670 -17.212 1.00 90.75 357 SER A N 1
ATOM 2529 C CA . SER A 1 357 ? 13.887 9.046 -17.554 1.00 90.75 357 SER A CA 1
ATOM 2530 C C . SER A 1 357 ? 14.889 7.882 -17.477 1.00 90.75 357 SER A C 1
ATOM 2532 O O . SER A 1 357 ? 15.860 7.867 -18.239 1.00 90.75 357 SER A O 1
ATOM 2534 N N . GLY A 1 358 ? 14.647 6.905 -16.600 1.00 90.25 358 GLY A N 1
ATOM 2535 C CA . GLY A 1 358 ? 15.551 5.794 -16.292 1.00 90.25 358 GLY A CA 1
ATOM 2536 C C . GLY A 1 358 ? 15.465 4.591 -17.239 1.00 90.25 358 GLY A C 1
ATOM 2537 O O . GLY A 1 358 ? 15.328 4.732 -18.467 1.00 90.25 358 GLY A O 1
ATOM 2538 N N . GLY A 1 359 ? 15.625 3.392 -16.677 1.00 90.69 359 GLY A N 1
ATOM 2539 C CA . GLY A 1 359 ? 15.730 2.122 -17.393 1.00 90.69 359 GLY A CA 1
ATOM 2540 C C . GLY A 1 359 ? 14.951 0.962 -16.767 1.00 90.69 359 GLY A C 1
ATOM 2541 O O . GLY A 1 359 ? 14.178 1.112 -15.827 1.00 90.69 359 GLY A O 1
ATOM 2542 N N . ILE A 1 360 ? 15.162 -0.235 -17.318 1.00 92.44 360 ILE A N 1
ATOM 2543 C CA . ILE A 1 360 ? 14.601 -1.475 -16.778 1.00 92.44 360 ILE A CA 1
ATOM 2544 C C . ILE A 1 360 ? 15.700 -2.516 -16.593 1.00 92.44 360 ILE A C 1
ATOM 2546 O O . ILE A 1 360 ? 16.495 -2.764 -17.501 1.00 92.44 360 ILE A O 1
ATOM 2550 N N . ARG A 1 361 ? 15.759 -3.110 -15.403 1.00 93.69 361 ARG A N 1
ATOM 2551 C CA . ARG A 1 361 ? 16.742 -4.120 -15.002 1.00 93.69 361 ARG A CA 1
ATOM 2552 C C . ARG A 1 361 ? 15.975 -5.340 -14.510 1.00 93.69 361 ARG A C 1
ATOM 2554 O O . ARG A 1 361 ? 15.209 -5.227 -13.567 1.00 93.69 361 ARG A O 1
ATOM 2561 N N . THR A 1 362 ? 16.159 -6.497 -15.141 1.00 92.31 362 THR A N 1
ATOM 2562 C CA . THR A 1 362 ? 15.522 -7.750 -14.696 1.00 92.31 362 THR A CA 1
ATOM 2563 C C . THR A 1 362 ? 16.522 -8.897 -14.700 1.00 92.31 362 THR A C 1
ATOM 2565 O O . THR A 1 362 ? 17.575 -8.792 -15.331 1.00 92.31 362 THR A O 1
ATOM 2568 N N . GLY A 1 363 ? 16.165 -10.032 -14.096 1.00 88.00 363 GLY A N 1
ATOM 2569 C CA . GLY A 1 363 ? 16.943 -11.277 -14.178 1.00 88.00 363 GLY A CA 1
ATOM 2570 C C . GLY A 1 363 ? 17.124 -11.870 -15.590 1.00 88.00 363 GLY A C 1
ATOM 2571 O O . GLY A 1 363 ? 17.702 -12.948 -15.725 1.00 88.00 363 GLY A O 1
ATOM 2572 N N . GLY A 1 364 ? 16.637 -11.219 -16.654 1.00 90.94 364 GLY A N 1
ATOM 2573 C CA . GLY A 1 364 ? 16.801 -11.673 -18.034 1.00 90.94 364 GLY A CA 1
ATOM 2574 C C . GLY A 1 364 ? 16.293 -10.675 -19.078 1.00 90.94 364 GLY A C 1
ATOM 2575 O O . GLY A 1 364 ? 16.363 -9.462 -18.898 1.00 90.94 364 GLY A O 1
ATOM 2576 N N . VAL A 1 365 ? 15.804 -11.194 -20.207 1.00 89.12 365 VAL A N 1
ATOM 2577 C CA . VAL A 1 365 ? 15.176 -10.387 -21.265 1.00 89.12 365 VAL A CA 1
ATOM 2578 C C . VAL A 1 365 ? 13.665 -10.410 -21.069 1.00 89.12 365 VAL A C 1
ATOM 2580 O O . VAL A 1 365 ? 13.066 -11.483 -21.031 1.00 89.12 365 VAL A O 1
ATOM 2583 N N . ILE A 1 366 ? 13.053 -9.229 -20.992 1.00 88.56 366 ILE A N 1
ATOM 2584 C CA . ILE A 1 366 ? 11.597 -9.075 -20.958 1.00 88.56 366 ILE A CA 1
ATOM 2585 C C . ILE A 1 366 ? 11.012 -9.364 -22.355 1.00 88.56 366 ILE A C 1
ATOM 2587 O O . ILE A 1 366 ? 11.448 -8.729 -23.318 1.00 88.56 366 ILE A O 1
ATOM 2591 N N . PRO A 1 367 ? 10.019 -10.268 -22.484 1.00 90.31 367 PRO A N 1
ATOM 2592 C CA . PRO A 1 367 ? 9.346 -10.570 -23.752 1.00 90.31 367 PRO A CA 1
ATOM 2593 C C . PRO A 1 367 ? 8.154 -9.639 -24.064 1.00 90.31 367 PRO A C 1
ATOM 2595 O O . PRO A 1 367 ? 7.436 -9.881 -25.033 1.00 90.31 367 PRO A O 1
ATOM 2598 N N . TYR A 1 368 ? 7.922 -8.621 -23.234 1.00 91.12 368 TYR A N 1
ATOM 2599 C CA . TYR A 1 368 ? 6.793 -7.689 -23.301 1.00 91.12 368 TYR A CA 1
ATOM 2600 C C . TYR A 1 368 ? 7.181 -6.342 -23.918 1.00 91.12 368 TYR A C 1
ATOM 2602 O O . TYR A 1 368 ? 8.364 -6.038 -24.101 1.00 91.12 368 TYR A O 1
ATOM 2610 N N . ASP A 1 369 ? 6.178 -5.522 -24.224 1.00 90.56 369 ASP A N 1
ATOM 2611 C CA . ASP A 1 369 ? 6.406 -4.192 -24.771 1.00 90.56 369 ASP A CA 1
ATOM 2612 C C . ASP A 1 369 ? 6.931 -3.237 -23.693 1.00 90.56 369 ASP A C 1
ATOM 2614 O O . ASP A 1 369 ? 6.381 -3.131 -22.598 1.00 90.56 369 ASP A O 1
ATOM 2618 N N . VAL A 1 370 ? 7.998 -2.510 -24.030 1.00 91.69 370 VAL A N 1
ATOM 2619 C CA . VAL A 1 370 ? 8.525 -1.408 -23.221 1.00 91.69 370 VAL A CA 1
ATOM 2620 C C . VAL A 1 370 ? 8.336 -0.115 -24.008 1.00 91.69 370 VAL A C 1
ATOM 2622 O O . VAL A 1 370 ? 8.685 -0.037 -25.189 1.00 91.69 370 VAL A O 1
ATOM 2625 N N . VAL A 1 371 ? 7.787 0.916 -23.378 1.00 91.19 371 VAL A N 1
ATOM 2626 C CA . VAL A 1 371 ? 7.523 2.232 -23.979 1.00 91.19 371 VAL A CA 1
ATOM 2627 C C . VAL A 1 371 ? 8.057 3.341 -23.084 1.00 91.19 371 VAL A C 1
ATOM 2629 O O . VAL A 1 371 ? 8.257 3.152 -21.888 1.00 91.19 371 VAL A O 1
ATOM 2632 N N . ARG A 1 372 ? 8.304 4.522 -23.652 1.00 90.38 372 ARG A N 1
ATOM 2633 C CA . ARG A 1 372 ? 8.594 5.714 -22.847 1.00 90.38 372 ARG A CA 1
ATOM 2634 C C . ARG A 1 372 ? 7.307 6.364 -22.341 1.00 90.38 372 ARG A C 1
ATOM 2636 O O . ARG A 1 372 ? 6.310 6.394 -23.059 1.00 90.38 372 ARG A O 1
ATOM 2643 N N . PHE A 1 373 ? 7.353 6.944 -21.145 1.00 88.94 373 PHE A N 1
ATOM 2644 C CA . PHE A 1 373 ? 6.248 7.703 -20.557 1.00 88.94 373 PHE A CA 1
ATOM 2645 C C . PHE A 1 373 ? 5.822 8.860 -21.472 1.00 88.94 373 PHE A C 1
ATOM 2647 O O . PHE A 1 373 ? 4.663 8.950 -21.883 1.00 88.94 373 PHE A O 1
ATOM 2654 N N . THR A 1 374 ? 6.791 9.670 -21.909 1.00 87.25 374 THR A N 1
ATOM 2655 C CA . THR A 1 374 ? 6.589 10.733 -22.905 1.00 87.25 374 THR A CA 1
ATOM 2656 C C . THR A 1 374 ? 7.454 10.515 -24.152 1.00 87.25 374 THR A C 1
ATOM 2658 O O . THR A 1 374 ? 8.480 9.828 -24.093 1.00 87.25 374 THR A O 1
ATOM 2661 N N . PRO A 1 375 ? 7.139 11.166 -25.290 1.00 84.25 375 PRO A N 1
ATOM 2662 C CA . PRO A 1 375 ? 7.993 11.157 -26.480 1.00 84.25 375 PRO A CA 1
ATOM 2663 C C . PRO A 1 375 ? 9.421 11.689 -26.280 1.00 84.25 375 PRO A C 1
ATOM 2665 O O . PRO A 1 375 ? 10.261 11.491 -27.157 1.00 84.25 375 PRO A O 1
ATOM 2668 N N . ARG A 1 376 ? 9.697 12.383 -25.167 1.00 86.31 376 ARG A N 1
ATOM 2669 C CA . ARG A 1 376 ? 11.020 12.930 -24.826 1.00 86.31 376 ARG A CA 1
ATOM 2670 C C . ARG A 1 376 ? 11.788 12.081 -23.810 1.00 86.31 376 ARG A C 1
ATOM 2672 O O . ARG A 1 376 ? 12.974 12.331 -23.633 1.00 86.31 376 ARG A O 1
ATOM 2679 N N . GLY A 1 377 ? 11.144 11.089 -23.187 1.00 81.31 377 GLY A N 1
ATOM 2680 C CA . GLY A 1 377 ? 11.705 10.388 -22.029 1.00 81.31 377 GLY A CA 1
ATOM 2681 C C . GLY A 1 377 ? 11.772 11.292 -20.797 1.00 81.31 377 GLY A C 1
ATOM 2682 O O . GLY A 1 377 ? 12.775 11.282 -20.089 1.00 81.31 377 GLY A O 1
ATOM 2683 N N . ASP A 1 378 ? 10.746 12.126 -20.593 1.00 88.38 378 ASP A N 1
ATOM 2684 C CA . ASP A 1 378 ? 10.673 12.988 -19.413 1.00 88.38 378 ASP A CA 1
ATOM 2685 C C . ASP A 1 378 ? 10.547 12.134 -18.134 1.00 88.38 378 ASP A C 1
ATOM 2687 O O . ASP A 1 378 ? 9.932 11.066 -18.128 1.00 88.38 378 ASP A O 1
ATOM 2691 N N . GLU A 1 379 ? 11.131 12.638 -17.050 1.00 91.69 379 GLU A N 1
ATOM 2692 C CA . GLU A 1 379 ? 11.055 12.075 -15.700 1.00 91.69 379 GLU A CA 1
ATOM 2693 C C . GLU A 1 379 ? 9.604 12.051 -15.181 1.00 91.69 379 GLU A C 1
ATOM 2695 O O . GLU A 1 379 ? 8.901 13.064 -15.237 1.00 91.69 379 GLU A O 1
ATOM 2700 N N . ILE A 1 380 ? 9.183 10.910 -14.634 1.00 91.19 380 ILE A N 1
ATOM 2701 C CA . ILE A 1 380 ? 7.945 10.744 -13.868 1.00 91.19 380 ILE A CA 1
ATOM 2702 C C . ILE A 1 380 ? 8.172 11.312 -12.464 1.00 91.19 380 ILE A C 1
ATOM 2704 O O . ILE A 1 380 ? 9.099 10.906 -11.764 1.00 91.19 380 ILE A O 1
ATOM 2708 N N . LYS A 1 381 ? 7.327 12.254 -12.047 1.00 92.06 381 LYS A N 1
ATOM 2709 C CA . LYS A 1 381 ? 7.443 12.993 -10.780 1.00 92.06 381 LYS A CA 1
ATOM 2710 C C . LYS A 1 381 ? 6.243 12.710 -9.878 1.00 92.06 381 LYS A C 1
ATOM 2712 O O . LYS A 1 381 ? 5.173 12.418 -10.407 1.00 92.06 381 LYS A O 1
ATOM 2717 N N . PRO A 1 382 ? 6.343 12.929 -8.552 1.00 88.06 382 PRO A N 1
ATOM 2718 C CA . PRO A 1 382 ? 5.205 12.806 -7.631 1.00 88.06 382 PRO A CA 1
ATOM 2719 C C . PRO A 1 382 ? 3.948 13.562 -8.109 1.00 88.06 382 PRO A C 1
ATOM 2721 O O . PRO A 1 382 ? 2.828 13.070 -8.016 1.00 88.06 382 PRO A O 1
ATOM 2724 N N . ALA A 1 383 ? 4.137 14.734 -8.728 1.00 86.88 383 ALA A N 1
ATOM 2725 C CA . ALA A 1 383 ? 3.061 15.557 -9.286 1.00 86.88 383 ALA A CA 1
ATOM 2726 C C . ALA A 1 383 ? 2.362 14.973 -10.535 1.00 86.88 383 ALA A C 1
ATOM 2728 O O . ALA A 1 383 ? 1.331 15.503 -10.937 1.00 86.88 383 ALA A O 1
ATOM 2729 N N . ASN A 1 384 ? 2.897 13.923 -11.169 1.00 86.62 384 ASN A N 1
ATOM 2730 C CA . ASN A 1 384 ? 2.213 13.218 -12.258 1.00 86.62 384 ASN A CA 1
ATOM 2731 C C . ASN A 1 384 ? 1.139 12.262 -11.732 1.00 86.62 384 ASN A C 1
ATOM 2733 O O . ASN A 1 384 ? 0.119 12.088 -12.391 1.00 86.62 384 ASN A O 1
ATOM 2737 N N . PHE A 1 385 ? 1.352 11.681 -10.550 1.00 83.56 385 PHE A N 1
ATOM 2738 C CA . PHE A 1 385 ? 0.422 10.735 -9.940 1.00 83.56 385 PHE A CA 1
ATOM 2739 C C . PHE A 1 385 ? -0.819 11.409 -9.361 1.00 83.56 385 PHE A C 1
ATOM 2741 O O . PHE A 1 385 ? -1.814 10.732 -9.165 1.00 83.56 385 PHE A O 1
ATOM 2748 N N . VAL A 1 386 ? -0.793 12.710 -9.060 1.00 81.19 386 VAL A N 1
ATOM 2749 C CA . VAL A 1 386 ? -1.894 13.382 -8.352 1.00 81.19 386 VAL A CA 1
ATOM 2750 C C . VAL A 1 386 ? -2.766 14.175 -9.325 1.00 81.19 386 VAL A C 1
ATOM 2752 O O . VAL A 1 386 ? -2.330 15.160 -9.923 1.00 81.19 386 VAL A O 1
ATOM 2755 N N . GLY A 1 387 ? -4.025 13.759 -9.457 1.00 75.19 387 GLY A N 1
ATOM 2756 C CA . GLY A 1 387 ? -5.040 14.430 -10.260 1.00 75.19 387 GLY A CA 1
ATOM 2757 C C . GLY A 1 387 ? -5.456 15.790 -9.702 1.00 75.19 387 GLY A C 1
ATOM 2758 O O . GLY A 1 387 ? -5.199 16.140 -8.548 1.00 75.19 387 GLY A O 1
ATOM 2759 N N . SER A 1 388 ? -6.162 16.574 -10.520 1.00 73.69 388 SER A N 1
ATOM 2760 C CA . SER A 1 388 ? -6.687 17.890 -10.118 1.00 73.69 388 SER A CA 1
ATOM 2761 C C . SER A 1 388 ? -7.736 17.823 -8.996 1.00 73.69 388 SER A C 1
ATOM 2763 O O . SER A 1 388 ? -8.014 18.838 -8.360 1.00 73.69 388 SER A O 1
ATOM 2765 N N . ASP A 1 389 ? -8.295 16.640 -8.740 1.00 72.81 389 ASP A N 1
ATOM 2766 C CA . ASP A 1 389 ? -9.204 16.306 -7.641 1.00 72.81 389 ASP A CA 1
ATOM 2767 C C . ASP A 1 389 ? -8.499 15.637 -6.441 1.00 72.81 389 ASP A C 1
ATOM 2769 O O . ASP A 1 389 ? -9.165 15.141 -5.534 1.00 72.81 389 ASP A O 1
ATOM 2773 N N . THR A 1 390 ? -7.160 15.645 -6.416 1.00 73.94 390 THR A N 1
ATOM 2774 C CA . THR A 1 390 ? -6.270 15.022 -5.413 1.00 73.94 390 THR A CA 1
ATOM 2775 C C . THR A 1 390 ? -6.254 13.491 -5.375 1.00 73.94 390 THR A C 1
ATOM 2777 O O . THR A 1 390 ? -5.591 12.919 -4.511 1.00 73.94 390 THR A O 1
ATOM 2780 N N . ARG A 1 391 ? -6.922 12.803 -6.310 1.00 75.12 391 ARG A N 1
ATOM 2781 C CA . ARG A 1 391 ? -6.827 11.340 -6.416 1.00 75.12 391 ARG A CA 1
ATOM 2782 C C . ARG A 1 391 ? -5.509 10.904 -7.039 1.00 75.12 391 ARG A C 1
ATOM 2784 O O . ARG A 1 391 ? -4.938 11.620 -7.859 1.00 75.12 391 ARG A O 1
ATOM 2791 N N . VAL A 1 392 ? -5.060 9.704 -6.678 1.00 76.94 392 VAL A N 1
ATOM 2792 C CA . VAL A 1 392 ? -3.899 9.079 -7.312 1.00 76.94 392 VAL A CA 1
ATOM 2793 C C . VAL A 1 392 ? -4.337 8.430 -8.628 1.00 76.94 392 VAL A C 1
ATOM 2795 O O . VAL A 1 392 ? -5.289 7.652 -8.656 1.00 76.94 392 VAL A O 1
ATOM 2798 N N . LEU A 1 393 ? -3.693 8.806 -9.727 1.00 76.12 393 LEU A N 1
ATOM 2799 C CA . LEU A 1 393 ? -4.090 8.494 -11.095 1.00 76.12 393 LEU A CA 1
ATOM 2800 C C . LEU A 1 393 ? -3.472 7.200 -11.625 1.00 76.12 393 LEU A C 1
ATOM 2802 O O . LEU A 1 393 ? -2.457 6.700 -11.130 1.00 76.12 393 LEU A O 1
ATOM 2806 N N . ASP A 1 394 ? -4.085 6.720 -12.702 1.00 74.69 394 ASP A N 1
ATOM 2807 C CA . ASP A 1 394 ? -3.436 5.849 -13.667 1.00 74.69 394 ASP A CA 1
ATOM 2808 C C . ASP A 1 394 ? -2.470 6.631 -14.579 1.00 74.69 394 ASP A C 1
ATOM 2810 O O . ASP A 1 394 ? -2.756 7.756 -14.999 1.00 74.69 394 ASP A O 1
ATOM 2814 N N . LEU A 1 395 ? -1.308 6.039 -14.859 1.00 79.25 395 LEU A N 1
ATOM 2815 C CA . LEU A 1 395 ? -0.278 6.585 -15.736 1.00 79.25 395 LEU A CA 1
ATOM 2816 C C . LEU A 1 395 ? -0.067 5.616 -16.894 1.00 79.25 395 LEU A C 1
ATOM 2818 O O . LEU A 1 395 ? 0.292 4.469 -16.668 1.00 79.25 395 LEU A O 1
ATOM 2822 N N . THR A 1 396 ? -0.195 6.106 -18.125 1.00 83.19 396 THR A N 1
ATOM 2823 C CA . THR A 1 396 ? 0.015 5.306 -19.338 1.00 83.19 396 THR A CA 1
ATOM 2824 C C . THR A 1 396 ? 1.140 5.881 -20.201 1.00 83.19 396 THR A C 1
ATOM 2826 O O . THR A 1 396 ? 1.454 7.078 -20.169 1.00 83.19 396 THR A O 1
ATOM 2829 N N . GLY A 1 397 ? 1.799 5.019 -20.977 1.00 84.06 397 GLY A N 1
ATOM 2830 C CA . GLY A 1 397 ? 2.915 5.404 -21.842 1.00 84.06 397 GLY A CA 1
ATOM 2831 C C . GLY A 1 397 ? 2.472 6.003 -23.180 1.00 84.06 397 GLY A C 1
ATOM 2832 O O . GLY A 1 397 ? 1.741 5.375 -23.939 1.00 84.06 397 GLY A O 1
ATOM 2833 N N . THR A 1 398 ? 2.975 7.194 -23.523 1.00 86.19 398 THR A N 1
ATOM 2834 C CA . THR A 1 398 ? 2.676 7.876 -24.806 1.00 86.19 398 THR A CA 1
ATOM 2835 C C . THR A 1 398 ? 3.891 8.044 -25.726 1.00 86.19 398 THR A C 1
ATOM 2837 O O . THR A 1 398 ? 3.780 8.575 -26.835 1.00 86.19 398 THR A O 1
ATOM 2840 N N . GLY A 1 399 ? 5.074 7.632 -25.270 1.00 84.88 399 GLY A N 1
ATOM 2841 C CA . GLY A 1 399 ? 6.333 7.748 -25.994 1.00 84.88 399 GLY A CA 1
ATOM 2842 C C . GLY A 1 399 ? 6.633 6.586 -26.951 1.00 84.88 399 GLY A C 1
ATOM 2843 O O . GLY A 1 399 ? 5.852 5.645 -27.093 1.00 84.88 399 GLY A O 1
ATOM 2844 N N . PRO A 1 400 ? 7.784 6.634 -27.646 1.00 86.38 400 PRO A N 1
ATOM 2845 C CA . PRO A 1 400 ? 8.216 5.552 -28.524 1.00 86.38 400 PRO A CA 1
ATOM 2846 C C . PRO A 1 400 ? 8.502 4.261 -27.745 1.00 86.38 400 PRO A C 1
ATOM 2848 O O . PRO A 1 400 ? 8.859 4.292 -26.565 1.00 86.38 400 PRO A O 1
ATOM 2851 N N . ARG A 1 401 ? 8.431 3.127 -28.451 1.00 86.25 401 ARG A N 1
ATOM 2852 C CA . ARG A 1 401 ? 8.903 1.831 -27.946 1.00 86.25 401 ARG A CA 1
ATOM 2853 C C . ARG A 1 401 ? 10.392 1.904 -27.600 1.00 86.25 401 ARG A C 1
ATOM 2855 O O . ARG A 1 401 ? 11.211 2.319 -28.424 1.00 86.25 401 ARG A O 1
ATOM 2862 N N . ALA A 1 402 ? 10.719 1.484 -26.389 1.00 80.19 402 ALA A N 1
ATOM 2863 C CA . ALA A 1 402 ? 12.070 1.265 -25.907 1.00 80.19 402 ALA A CA 1
ATOM 2864 C C . ALA A 1 402 ? 12.485 -0.187 -26.198 1.00 80.19 402 ALA A C 1
ATOM 2866 O O . ALA A 1 402 ? 11.660 -1.096 -26.175 1.00 80.19 402 ALA A O 1
ATOM 2867 N N . VAL A 1 403 ? 13.770 -0.416 -26.474 1.00 68.62 403 VAL A N 1
ATOM 2868 C CA . VAL A 1 403 ? 14.319 -1.777 -26.552 1.00 68.62 403 VAL A CA 1
ATOM 2869 C C . VAL A 1 403 ? 14.798 -2.173 -25.158 1.00 68.62 403 VAL A C 1
ATOM 2871 O O . VAL A 1 403 ? 15.568 -1.430 -24.548 1.00 68.62 403 VAL A O 1
ATOM 2874 N N . SER A 1 404 ? 14.361 -3.332 -24.665 1.00 61.69 404 SER A N 1
ATOM 2875 C CA . SER A 1 404 ? 14.834 -3.934 -23.417 1.00 61.69 404 SER A CA 1
ATOM 2876 C C . SER A 1 404 ? 16.256 -4.493 -23.582 1.00 61.69 404 SER A C 1
ATOM 2878 O O . SER A 1 404 ? 16.452 -5.679 -23.844 1.00 61.69 404 SER A O 1
ATOM 2880 N N . ASP A 1 405 ? 17.276 -3.642 -23.433 1.00 55.59 405 ASP A N 1
ATOM 2881 C CA . ASP A 1 405 ? 18.657 -4.113 -23.269 1.00 55.59 405 ASP A CA 1
ATOM 2882 C C . ASP A 1 405 ? 18.937 -4.400 -21.787 1.00 55.59 405 ASP A C 1
ATOM 2884 O O . ASP A 1 405 ? 19.013 -3.495 -20.960 1.00 55.59 405 ASP A O 1
ATOM 2888 N N . ALA A 1 406 ? 19.095 -5.680 -21.452 1.00 48.50 406 ALA A N 1
ATOM 2889 C CA . ALA A 1 406 ? 19.301 -6.156 -20.086 1.00 48.50 406 ALA A CA 1
ATOM 2890 C C . ALA A 1 406 ? 20.718 -5.882 -19.521 1.00 48.50 406 ALA A C 1
ATOM 2892 O O . ALA A 1 406 ? 21.073 -6.439 -18.483 1.00 48.50 406 ALA A O 1
ATOM 2893 N N . ARG A 1 407 ? 21.567 -5.094 -20.204 1.00 51.75 407 ARG A N 1
ATOM 2894 C CA . ARG A 1 407 ? 23.004 -4.924 -19.883 1.00 51.75 407 ARG A CA 1
ATOM 2895 C C . ARG A 1 407 ? 23.446 -3.493 -19.527 1.00 51.75 407 ARG A C 1
ATOM 2897 O O . ARG A 1 407 ? 24.606 -3.156 -19.750 1.00 51.75 407 ARG A O 1
ATOM 2904 N N . ASN A 1 408 ? 22.554 -2.733 -18.890 1.00 48.41 408 ASN A N 1
ATOM 2905 C CA . ASN A 1 408 ? 22.683 -1.357 -18.370 1.00 48.41 408 ASN A CA 1
ATOM 2906 C C . ASN A 1 408 ? 22.398 -0.172 -19.312 1.00 48.41 408 ASN A C 1
ATOM 2908 O O . ASN A 1 408 ? 22.807 -0.114 -20.467 1.00 48.41 408 ASN A O 1
ATOM 2912 N N . ASP A 1 409 ? 21.758 0.801 -18.657 1.00 44.22 409 ASP A N 1
ATOM 2913 C CA . ASP A 1 409 ? 21.718 2.251 -18.829 1.00 44.22 409 ASP A CA 1
ATOM 2914 C C . ASP A 1 409 ? 21.370 2.821 -20.215 1.00 44.22 409 ASP A C 1
ATOM 2916 O O . ASP A 1 409 ? 22.159 2.849 -21.159 1.00 44.22 409 ASP A O 1
ATOM 2920 N N . LEU A 1 410 ? 20.167 3.410 -20.238 1.00 38.91 410 LEU A N 1
ATOM 2921 C CA . LEU A 1 410 ? 19.493 4.091 -21.343 1.00 38.91 410 LEU A CA 1
ATOM 2922 C C . LEU A 1 410 ? 19.105 3.180 -22.521 1.00 38.91 410 LEU A C 1
ATOM 2924 O O . LEU A 1 410 ? 19.915 2.927 -23.418 1.00 38.91 410 LEU A O 1
ATOM 2928 N N . PRO A 1 411 ? 17.805 2.832 -22.633 1.00 44.81 411 PRO A N 1
ATOM 2929 C CA . PRO A 1 411 ? 17.204 2.461 -23.904 1.00 44.81 411 PRO A CA 1
ATOM 2930 C C . PRO A 1 411 ? 17.519 3.514 -24.971 1.00 44.81 411 PRO A C 1
ATOM 2932 O O . PRO A 1 411 ? 16.900 4.585 -25.023 1.00 44.81 411 PRO A O 1
ATOM 2935 N N . ARG A 1 412 ? 18.493 3.200 -25.833 1.00 43.16 412 ARG A N 1
ATOM 2936 C CA . ARG A 1 412 ? 18.748 3.950 -27.062 1.00 43.16 412 ARG A CA 1
ATOM 2937 C C . ARG A 1 412 ? 17.457 3.915 -27.865 1.00 43.16 412 ARG A C 1
ATOM 2939 O O . ARG A 1 412 ? 16.896 2.839 -28.078 1.00 43.16 412 ARG A O 1
ATOM 2946 N N . SER A 1 413 ? 16.990 5.079 -28.305 1.00 43.94 413 SER A N 1
ATOM 2947 C CA . SER A 1 413 ? 15.867 5.162 -29.234 1.00 43.94 413 SER A CA 1
ATOM 2948 C C . SER A 1 413 ? 16.145 4.233 -30.413 1.00 43.94 413 SER A C 1
ATOM 2950 O O . SER A 1 413 ? 17.208 4.317 -31.035 1.00 43.94 413 SER A O 1
ATOM 2952 N N . ALA A 1 414 ? 15.224 3.298 -30.667 1.00 40.81 414 ALA A N 1
ATOM 2953 C CA . ALA A 1 414 ? 15.418 2.283 -31.692 1.00 40.81 414 ALA A CA 1
ATOM 2954 C C . ALA A 1 414 ? 15.742 2.986 -33.023 1.00 40.81 414 ALA A C 1
ATOM 2956 O O . ALA A 1 414 ? 14.950 3.831 -33.460 1.00 40.81 414 ALA A O 1
ATOM 2957 N N . PRO A 1 415 ? 16.898 2.708 -33.659 1.00 37.84 415 PRO A N 1
ATOM 2958 C CA . PRO A 1 415 ? 17.232 3.356 -34.915 1.00 37.84 415 PRO A CA 1
ATOM 2959 C C . PRO A 1 415 ? 16.140 3.022 -35.940 1.00 37.84 415 PRO A C 1
ATOM 2961 O O . PRO A 1 415 ? 15.678 1.876 -35.977 1.00 37.84 415 PRO A O 1
ATOM 2964 N N . PRO A 1 416 ? 15.702 3.991 -36.766 1.00 38.31 416 PRO A N 1
ATOM 2965 C CA . PRO A 1 416 ? 14.648 3.748 -37.739 1.00 38.31 416 PRO A CA 1
ATOM 2966 C C . PRO A 1 416 ? 15.048 2.578 -38.637 1.00 38.31 416 PRO A C 1
ATOM 2968 O O . PRO A 1 416 ? 16.143 2.573 -39.204 1.00 38.31 416 PRO A O 1
ATOM 2971 N N . VAL A 1 417 ? 14.164 1.582 -38.746 1.00 34.38 417 VAL A N 1
ATOM 2972 C CA . VAL A 1 417 ? 14.420 0.355 -39.508 1.00 34.38 417 VAL A CA 1
ATOM 2973 C C . VAL A 1 417 ? 14.548 0.704 -40.990 1.00 34.38 417 VAL A C 1
ATOM 2975 O O . VAL A 1 417 ? 13.563 0.794 -41.723 1.00 34.38 417 VAL A O 1
ATOM 2978 N N . LEU A 1 418 ? 15.786 0.909 -41.438 1.00 36.81 418 LEU A N 1
ATOM 2979 C CA . LEU A 1 418 ? 16.110 0.994 -42.854 1.00 36.81 418 LEU A CA 1
ATOM 2980 C C . LEU A 1 418 ? 15.930 -0.396 -43.491 1.00 36.81 418 LEU A C 1
ATOM 2982 O O . LEU A 1 418 ? 16.300 -1.397 -42.871 1.00 36.81 418 LEU A O 1
ATOM 2986 N N . PRO A 1 419 ? 15.388 -0.498 -44.720 1.00 39.25 419 PRO A N 1
ATOM 2987 C CA . PRO A 1 419 ? 15.146 -1.793 -45.345 1.00 39.25 419 PRO A CA 1
ATOM 2988 C C . PRO A 1 419 ? 16.445 -2.582 -45.564 1.00 39.25 419 PRO A C 1
ATOM 2990 O O . PRO A 1 419 ? 17.290 -2.187 -46.362 1.00 39.25 419 PRO A O 1
ATOM 2993 N N . ALA A 1 420 ? 16.562 -3.710 -44.859 1.00 45.09 420 ALA A N 1
ATOM 2994 C CA . ALA A 1 420 ? 17.458 -4.842 -45.107 1.00 45.09 420 ALA A CA 1
ATOM 2995 C C . ALA A 1 420 ? 18.846 -4.532 -45.719 1.00 45.09 420 ALA A C 1
ATOM 2997 O O . ALA A 1 420 ? 19.086 -4.761 -46.906 1.00 45.09 420 ALA A O 1
ATOM 2998 N N . LEU A 1 421 ? 19.813 -4.170 -44.871 1.00 34.44 421 LEU A N 1
ATOM 2999 C CA . LEU A 1 421 ? 21.224 -4.470 -45.138 1.00 34.44 421 LEU A CA 1
ATOM 3000 C C . LEU A 1 421 ? 21.585 -5.797 -44.461 1.00 34.44 421 LEU A C 1
ATOM 3002 O O . LEU A 1 421 ? 21.508 -5.925 -43.242 1.00 34.44 421 LEU A O 1
ATOM 3006 N N . ALA A 1 422 ? 21.949 -6.798 -45.265 1.00 36.66 422 ALA A N 1
ATOM 3007 C CA . ALA A 1 422 ? 22.306 -8.125 -44.774 1.00 36.66 422 ALA A CA 1
ATOM 3008 C C . ALA A 1 422 ? 23.597 -8.087 -43.939 1.00 36.66 422 ALA A C 1
ATOM 3010 O O . ALA A 1 422 ? 24.596 -7.488 -44.347 1.00 36.66 422 ALA A O 1
ATOM 3011 N N . ALA A 1 423 ? 23.588 -8.763 -42.789 1.00 34.50 423 ALA A N 1
ATOM 3012 C CA . ALA A 1 423 ? 24.758 -8.882 -41.928 1.00 34.50 423 ALA A CA 1
ATOM 3013 C C . ALA A 1 423 ? 25.896 -9.645 -42.630 1.00 34.50 423 ALA A C 1
ATOM 3015 O O . ALA A 1 423 ? 25.675 -10.684 -43.256 1.00 34.50 423 ALA A O 1
ATOM 3016 N N . ARG A 1 424 ? 27.134 -9.158 -42.484 1.00 38.91 424 ARG A N 1
ATOM 3017 C CA . ARG A 1 424 ? 28.336 -9.960 -42.749 1.00 38.91 424 ARG A CA 1
ATOM 3018 C C . ARG A 1 424 ? 28.660 -10.791 -41.513 1.00 38.91 424 ARG A C 1
ATOM 3020 O O . ARG A 1 424 ? 28.701 -10.247 -40.415 1.00 38.91 424 ARG A O 1
ATOM 3027 N N . ALA A 1 425 ? 28.944 -12.075 -41.712 1.00 37.31 425 ALA A N 1
ATOM 3028 C CA . ALA A 1 425 ? 29.574 -12.899 -40.690 1.00 37.31 425 ALA A CA 1
ATOM 3029 C C . ALA A 1 425 ? 31.019 -12.426 -40.443 1.00 37.31 425 ALA A C 1
ATOM 3031 O O . ALA A 1 425 ? 31.730 -12.078 -41.390 1.00 37.31 425 ALA A O 1
ATOM 3032 N N . GLY A 1 426 ? 31.428 -12.415 -39.175 1.00 43.41 426 GLY A N 1
ATOM 3033 C CA . GLY A 1 426 ? 32.817 -12.297 -38.742 1.00 43.41 426 GLY A CA 1
ATOM 3034 C C . GLY A 1 426 ? 33.120 -13.462 -37.804 1.00 43.41 426 GLY A C 1
ATOM 3035 O O . GLY A 1 426 ? 32.425 -13.630 -36.805 1.00 43.41 426 GLY A O 1
ATOM 3036 N N . ASP A 1 427 ? 34.115 -14.275 -38.149 1.00 40.59 427 ASP A N 1
ATOM 3037 C CA . ASP A 1 427 ? 34.344 -15.604 -37.558 1.00 40.59 427 ASP A CA 1
ATOM 3038 C C . ASP A 1 427 ? 35.235 -15.592 -36.294 1.00 40.59 427 ASP A C 1
ATOM 3040 O O . ASP A 1 427 ? 35.977 -16.544 -36.050 1.00 40.59 427 ASP A O 1
ATOM 3044 N N . GLU A 1 428 ? 35.204 -14.526 -35.487 1.00 43.47 428 GLU A N 1
ATOM 3045 C CA . GLU A 1 428 ? 36.076 -14.389 -34.308 1.00 43.47 428 GLU A CA 1
ATOM 3046 C C . GLU A 1 428 ? 35.274 -14.458 -32.990 1.00 43.47 428 GLU A C 1
ATOM 3048 O O . GLU A 1 428 ? 34.492 -13.550 -32.693 1.00 43.47 428 GLU A O 1
ATOM 3053 N N . PRO A 1 429 ? 35.413 -15.538 -32.191 1.00 37.97 429 PRO A N 1
ATOM 3054 C CA . PRO A 1 429 ? 34.713 -15.671 -30.917 1.00 37.97 429 PRO A CA 1
ATOM 3055 C C . PRO A 1 429 ? 35.352 -14.781 -29.834 1.00 37.97 429 PRO A C 1
ATOM 3057 O O . PRO A 1 429 ? 36.577 -14.656 -29.786 1.00 37.97 429 PRO A O 1
ATOM 3060 N N . PRO A 1 430 ? 34.559 -14.194 -28.918 1.00 40.34 430 PRO A N 1
ATOM 3061 C CA . PRO A 1 430 ? 35.087 -13.334 -27.864 1.00 40.34 430 PRO A CA 1
ATOM 3062 C C . PRO A 1 430 ? 35.925 -14.122 -26.848 1.00 40.34 430 PRO A C 1
ATOM 3064 O O . PRO A 1 430 ? 35.528 -15.194 -26.385 1.00 40.34 430 PRO A O 1
ATOM 3067 N N . SER A 1 431 ? 37.067 -13.553 -26.456 1.00 40.09 431 SER A N 1
ATOM 3068 C CA . SER A 1 431 ? 37.925 -14.097 -25.399 1.00 40.09 431 SER A CA 1
ATOM 3069 C C . SER A 1 431 ? 37.185 -14.174 -24.054 1.00 40.09 431 SER A C 1
ATOM 3071 O O . SER A 1 431 ? 36.523 -13.204 -23.674 1.00 40.09 431 SER A O 1
ATOM 3073 N N . PRO A 1 432 ? 37.307 -15.280 -23.295 1.00 41.47 432 PRO A N 1
ATOM 3074 C CA . PRO A 1 432 ? 36.658 -15.410 -21.995 1.00 41.47 432 PRO A CA 1
ATOM 3075 C C . PRO A 1 432 ? 37.284 -14.465 -20.949 1.00 41.47 432 PRO A C 1
ATOM 3077 O O . PRO A 1 432 ? 38.491 -14.207 -20.999 1.00 41.47 432 PRO A O 1
ATOM 3080 N N . PRO A 1 433 ? 36.498 -13.967 -19.975 1.00 41.78 433 PRO A N 1
ATOM 3081 C CA . PRO A 1 433 ? 37.009 -13.105 -18.913 1.00 41.78 433 PRO A CA 1
ATOM 3082 C C . PRO A 1 433 ? 38.008 -13.842 -18.007 1.00 41.78 433 PRO A C 1
ATOM 3084 O O . PRO A 1 433 ? 37.865 -15.034 -17.724 1.00 41.78 433 PRO A O 1
ATOM 3087 N N . ARG A 1 434 ? 39.021 -13.113 -17.521 1.00 57.47 434 ARG A N 1
ATOM 3088 C CA . ARG A 1 434 ? 40.024 -13.625 -16.574 1.00 57.47 434 ARG A CA 1
ATOM 3089 C C . ARG A 1 434 ? 39.348 -14.000 -15.251 1.00 57.47 434 ARG A C 1
ATOM 3091 O O . ARG A 1 434 ? 38.775 -13.138 -14.592 1.00 57.47 434 ARG A O 1
ATOM 3098 N N . ALA A 1 435 ? 39.490 -15.255 -14.829 1.00 41.00 435 ALA A N 1
ATOM 3099 C CA . ALA A 1 435 ? 39.126 -15.669 -13.478 1.00 41.00 435 ALA A CA 1
ATOM 3100 C C . ALA A 1 435 ? 40.059 -15.005 -12.445 1.00 41.00 435 ALA A C 1
ATOM 3102 O O . ALA A 1 435 ? 41.284 -15.049 -12.590 1.00 41.00 435 ALA A O 1
ATOM 3103 N N . VAL A 1 436 ? 39.468 -14.401 -11.415 1.00 46.38 436 VAL A N 1
ATOM 3104 C CA . VAL A 1 436 ? 40.159 -13.808 -10.257 1.00 46.38 436 VAL A CA 1
ATOM 3105 C C . VAL A 1 436 ? 40.158 -14.845 -9.133 1.00 46.38 436 VAL A C 1
ATOM 3107 O O . VAL A 1 436 ? 39.160 -15.546 -8.951 1.00 46.38 436 VAL A O 1
ATOM 3110 N N . SER A 1 437 ? 41.269 -15.000 -8.409 1.00 62.66 437 SER A N 1
ATOM 3111 C CA . SER A 1 437 ? 41.368 -16.040 -7.376 1.00 62.66 437 SER A CA 1
ATOM 3112 C C . SER A 1 437 ? 40.734 -15.612 -6.048 1.00 62.66 437 SER A C 1
ATOM 3114 O O . SER A 1 437 ? 40.707 -14.434 -5.694 1.00 62.66 437 SER A O 1
ATOM 3116 N N . SER A 1 438 ? 40.284 -16.584 -5.248 1.00 40.28 438 SER A N 1
ATOM 3117 C CA . SER A 1 438 ? 39.796 -16.330 -3.883 1.00 40.28 438 SER A CA 1
ATOM 3118 C C . SER A 1 438 ? 40.863 -15.689 -2.981 1.00 40.28 438 SER A C 1
ATOM 3120 O O . SER A 1 438 ? 40.533 -15.008 -2.016 1.00 40.28 438 SER A O 1
ATOM 3122 N N . GLU A 1 439 ? 42.144 -15.881 -3.304 1.00 46.97 439 GLU A N 1
ATOM 3123 C CA . GLU A 1 439 ? 43.285 -15.298 -2.591 1.00 46.97 439 GLU A CA 1
ATOM 3124 C C . GLU A 1 439 ? 43.488 -13.811 -2.946 1.00 46.97 439 GLU A C 1
ATOM 3126 O O . GLU A 1 439 ? 43.795 -13.023 -2.053 1.00 46.97 439 GLU A O 1
ATOM 3131 N N . GLU A 1 440 ? 43.227 -13.398 -4.199 1.00 49.66 440 GLU A N 1
ATOM 3132 C CA . GLU A 1 440 ? 43.146 -11.976 -4.595 1.00 49.66 440 GLU A CA 1
ATOM 3133 C C . GLU A 1 440 ? 42.028 -11.248 -3.819 1.00 49.66 440 GLU A C 1
ATOM 3135 O O . GLU A 1 440 ? 42.220 -10.112 -3.387 1.00 49.66 440 GLU A O 1
ATOM 3140 N N . VAL A 1 441 ? 40.889 -11.911 -3.576 1.00 45.28 441 VAL A N 1
ATOM 3141 C CA . VAL A 1 441 ? 39.750 -11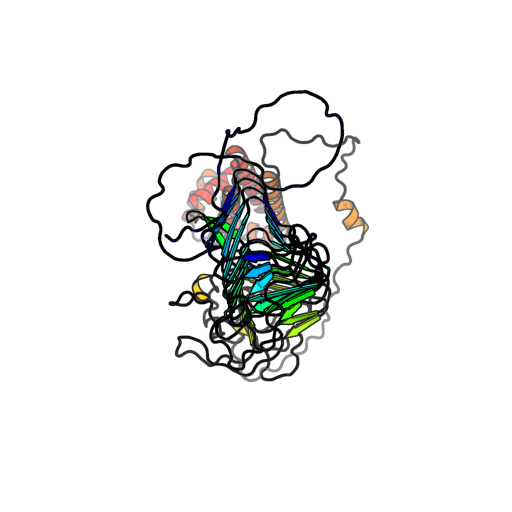.336 -2.830 1.00 45.28 441 VAL A CA 1
ATOM 3142 C C . VAL A 1 441 ? 40.024 -11.264 -1.321 1.00 45.28 441 VAL A C 1
ATOM 3144 O O . VAL A 1 441 ? 39.789 -10.232 -0.696 1.00 45.28 441 VAL A O 1
ATOM 3147 N N . ILE A 1 442 ? 40.564 -12.328 -0.716 1.00 45.84 442 ILE A N 1
ATOM 3148 C CA . ILE A 1 442 ? 40.861 -12.361 0.730 1.00 45.84 442 ILE A CA 1
ATOM 3149 C C . ILE A 1 442 ? 42.004 -11.394 1.094 1.00 45.84 442 ILE A C 1
ATOM 3151 O O . ILE A 1 442 ? 41.994 -10.821 2.188 1.00 45.84 442 ILE A O 1
ATOM 3155 N N . GLY A 1 443 ? 42.947 -11.153 0.175 1.00 41.91 443 GLY A N 1
ATOM 3156 C CA . GLY A 1 443 ? 44.022 -10.172 0.347 1.00 41.91 443 GLY A CA 1
ATOM 3157 C C . GLY A 1 443 ? 43.543 -8.720 0.479 1.00 41.91 443 GLY A C 1
ATOM 3158 O O . GLY A 1 443 ? 44.207 -7.929 1.145 1.00 41.91 443 GLY A O 1
ATOM 3159 N N . ALA A 1 444 ? 42.382 -8.372 -0.087 1.00 41.34 444 ALA A N 1
ATOM 3160 C CA . ALA A 1 444 ? 41.808 -7.027 0.004 1.00 41.34 444 ALA A CA 1
ATOM 3161 C C . ALA A 1 444 ? 41.094 -6.742 1.344 1.00 41.34 444 ALA A C 1
ATOM 3163 O O . ALA A 1 444 ? 40.888 -5.585 1.696 1.00 41.34 444 ALA A O 1
ATOM 3164 N N . LEU A 1 445 ? 40.730 -7.783 2.103 1.00 36.59 445 LEU A N 1
ATOM 3165 C CA . LEU A 1 445 ? 39.849 -7.694 3.279 1.00 36.59 445 LEU A CA 1
ATOM 3166 C C . LEU A 1 445 ? 40.573 -7.677 4.640 1.00 36.59 445 LEU A C 1
ATOM 3168 O O . LEU A 1 445 ? 39.919 -7.698 5.679 1.00 36.59 445 LEU A O 1
ATOM 3172 N N . HIS A 1 446 ? 41.911 -7.635 4.667 1.00 40.25 446 HIS A N 1
ATOM 3173 C CA . HIS A 1 446 ? 42.693 -7.607 5.911 1.00 40.25 446 HIS A CA 1
ATOM 3174 C C . HIS A 1 446 ? 43.628 -6.392 6.001 1.00 40.25 446 HIS A C 1
ATOM 3176 O O . HIS A 1 446 ? 44.799 -6.455 5.621 1.00 40.25 446 HIS A O 1
ATOM 3182 N N . CYS A 1 447 ? 43.157 -5.313 6.630 1.00 37.12 447 CYS A N 1
ATOM 3183 C CA . CYS A 1 447 ? 44.037 -4.258 7.135 1.00 37.12 447 CYS A CA 1
ATOM 3184 C C . CYS A 1 447 ? 44.884 -4.790 8.302 1.00 37.12 447 CYS A C 1
ATOM 3186 O O . CYS A 1 447 ? 44.441 -4.836 9.448 1.00 37.12 447 CYS A O 1
ATOM 3188 N N . ARG A 1 448 ? 46.127 -5.188 8.009 1.00 34.22 448 ARG A N 1
ATOM 3189 C CA . ARG A 1 448 ? 47.117 -5.603 9.009 1.00 34.22 448 ARG A CA 1
ATOM 3190 C C . ARG A 1 448 ? 48.454 -4.931 8.713 1.00 34.22 448 ARG A C 1
ATOM 3192 O O . ARG A 1 448 ? 49.147 -5.308 7.770 1.00 34.22 448 ARG A O 1
ATOM 3199 N N . THR A 1 449 ? 48.833 -3.936 9.510 1.00 49.47 449 THR A N 1
ATOM 3200 C CA . THR A 1 449 ? 50.178 -3.351 9.433 1.00 49.47 449 THR A CA 1
ATOM 3201 C C . THR A 1 449 ? 51.205 -4.312 10.039 1.00 49.47 449 THR A C 1
ATOM 3203 O O . THR A 1 449 ? 50.909 -5.089 10.950 1.00 49.47 449 THR A O 1
ATOM 3206 N N . GLY A 1 450 ? 52.437 -4.276 9.525 1.00 42.41 450 GLY A N 1
ATOM 3207 C CA . GLY A 1 450 ? 53.492 -5.246 9.851 1.00 42.41 450 GLY A CA 1
ATOM 3208 C C . GLY A 1 450 ? 54.058 -5.198 11.280 1.00 42.41 450 GLY A C 1
ATOM 3209 O O . GLY A 1 450 ? 55.052 -5.872 11.531 1.00 42.41 450 GLY A O 1
ATOM 3210 N N . SER A 1 451 ? 53.475 -4.414 12.196 1.00 49.81 451 SER A N 1
ATOM 3211 C CA . SER A 1 451 ? 53.905 -4.294 13.600 1.00 49.81 451 SER A CA 1
ATOM 3212 C C . SER A 1 451 ? 52.990 -4.996 14.612 1.00 49.81 451 SER A C 1
ATOM 3214 O O . SER A 1 451 ? 53.432 -5.244 15.728 1.00 49.81 451 SER A O 1
ATOM 3216 N N . GLY A 1 452 ? 51.765 -5.384 14.231 1.00 41.69 452 GLY A N 1
ATOM 3217 C CA . GLY A 1 452 ? 50.902 -6.251 15.049 1.00 41.69 452 GLY A CA 1
ATOM 3218 C C . GLY A 1 452 ? 49.964 -5.575 16.059 1.00 41.69 452 GLY A C 1
ATOM 3219 O O . GLY A 1 452 ? 49.291 -6.298 16.791 1.00 41.69 452 GLY A O 1
ATOM 3220 N N . ASP A 1 453 ? 49.870 -4.243 16.079 1.00 41.84 453 ASP A N 1
ATOM 3221 C CA . ASP A 1 453 ? 48.943 -3.505 16.951 1.00 41.84 453 ASP A CA 1
ATOM 3222 C C . ASP A 1 453 ? 47.544 -3.326 16.328 1.00 41.84 453 ASP A C 1
ATOM 3224 O O . ASP A 1 453 ? 47.386 -3.258 15.107 1.00 41.84 453 ASP A O 1
ATOM 3228 N N . VAL A 1 454 ? 46.520 -3.232 17.183 1.00 42.72 454 VAL A N 1
ATOM 3229 C CA . VAL A 1 454 ? 45.112 -3.019 16.800 1.00 42.72 454 VAL A CA 1
ATOM 3230 C C . VAL A 1 454 ? 44.797 -1.519 16.767 1.00 42.72 454 VAL A C 1
ATOM 3232 O O . VAL A 1 454 ? 45.201 -0.780 17.663 1.00 42.72 454 VAL A O 1
ATOM 3235 N N . CYS A 1 455 ? 44.065 -1.064 15.748 1.00 44.84 455 CYS A N 1
ATOM 3236 C CA . CYS A 1 455 ? 43.705 0.345 15.575 1.00 44.84 455 CYS A CA 1
ATOM 3237 C C . CYS A 1 455 ? 42.849 0.883 16.738 1.00 44.84 455 CYS A C 1
ATOM 3239 O O . CYS A 1 455 ? 41.840 0.282 17.107 1.00 44.84 455 CYS A O 1
ATOM 3241 N N . ALA A 1 456 ? 43.226 2.047 17.273 1.00 38.19 456 ALA A N 1
ATOM 3242 C CA . ALA A 1 456 ? 42.399 2.815 18.201 1.00 38.19 456 ALA A CA 1
ATOM 3243 C C . ALA A 1 456 ? 41.362 3.665 17.431 1.00 38.19 456 ALA A C 1
ATOM 3245 O O . ALA A 1 456 ? 41.679 4.134 16.334 1.00 38.19 456 ALA A O 1
ATOM 3246 N N . PRO A 1 457 ? 40.149 3.885 17.975 1.00 33.59 457 PRO A N 1
ATOM 3247 C CA . PRO A 1 457 ? 39.124 4.701 17.325 1.00 33.59 457 PRO A CA 1
ATOM 3248 C C . PRO A 1 457 ? 39.477 6.204 17.344 1.00 33.59 457 PRO A C 1
ATOM 3250 O O . PRO A 1 457 ? 40.177 6.651 18.260 1.00 33.59 457 PRO A O 1
ATOM 3253 N N . PRO A 1 458 ? 38.997 6.993 16.362 1.00 37.00 458 PRO A N 1
ATOM 3254 C CA . PRO A 1 458 ? 39.229 8.436 16.296 1.00 37.00 458 PRO A CA 1
ATOM 3255 C C . PRO A 1 458 ? 38.457 9.209 17.379 1.00 37.00 458 PRO A C 1
ATOM 3257 O O . PRO A 1 458 ? 37.555 8.685 18.036 1.00 37.00 458 PRO A O 1
ATOM 3260 N N . ALA A 1 459 ? 38.844 10.469 17.585 1.00 34.03 459 ALA A N 1
ATOM 3261 C CA . ALA A 1 459 ? 38.242 11.346 18.583 1.00 34.03 459 ALA A CA 1
ATOM 3262 C C . ALA A 1 459 ? 36.893 11.924 18.117 1.00 34.03 459 ALA A C 1
ATOM 3264 O O . ALA A 1 459 ? 36.640 12.084 16.928 1.00 34.03 459 ALA A O 1
ATOM 3265 N N . ILE A 1 460 ? 36.036 12.269 19.082 1.00 37.09 460 ILE A N 1
ATOM 3266 C CA . ILE A 1 460 ? 34.707 12.842 18.836 1.00 37.09 460 ILE A CA 1
ATOM 3267 C C . ILE A 1 460 ? 34.865 14.255 18.254 1.00 37.09 460 ILE A C 1
ATOM 3269 O O . ILE A 1 460 ? 35.298 15.166 18.963 1.00 37.09 460 ILE A O 1
ATOM 3273 N N . GLY A 1 461 ? 34.510 14.423 16.980 1.00 42.84 461 GLY A N 1
ATOM 3274 C CA . GLY A 1 461 ? 34.584 15.694 16.254 1.00 42.84 461 GLY A CA 1
ATOM 3275 C C . GLY A 1 461 ? 34.513 15.526 14.735 1.00 42.84 461 GLY A C 1
ATOM 3276 O O . GLY A 1 461 ? 33.913 16.361 14.070 1.00 42.84 461 GLY A O 1
ATOM 3277 N N . ASP A 1 462 ? 35.055 14.429 14.203 1.00 47.22 462 ASP A N 1
ATOM 3278 C CA . ASP A 1 462 ? 34.885 14.055 12.797 1.00 47.22 462 ASP A CA 1
ATOM 3279 C C . ASP A 1 462 ? 33.556 13.303 12.604 1.00 47.22 462 ASP A C 1
ATOM 3281 O O . ASP A 1 462 ? 33.272 12.361 13.349 1.00 47.22 462 ASP A O 1
ATOM 3285 N N . ASP A 1 463 ? 32.769 13.665 11.584 1.00 60.16 463 ASP A N 1
ATOM 3286 C CA . ASP A 1 463 ? 31.766 12.748 11.033 1.00 60.16 463 ASP A CA 1
ATOM 3287 C C . ASP A 1 463 ? 32.522 11.649 10.257 1.00 60.16 463 ASP A C 1
ATOM 3289 O O . ASP A 1 463 ? 33.172 11.943 9.238 1.00 60.16 463 ASP A O 1
ATOM 3293 N N . PRO A 1 464 ? 32.502 10.386 10.733 1.00 63.78 464 PRO A N 1
ATOM 3294 C CA . PRO A 1 464 ? 33.221 9.312 10.067 1.00 63.78 464 PRO A CA 1
ATOM 3295 C C . PRO A 1 464 ? 32.642 9.031 8.677 1.00 63.78 464 PRO A C 1
ATOM 3297 O O . PRO A 1 464 ? 33.406 8.674 7.785 1.00 63.78 464 PRO A O 1
ATOM 3300 N N . LEU A 1 465 ? 31.339 9.251 8.467 1.00 67.25 465 LEU A N 1
ATOM 3301 C CA . LEU A 1 465 ? 30.645 8.958 7.217 1.00 67.25 465 LEU A CA 1
ATOM 3302 C C . LEU A 1 465 ? 31.048 9.949 6.117 1.00 67.25 465 LEU A C 1
ATOM 3304 O O . LEU A 1 465 ? 31.412 9.545 5.014 1.00 67.25 465 LEU A O 1
ATOM 3308 N N . ALA A 1 466 ? 31.071 11.248 6.434 1.00 69.25 466 ALA A N 1
ATOM 3309 C CA . ALA A 1 466 ? 31.530 12.283 5.505 1.00 69.25 466 ALA A CA 1
ATOM 3310 C C . ALA A 1 466 ? 33.017 12.097 5.139 1.00 69.25 466 ALA A C 1
ATOM 3312 O O . ALA A 1 466 ? 33.407 12.236 3.976 1.00 69.25 466 ALA A O 1
ATOM 3313 N N . THR A 1 467 ? 33.843 11.704 6.115 1.00 73.12 467 THR A N 1
ATOM 3314 C CA . THR A 1 467 ? 35.266 11.394 5.901 1.00 73.12 467 THR A CA 1
ATOM 3315 C C . THR A 1 467 ? 35.457 10.147 5.027 1.00 73.12 467 THR A C 1
ATOM 3317 O O . THR A 1 467 ? 36.314 10.137 4.139 1.00 73.12 467 THR A O 1
ATOM 3320 N N . GLU A 1 468 ? 34.655 9.102 5.240 1.00 78.50 468 GLU A N 1
ATOM 3321 C CA . GLU A 1 468 ? 34.676 7.863 4.457 1.00 78.50 468 GLU A CA 1
ATOM 3322 C C . GLU A 1 468 ? 34.218 8.101 3.011 1.00 78.50 468 GLU A C 1
ATOM 3324 O O . GLU A 1 468 ? 34.943 7.740 2.081 1.00 78.50 468 GLU A O 1
ATOM 3329 N N . HIS A 1 469 ? 33.113 8.823 2.798 1.00 75.25 469 HIS A N 1
ATOM 3330 C CA . HIS A 1 469 ? 32.649 9.225 1.465 1.00 75.25 469 HIS A CA 1
ATOM 3331 C C . HIS A 1 469 ? 33.678 10.091 0.718 1.00 75.25 469 HIS A C 1
ATOM 3333 O O . HIS A 1 469 ? 33.896 9.899 -0.480 1.00 75.25 469 HIS A O 1
ATOM 3339 N N . ALA A 1 470 ? 34.372 11.006 1.403 1.00 73.75 470 ALA A N 1
ATOM 3340 C CA . ALA A 1 470 ? 35.431 11.811 0.794 1.00 73.75 470 ALA A CA 1
ATOM 3341 C C . ALA A 1 470 ? 36.648 10.966 0.362 1.00 73.75 470 ALA A C 1
ATOM 3343 O O . ALA A 1 470 ? 37.249 11.208 -0.694 1.00 73.75 470 ALA A O 1
ATOM 3344 N N . LEU A 1 471 ? 37.007 9.945 1.151 1.00 80.19 471 LEU A N 1
ATOM 3345 C CA . LEU A 1 471 ? 38.038 8.974 0.781 1.00 80.19 471 LEU A CA 1
ATOM 3346 C C . LEU A 1 471 ? 37.586 8.090 -0.386 1.00 80.19 471 LEU A C 1
ATOM 3348 O O . LEU A 1 471 ? 38.387 7.844 -1.291 1.00 80.19 471 LEU A O 1
ATOM 3352 N N . GLU A 1 472 ? 36.327 7.654 -0.404 1.00 83.62 472 GLU A N 1
ATOM 3353 C CA . GLU A 1 472 ? 35.768 6.849 -1.487 1.00 83.62 472 GLU A CA 1
ATOM 3354 C C . GLU A 1 472 ? 35.720 7.631 -2.808 1.00 83.62 472 GLU A C 1
ATOM 3356 O O . GLU A 1 472 ? 36.207 7.143 -3.828 1.00 83.62 472 GLU A O 1
ATOM 3361 N N . LEU A 1 473 ? 35.231 8.876 -2.795 1.00 79.50 473 LEU A N 1
ATOM 3362 C CA . LEU A 1 473 ? 35.189 9.756 -3.968 1.00 79.50 473 LEU A CA 1
ATOM 3363 C C . LEU A 1 473 ? 36.590 9.940 -4.573 1.00 79.50 473 LEU A C 1
ATOM 3365 O O . LEU A 1 473 ? 36.785 9.775 -5.781 1.00 79.50 473 LEU A O 1
ATOM 3369 N N . ARG A 1 474 ? 37.601 10.179 -3.726 1.00 86.62 474 ARG A N 1
ATOM 3370 C CA . ARG A 1 474 ? 39.004 10.252 -4.153 1.00 86.62 474 ARG A CA 1
ATOM 3371 C C . ARG A 1 474 ? 39.517 8.922 -4.714 1.00 86.62 474 ARG A C 1
ATOM 3373 O O . ARG A 1 474 ? 40.262 8.931 -5.694 1.00 86.62 474 ARG A O 1
ATOM 3380 N N . GLN A 1 475 ? 39.158 7.782 -4.122 1.00 85.56 475 GLN A N 1
ATOM 3381 C CA . GLN A 1 475 ? 39.553 6.460 -4.627 1.00 85.56 475 GLN A CA 1
ATOM 3382 C C . GLN A 1 475 ? 38.907 6.146 -5.983 1.00 85.56 475 GLN A C 1
ATOM 3384 O O . GLN A 1 475 ? 39.613 5.714 -6.895 1.00 85.56 475 GLN A O 1
ATOM 3389 N N . ARG A 1 476 ? 37.612 6.439 -6.156 1.00 80.12 476 ARG A N 1
ATOM 3390 C CA . ARG A 1 476 ? 36.896 6.331 -7.438 1.00 80.12 476 ARG A CA 1
ATOM 3391 C C . ARG A 1 476 ? 37.558 7.207 -8.508 1.00 80.12 476 ARG A C 1
ATOM 3393 O O . ARG A 1 476 ? 37.856 6.719 -9.597 1.00 80.12 476 ARG A O 1
ATOM 3400 N N . TYR A 1 477 ? 37.889 8.459 -8.181 1.00 83.75 477 TYR A N 1
ATOM 3401 C CA . TYR A 1 477 ? 38.582 9.361 -9.108 1.00 83.75 477 TYR A CA 1
ATOM 3402 C C . TYR A 1 477 ? 39.989 8.862 -9.477 1.00 83.75 477 TYR A C 1
ATOM 3404 O O . TYR A 1 477 ? 40.362 8.839 -10.651 1.00 83.75 477 TYR A O 1
ATOM 3412 N N . ARG A 1 478 ? 40.754 8.356 -8.500 1.00 85.88 478 ARG A N 1
ATOM 3413 C CA . ARG A 1 478 ? 42.048 7.696 -8.744 1.00 85.88 478 ARG A CA 1
ATOM 3414 C C . ARG A 1 478 ? 41.925 6.465 -9.635 1.00 85.88 478 ARG A C 1
ATOM 3416 O O . ARG A 1 478 ? 42.786 6.274 -10.486 1.00 85.88 478 ARG A O 1
ATOM 3423 N N . ALA A 1 479 ? 40.888 5.646 -9.466 1.00 80.75 479 ALA A N 1
ATOM 3424 C CA . ALA A 1 479 ? 40.657 4.463 -10.293 1.00 80.75 479 ALA A CA 1
ATOM 3425 C C . ALA A 1 479 ? 40.355 4.841 -11.754 1.00 80.75 479 ALA A C 1
ATOM 3427 O O . ALA A 1 479 ? 40.928 4.248 -12.667 1.00 80.75 479 ALA A O 1
ATOM 3428 N N . LEU A 1 480 ? 39.549 5.886 -11.982 1.00 79.06 480 LEU A N 1
ATOM 3429 C CA . LEU A 1 480 ? 39.309 6.447 -13.318 1.00 79.06 480 LEU A CA 1
ATOM 3430 C C . LEU A 1 480 ? 40.620 6.932 -13.967 1.00 79.06 480 LEU A C 1
ATOM 3432 O O . LEU A 1 480 ? 40.940 6.541 -15.092 1.00 79.06 480 LEU A O 1
ATOM 3436 N N . LEU A 1 481 ? 41.424 7.702 -13.224 1.00 83.38 481 LEU A N 1
ATOM 3437 C CA . LEU A 1 481 ? 42.743 8.188 -13.656 1.00 83.38 481 LEU A CA 1
ATOM 3438 C C . LEU A 1 481 ? 43.825 7.095 -13.754 1.00 83.38 481 LEU A C 1
ATOM 3440 O O . LEU A 1 481 ? 44.897 7.344 -14.309 1.00 83.38 481 LEU A O 1
ATOM 3444 N N . ALA A 1 482 ? 43.593 5.895 -13.217 1.00 82.62 482 ALA A N 1
ATOM 3445 C CA . ALA A 1 482 ? 44.568 4.807 -13.246 1.00 82.62 482 ALA A CA 1
ATOM 3446 C C . ALA A 1 482 ? 44.622 4.086 -14.601 1.00 82.62 482 ALA A C 1
ATOM 3448 O O . ALA A 1 482 ? 45.646 3.463 -14.894 1.00 82.62 482 ALA A O 1
ATOM 3449 N N . THR A 1 483 ? 43.581 4.184 -15.430 1.00 89.12 483 THR A N 1
ATOM 3450 C CA . THR A 1 483 ? 43.553 3.572 -16.770 1.00 89.12 483 THR A CA 1
ATOM 3451 C C . THR A 1 483 ? 44.567 4.230 -17.711 1.00 89.12 483 THR A C 1
ATOM 3453 O O . THR A 1 483 ? 44.827 5.437 -17.633 1.00 89.12 483 THR A O 1
ATOM 3456 N N . ASP A 1 484 ? 45.177 3.443 -18.598 1.00 85.31 484 ASP A N 1
ATOM 3457 C CA . ASP A 1 484 ? 46.154 3.978 -19.552 1.00 85.31 484 ASP A CA 1
ATOM 3458 C C . ASP A 1 484 ? 45.466 4.833 -20.626 1.00 85.31 484 ASP A C 1
ATOM 3460 O O . ASP A 1 484 ? 46.027 5.843 -21.052 1.00 85.31 484 ASP A O 1
ATOM 3464 N N . GLU A 1 485 ? 44.210 4.529 -20.958 1.00 85.31 485 GLU A N 1
ATOM 3465 C CA . GLU A 1 485 ? 43.343 5.324 -21.825 1.00 85.31 485 GLU A CA 1
ATOM 3466 C C . GLU A 1 485 ? 43.068 6.720 -21.243 1.00 85.31 485 GLU A C 1
ATOM 3468 O O . GLU A 1 485 ? 43.224 7.718 -21.954 1.00 85.31 485 GLU A O 1
ATOM 3473 N N . ALA A 1 486 ? 42.717 6.834 -19.952 1.00 78.06 486 ALA A N 1
ATOM 3474 C CA . ALA A 1 486 ? 42.489 8.138 -19.318 1.00 78.06 486 ALA A CA 1
ATOM 3475 C C . ALA A 1 486 ? 43.783 8.958 -19.233 1.00 78.06 486 ALA A C 1
ATOM 3477 O O . ALA A 1 486 ? 43.795 10.133 -19.608 1.00 78.06 486 ALA A O 1
ATOM 3478 N N . LYS A 1 487 ? 44.900 8.335 -18.825 1.00 86.19 487 LYS A N 1
ATOM 3479 C CA . LYS A 1 487 ? 46.224 8.983 -18.818 1.00 86.19 487 LYS A CA 1
ATOM 3480 C C . LYS A 1 487 ? 46.634 9.445 -20.211 1.00 86.19 487 LYS A C 1
ATOM 3482 O O . LYS A 1 487 ? 47.168 10.541 -20.355 1.00 86.19 487 LYS A O 1
ATOM 3487 N N . GLN A 1 488 ? 46.407 8.633 -21.242 1.00 87.62 488 GLN A N 1
ATOM 3488 C CA . GLN A 1 488 ? 46.734 8.995 -22.618 1.00 87.62 488 GLN A CA 1
ATOM 3489 C C . GLN A 1 488 ? 45.843 10.136 -23.120 1.00 87.62 488 GLN A C 1
ATOM 3491 O O . GLN A 1 488 ? 46.371 11.071 -23.717 1.00 87.62 488 GLN A O 1
ATOM 3496 N N . SER A 1 489 ? 44.540 10.114 -22.813 1.00 88.75 489 SER A N 1
ATOM 3497 C CA . SER A 1 489 ? 43.603 11.190 -23.162 1.00 88.75 489 SER A CA 1
ATOM 3498 C C . SER A 1 489 ? 43.963 12.519 -22.484 1.00 88.75 489 SER A C 1
ATOM 3500 O O . SER A 1 489 ? 43.993 13.557 -23.150 1.00 88.75 489 SER A O 1
ATOM 3502 N N . LEU A 1 490 ? 44.320 12.496 -21.194 1.00 87.81 490 LEU A N 1
ATOM 3503 C CA . LEU A 1 490 ? 44.797 13.678 -20.471 1.00 87.81 490 LEU A CA 1
ATOM 3504 C C . LEU A 1 490 ? 46.118 14.193 -21.046 1.00 87.81 490 LEU A C 1
ATOM 3506 O O . LEU A 1 490 ? 46.220 15.371 -21.382 1.00 87.81 490 LEU A O 1
ATOM 3510 N N . ARG A 1 491 ? 47.106 13.317 -21.260 1.00 89.50 491 ARG A N 1
ATOM 3511 C CA . ARG A 1 491 ? 48.377 13.701 -21.894 1.00 89.50 491 ARG A CA 1
ATOM 3512 C C . ARG A 1 491 ? 48.168 14.307 -23.279 1.00 89.50 491 ARG A C 1
ATOM 3514 O O . ARG A 1 491 ? 48.837 15.283 -23.592 1.00 89.50 491 ARG A O 1
ATOM 3521 N N . SER A 1 492 ? 47.248 13.786 -24.097 1.00 88.38 492 SER A N 1
ATOM 3522 C CA . SER A 1 492 ? 46.942 14.381 -25.406 1.00 88.38 492 SER A CA 1
ATOM 3523 C C . SER A 1 492 ? 46.250 15.739 -25.295 1.00 88.38 492 SER A C 1
ATOM 3525 O O . SER A 1 492 ? 46.630 16.655 -26.018 1.00 88.38 492 SER A O 1
ATOM 3527 N N . ALA A 1 493 ? 45.303 15.899 -24.364 1.00 87.38 493 ALA A N 1
ATOM 3528 C CA . ALA A 1 493 ? 44.595 17.161 -24.153 1.00 87.38 493 ALA A CA 1
ATOM 3529 C C . ALA A 1 493 ? 45.540 18.279 -23.674 1.00 87.38 493 ALA A C 1
ATOM 3531 O O . ALA A 1 493 ? 45.436 19.420 -24.119 1.00 87.38 493 ALA A O 1
ATOM 3532 N N . PHE A 1 494 ? 46.503 17.945 -22.808 1.00 86.75 494 PHE A N 1
ATOM 3533 C CA . PHE A 1 494 ? 47.464 18.896 -22.242 1.00 86.75 494 PHE A CA 1
ATOM 3534 C C . PHE A 1 494 ? 48.798 18.990 -23.016 1.00 86.75 494 PHE A C 1
ATOM 3536 O O . PHE A 1 494 ? 49.599 19.889 -22.750 1.00 86.75 494 PHE A O 1
ATOM 3543 N N . ALA A 1 495 ? 49.038 18.142 -24.025 1.00 86.06 495 ALA A N 1
ATOM 3544 C CA . ALA A 1 495 ? 50.247 18.172 -24.860 1.00 86.06 495 ALA A CA 1
ATOM 3545 C C . ALA A 1 495 ? 50.598 19.552 -25.468 1.00 86.06 495 ALA A C 1
ATOM 3547 O O . ALA A 1 495 ? 51.790 19.874 -25.505 1.00 86.06 495 ALA A O 1
ATOM 3548 N N . PRO A 1 496 ? 49.643 20.411 -25.897 1.00 86.44 496 PRO A N 1
ATOM 3549 C CA . PRO A 1 496 ? 49.967 21.739 -26.434 1.00 86.44 496 PRO A CA 1
ATOM 3550 C C . PRO A 1 496 ? 50.625 22.699 -25.425 1.00 86.44 496 PRO A C 1
ATOM 3552 O O . PRO A 1 496 ? 51.211 23.705 -25.833 1.00 86.44 496 PRO A O 1
ATOM 3555 N N . LEU A 1 497 ? 50.552 22.404 -24.121 1.00 76.31 497 LEU A N 1
ATOM 3556 C CA . LEU A 1 497 ? 51.172 23.199 -23.053 1.00 76.31 497 LEU A CA 1
ATOM 3557 C C . LEU A 1 497 ? 52.638 22.810 -22.801 1.00 76.31 497 LEU A C 1
ATOM 3559 O O . LEU A 1 497 ? 53.448 23.670 -22.456 1.00 76.31 497 LEU A O 1
ATOM 3563 N N . ALA A 1 498 ? 53.006 21.547 -23.041 1.00 70.88 498 ALA A N 1
ATOM 3564 C CA . ALA A 1 498 ? 54.336 21.008 -22.746 1.00 70.88 498 ALA A CA 1
ATOM 3565 C C . ALA A 1 498 ? 55.532 21.781 -23.364 1.00 70.88 498 ALA A C 1
ATOM 3567 O O . ALA A 1 498 ? 56.530 21.957 -22.663 1.00 70.88 498 ALA A O 1
ATOM 3568 N N . PRO A 1 499 ? 55.496 22.282 -24.621 1.00 57.97 499 PRO A N 1
ATOM 3569 C CA . PRO A 1 499 ? 56.649 22.963 -25.216 1.00 57.97 499 PRO A CA 1
ATOM 3570 C C . PRO A 1 499 ? 56.762 24.452 -24.853 1.00 57.97 499 PRO A C 1
ATOM 3572 O O . PRO A 1 499 ? 57.716 25.099 -25.282 1.00 57.97 499 PRO A O 1
ATOM 3575 N N . ARG A 1 500 ? 55.806 25.036 -24.112 1.00 61.81 500 ARG A N 1
ATOM 3576 C CA . ARG A 1 500 ? 55.756 26.498 -23.904 1.00 61.81 500 ARG A CA 1
ATOM 3577 C C . ARG A 1 500 ? 56.721 27.029 -22.843 1.00 61.81 500 ARG A C 1
ATOM 3579 O O . ARG A 1 500 ? 56.892 28.242 -22.778 1.00 61.81 500 ARG A O 1
ATOM 3586 N N . GLY A 1 501 ? 57.357 26.155 -22.051 1.00 62.69 501 GLY A N 1
ATOM 3587 C CA . GLY A 1 501 ? 58.411 26.516 -21.083 1.00 62.69 501 GLY A CA 1
ATOM 3588 C C . GLY A 1 501 ? 58.018 27.628 -20.103 1.00 62.69 501 GLY A C 1
ATOM 3589 O O . GLY A 1 501 ? 58.880 28.379 -19.653 1.00 62.69 501 GLY A O 1
ATOM 3590 N N . GLY A 1 502 ? 56.714 27.786 -19.871 1.00 56.50 502 GLY A N 1
ATOM 3591 C CA . GLY A 1 502 ? 56.111 29.022 -19.402 1.00 56.50 502 GLY A CA 1
ATOM 3592 C C . GLY A 1 502 ? 55.486 28.876 -18.027 1.00 56.50 502 GLY A C 1
ATOM 3593 O O . GLY A 1 502 ? 54.830 27.881 -17.738 1.00 56.50 502 GLY A O 1
ATOM 3594 N N . ASP A 1 503 ? 55.713 29.918 -17.236 1.00 67.31 503 ASP A N 1
ATOM 3595 C CA . ASP A 1 503 ? 55.123 30.245 -15.941 1.00 67.31 503 ASP A CA 1
ATOM 3596 C C . ASP A 1 503 ? 53.742 29.605 -15.684 1.00 67.31 503 ASP A C 1
ATOM 3598 O O . ASP A 1 503 ? 52.772 29.895 -16.393 1.00 67.31 503 ASP A O 1
ATOM 3602 N N . ALA A 1 504 ? 53.640 28.754 -14.655 1.00 64.75 504 ALA A N 1
ATOM 3603 C CA . ALA A 1 504 ? 52.393 28.075 -14.285 1.00 64.75 504 ALA A CA 1
ATOM 3604 C C . ALA A 1 504 ? 51.263 29.079 -13.974 1.00 64.75 504 ALA A C 1
ATOM 3606 O O . ALA A 1 504 ? 50.097 28.819 -14.270 1.00 64.75 504 ALA A O 1
ATOM 3607 N N . ALA A 1 505 ? 51.617 30.280 -13.499 1.00 69.25 505 ALA A N 1
ATOM 3608 C CA . ALA A 1 505 ? 50.685 31.380 -13.258 1.00 69.25 505 ALA A CA 1
ATOM 3609 C C . ALA A 1 505 ? 49.953 31.877 -14.526 1.00 69.25 505 ALA A C 1
ATOM 3611 O O . ALA A 1 505 ? 48.887 32.486 -14.425 1.00 69.25 505 ALA A O 1
ATOM 3612 N N . ALA A 1 506 ? 50.483 31.618 -15.728 1.00 76.44 506 ALA A N 1
ATOM 3613 C CA . ALA A 1 506 ? 49.841 31.989 -16.993 1.00 76.44 506 ALA A CA 1
ATOM 3614 C C . ALA A 1 506 ? 48.811 30.952 -17.488 1.00 76.44 506 ALA A C 1
ATOM 3616 O O . ALA A 1 506 ? 48.047 31.240 -18.418 1.00 76.44 506 ALA A O 1
ATOM 3617 N N . LEU A 1 507 ? 48.763 29.758 -16.885 1.00 76.00 507 LEU A N 1
ATOM 3618 C CA . LEU A 1 507 ? 47.901 28.659 -17.321 1.00 76.00 507 LEU A CA 1
ATOM 3619 C C . LEU A 1 507 ? 46.398 29.015 -17.329 1.00 76.00 507 LEU A C 1
ATOM 3621 O O . LEU A 1 507 ? 45.764 28.744 -18.352 1.00 76.00 507 LEU A O 1
ATOM 3625 N N . PRO A 1 508 ? 45.809 29.658 -16.295 1.00 77.06 508 PRO A N 1
ATOM 3626 C CA . PRO A 1 508 ? 44.382 29.991 -16.308 1.00 77.06 508 PRO A CA 1
ATOM 3627 C C . PRO A 1 508 ? 44.013 30.958 -17.445 1.00 77.06 508 PRO A C 1
ATOM 3629 O O . PRO A 1 508 ? 42.991 30.792 -18.111 1.00 77.06 508 PRO A O 1
ATOM 3632 N N . GLN A 1 509 ? 44.883 31.931 -17.746 1.00 79.19 509 GLN A N 1
ATOM 3633 C CA . GLN A 1 509 ? 44.670 32.859 -18.862 1.00 79.19 509 GLN A CA 1
ATOM 3634 C C . GLN A 1 509 ? 44.777 32.155 -20.220 1.00 79.19 509 GLN A C 1
ATOM 3636 O O . GLN A 1 509 ? 43.947 32.406 -21.100 1.00 79.19 509 GLN A O 1
ATOM 3641 N N . ALA A 1 510 ? 45.754 31.256 -20.381 1.00 80.25 510 ALA A N 1
ATOM 3642 C CA . ALA A 1 510 ? 45.912 30.451 -21.588 1.00 80.25 510 ALA A CA 1
ATOM 3643 C C . ALA A 1 510 ? 44.688 29.551 -21.823 1.00 80.25 510 ALA A C 1
ATOM 3645 O O . ALA A 1 510 ? 44.133 29.555 -22.921 1.00 80.25 510 ALA A O 1
ATOM 3646 N N . LEU A 1 511 ? 44.217 28.849 -20.789 1.00 76.56 511 LEU A N 1
ATOM 3647 C CA . LEU A 1 511 ? 43.016 28.013 -20.848 1.00 76.56 511 LEU A CA 1
ATOM 3648 C C . LEU A 1 511 ? 41.752 28.809 -21.170 1.00 76.56 511 LEU A C 1
ATOM 3650 O O . LEU A 1 511 ? 40.901 28.297 -21.884 1.00 76.56 511 LEU A O 1
ATOM 3654 N N . ALA A 1 512 ? 41.623 30.055 -20.715 1.00 76.06 512 ALA A N 1
ATOM 3655 C CA . ALA A 1 512 ? 40.474 30.887 -21.066 1.00 76.06 512 ALA A CA 1
ATOM 3656 C C . ALA A 1 512 ? 40.504 31.375 -22.535 1.00 76.06 512 ALA A C 1
ATOM 3658 O O . ALA A 1 512 ? 39.451 31.460 -23.174 1.00 76.06 512 ALA A O 1
ATOM 3659 N N . HIS A 1 513 ? 41.681 31.641 -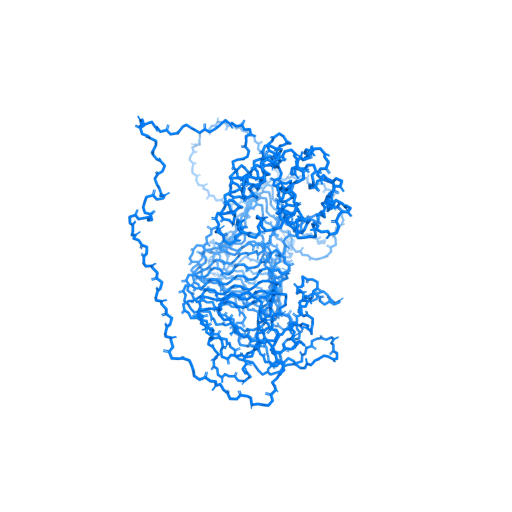23.117 1.00 77.44 513 HIS A N 1
ATOM 3660 C CA . HIS A 1 513 ? 41.790 32.393 -24.382 1.00 77.44 513 HIS A CA 1
ATOM 3661 C C . HIS A 1 513 ? 42.343 31.613 -25.585 1.00 77.44 513 HIS A C 1
ATOM 3663 O O . HIS A 1 513 ? 42.045 31.986 -26.716 1.00 77.44 513 HIS A O 1
ATOM 3669 N N . ASP A 1 514 ? 43.098 30.528 -25.394 1.00 82.69 514 ASP A N 1
ATOM 3670 C CA . ASP A 1 514 ? 43.715 29.782 -26.500 1.00 82.69 514 ASP A CA 1
ATOM 3671 C C . ASP A 1 514 ? 42.778 28.680 -27.041 1.00 82.69 514 ASP A C 1
ATOM 3673 O O . ASP A 1 514 ? 42.507 27.704 -26.327 1.00 82.69 514 ASP A O 1
ATOM 3677 N N . PRO A 1 515 ? 42.244 28.791 -28.275 1.00 77.56 515 PRO A N 1
ATOM 3678 C CA . PRO A 1 515 ? 41.338 27.788 -28.833 1.00 77.56 515 PRO A CA 1
ATOM 3679 C C . PRO A 1 515 ? 42.014 26.428 -29.073 1.00 77.56 515 PRO A C 1
ATOM 3681 O O . PRO A 1 515 ? 41.314 25.423 -29.155 1.00 77.56 515 PRO A O 1
ATOM 3684 N N . ALA A 1 516 ? 43.352 26.358 -29.124 1.00 81.19 516 ALA A N 1
ATOM 3685 C CA . ALA A 1 516 ? 44.080 25.091 -29.228 1.00 81.19 516 ALA A CA 1
ATOM 3686 C C . ALA A 1 516 ? 44.034 24.246 -27.937 1.00 81.19 516 ALA A C 1
ATOM 3688 O O . ALA A 1 516 ? 44.488 23.106 -27.941 1.00 81.19 516 ALA A O 1
ATOM 3689 N N . LEU A 1 517 ? 43.487 24.788 -26.840 1.00 85.06 517 LEU A N 1
ATOM 3690 C CA . LEU A 1 517 ? 43.334 24.106 -25.549 1.00 85.06 517 LEU A CA 1
ATOM 3691 C C . LEU A 1 517 ? 41.901 23.607 -25.284 1.00 85.06 517 LEU A C 1
ATOM 3693 O O . LEU A 1 517 ? 41.563 23.339 -24.135 1.00 85.06 517 LEU A O 1
ATOM 3697 N N . GLY A 1 518 ? 41.046 23.495 -26.310 1.00 84.00 518 GLY A N 1
ATOM 3698 C CA . GLY A 1 518 ? 39.645 23.068 -26.160 1.00 84.00 518 GLY A CA 1
ATOM 3699 C C . GLY A 1 518 ? 39.471 21.776 -25.347 1.00 84.00 518 GLY A C 1
ATOM 3700 O O . GLY A 1 518 ? 38.708 21.758 -24.383 1.00 84.00 518 GLY A O 1
ATOM 3701 N N . ASP A 1 519 ? 40.253 20.741 -25.659 1.00 84.06 519 ASP A N 1
ATOM 3702 C CA . ASP A 1 519 ? 40.193 19.451 -24.958 1.00 84.06 519 ASP A CA 1
ATOM 3703 C C . ASP A 1 519 ? 40.679 19.556 -23.499 1.00 84.06 519 ASP A C 1
ATOM 3705 O O . ASP A 1 519 ? 40.103 18.939 -22.603 1.00 84.06 519 ASP A O 1
ATOM 3709 N N . ALA A 1 520 ? 41.697 20.383 -23.225 1.00 85.06 520 ALA A N 1
ATOM 3710 C CA . ALA A 1 520 ? 42.165 20.637 -21.860 1.00 85.06 520 ALA A CA 1
ATOM 3711 C C . ALA A 1 520 ? 41.099 21.359 -21.018 1.00 85.06 520 ALA A C 1
ATOM 3713 O O . ALA A 1 520 ? 40.890 20.998 -19.860 1.00 85.06 520 ALA A O 1
ATOM 3714 N N . ARG A 1 521 ? 40.373 22.327 -21.602 1.00 85.25 521 ARG A N 1
ATOM 3715 C CA . ARG A 1 521 ? 39.236 22.988 -20.932 1.00 85.25 521 ARG A CA 1
ATOM 3716 C C . ARG A 1 521 ? 38.130 21.993 -20.591 1.00 85.25 521 ARG A C 1
ATOM 3718 O O . ARG A 1 521 ? 37.610 22.044 -19.484 1.00 85.25 521 ARG A O 1
ATOM 3725 N N . ALA A 1 522 ? 37.788 21.090 -21.514 1.00 84.56 522 ALA A N 1
ATOM 3726 C CA . ALA A 1 522 ? 36.758 20.077 -21.282 1.00 84.56 522 ALA A CA 1
ATOM 3727 C C . ALA A 1 522 ? 37.117 19.174 -20.088 1.00 84.56 522 ALA A C 1
ATOM 3729 O O . ALA A 1 522 ? 36.300 18.991 -19.190 1.00 84.56 522 ALA A O 1
ATOM 3730 N N . ARG A 1 523 ? 38.372 18.706 -20.009 1.00 88.06 523 ARG A N 1
ATOM 3731 C CA . ARG A 1 523 ? 38.863 17.907 -18.870 1.00 88.06 523 ARG A CA 1
ATOM 3732 C C . ARG A 1 523 ? 38.905 18.681 -17.546 1.00 88.06 523 ARG A C 1
ATOM 3734 O O . ARG A 1 523 ? 38.705 18.085 -16.492 1.00 88.06 523 ARG A O 1
ATOM 3741 N N . ILE A 1 524 ? 39.127 19.995 -17.582 1.00 86.75 524 ILE A N 1
ATOM 3742 C CA . ILE A 1 524 ? 39.071 20.853 -16.385 1.00 86.75 524 ILE A CA 1
ATOM 3743 C C . ILE A 1 524 ? 37.626 21.106 -15.942 1.00 86.75 524 ILE A C 1
ATOM 3745 O O . ILE A 1 524 ? 37.367 21.127 -14.744 1.00 86.75 524 ILE A O 1
ATOM 3749 N N . ALA A 1 525 ? 36.672 21.212 -16.870 1.00 85.25 525 ALA A N 1
ATOM 3750 C CA . ALA A 1 525 ? 35.250 21.291 -16.539 1.00 85.25 525 ALA A CA 1
ATOM 3751 C C . ALA A 1 525 ? 34.721 19.977 -15.926 1.00 85.25 525 ALA A C 1
ATOM 3753 O O . ALA A 1 525 ? 33.970 20.016 -14.955 1.00 85.25 525 ALA A O 1
ATOM 3754 N N . GLU A 1 526 ? 35.159 18.814 -16.422 1.00 87.12 526 GLU A N 1
ATOM 3755 C CA . GLU A 1 526 ? 34.868 17.511 -15.796 1.00 87.12 526 GLU A CA 1
ATOM 3756 C C . GLU A 1 526 ? 35.421 17.429 -14.360 1.00 87.12 526 GLU A C 1
ATOM 3758 O O . GLU A 1 526 ? 34.722 16.993 -13.445 1.00 87.12 526 GLU A O 1
ATOM 3763 N N . LEU A 1 527 ? 36.658 17.894 -14.141 1.00 89.12 527 LEU A N 1
ATOM 3764 C CA . LEU A 1 527 ? 37.247 17.992 -12.803 1.00 89.12 527 LEU A CA 1
ATOM 3765 C C . LEU A 1 527 ? 36.489 18.987 -11.905 1.00 89.12 527 LEU A C 1
ATOM 3767 O O . LEU A 1 527 ? 36.307 18.706 -10.724 1.00 89.12 527 LEU A O 1
ATOM 3771 N N . ALA A 1 528 ? 36.015 20.116 -12.441 1.00 88.06 528 ALA A N 1
ATOM 3772 C CA . ALA A 1 528 ? 35.238 21.099 -11.687 1.00 88.06 528 ALA A CA 1
ATOM 3773 C C . ALA A 1 528 ? 33.956 20.485 -11.096 1.00 88.06 528 ALA A C 1
ATOM 3775 O O . ALA A 1 528 ? 33.658 20.708 -9.925 1.00 88.06 528 ALA A O 1
ATOM 3776 N N . VAL A 1 529 ? 33.250 19.642 -11.860 1.00 85.75 529 VAL A N 1
ATOM 3777 C CA . VAL A 1 529 ? 32.067 18.906 -11.372 1.00 85.75 529 VAL A CA 1
ATOM 3778 C C . VAL A 1 529 ? 32.439 17.935 -10.245 1.00 85.75 529 VAL A C 1
ATOM 3780 O O . VAL A 1 529 ? 31.762 17.898 -9.220 1.00 85.75 529 VAL A O 1
ATOM 3783 N N . ALA A 1 530 ? 33.540 17.189 -10.387 1.00 85.44 530 ALA A N 1
ATOM 3784 C CA . ALA A 1 530 ? 34.013 16.273 -9.345 1.00 85.44 530 ALA A CA 1
ATOM 3785 C C . ALA A 1 530 ? 34.458 17.002 -8.058 1.00 85.44 530 ALA A C 1
ATOM 3787 O O . ALA A 1 530 ? 34.303 16.467 -6.963 1.00 85.44 530 ALA A O 1
ATOM 3788 N N . LEU A 1 531 ? 34.989 18.225 -8.171 1.00 88.62 531 LEU A N 1
ATOM 3789 C CA . LEU A 1 531 ? 35.358 19.056 -7.021 1.00 88.62 531 LEU A CA 1
ATOM 3790 C C . LEU A 1 531 ? 34.136 19.712 -6.359 1.00 88.62 531 LEU A C 1
ATOM 3792 O O . LEU A 1 531 ? 34.102 19.786 -5.136 1.00 88.62 531 LEU A O 1
ATOM 3796 N N . ALA A 1 532 ? 33.112 20.109 -7.121 1.00 86.56 532 ALA A N 1
ATOM 3797 C CA . ALA A 1 532 ? 31.848 20.602 -6.564 1.00 86.56 532 ALA A CA 1
ATOM 3798 C C . ALA A 1 532 ? 31.128 19.527 -5.724 1.00 86.56 532 ALA A C 1
ATOM 3800 O O . ALA A 1 532 ? 30.565 19.827 -4.673 1.00 86.56 532 ALA A O 1
ATOM 3801 N N . GLN A 1 533 ? 31.222 18.252 -6.121 1.00 84.81 533 GLN A N 1
ATOM 3802 C CA . GLN A 1 533 ? 30.710 17.131 -5.322 1.00 84.81 533 GLN A CA 1
ATOM 3803 C C . GLN A 1 533 ? 31.377 17.015 -3.940 1.00 84.81 533 GLN A C 1
ATOM 3805 O O . GLN A 1 533 ? 30.722 16.557 -3.012 1.00 84.81 533 GLN A O 1
ATOM 3810 N N . VAL A 1 534 ? 32.632 17.458 -3.770 1.00 84.19 534 VAL A N 1
ATOM 3811 C CA . VAL A 1 534 ? 33.312 17.485 -2.456 1.00 84.19 534 VAL A CA 1
ATOM 3812 C C . VAL A 1 534 ? 32.661 18.502 -1.514 1.00 84.19 534 VAL A C 1
ATOM 3814 O O . VAL A 1 534 ? 32.561 18.252 -0.316 1.00 84.19 534 VAL A O 1
ATOM 3817 N N . GLU A 1 535 ? 32.190 19.634 -2.039 1.00 83.12 535 GLU A N 1
ATOM 3818 C CA . GLU A 1 535 ? 31.567 20.701 -1.242 1.00 83.12 535 GLU A CA 1
ATOM 3819 C C . GLU A 1 535 ? 30.160 20.312 -0.760 1.00 83.12 535 GLU A C 1
ATOM 3821 O O . GLU A 1 535 ? 29.752 20.694 0.335 1.00 83.12 535 GLU A O 1
ATOM 3826 N N . LEU A 1 536 ? 29.460 19.467 -1.523 1.00 83.00 536 LEU A N 1
ATOM 3827 C CA . LEU A 1 536 ? 28.162 18.896 -1.150 1.00 83.00 536 LEU A CA 1
ATOM 3828 C C . LEU A 1 536 ? 28.245 17.812 -0.055 1.00 83.00 536 LEU A C 1
ATOM 3830 O O . LEU A 1 536 ? 27.212 17.436 0.493 1.00 83.00 536 LEU A O 1
ATOM 3834 N N . LEU A 1 537 ? 29.443 17.329 0.309 1.00 81.69 537 LEU A N 1
ATOM 3835 C CA . LEU A 1 537 ? 29.626 16.337 1.384 1.00 81.69 537 LEU A CA 1
ATOM 3836 C C . LEU A 1 537 ? 29.494 16.920 2.805 1.00 81.69 537 LEU A C 1
ATOM 3838 O O . LEU A 1 537 ? 29.619 16.173 3.771 1.00 81.69 537 LEU A O 1
ATOM 3842 N N . GLY A 1 538 ? 29.283 18.234 2.958 1.00 83.06 538 GLY A N 1
ATOM 3843 C CA . GLY A 1 538 ? 29.106 18.869 4.273 1.00 83.06 538 GLY A CA 1
ATOM 3844 C C . GLY A 1 538 ? 30.361 18.878 5.158 1.00 83.06 538 GLY A C 1
ATOM 3845 O O . GLY A 1 538 ? 30.254 19.074 6.366 1.00 83.06 538 GLY A O 1
ATOM 3846 N N . LEU A 1 539 ? 31.541 18.659 4.568 1.00 84.38 539 LEU A N 1
ATOM 3847 C CA . LEU A 1 539 ? 32.833 18.668 5.258 1.00 84.38 539 LEU A CA 1
ATOM 3848 C C . LEU A 1 539 ? 33.160 20.046 5.850 1.00 84.38 539 LEU A C 1
ATOM 3850 O O . LEU A 1 539 ? 32.861 21.079 5.246 1.00 84.38 539 LEU A O 1
ATOM 3854 N N . GLU A 1 540 ? 33.893 20.063 6.967 1.00 88.38 540 GLU A N 1
ATOM 3855 C CA . GLU A 1 540 ? 34.497 21.298 7.481 1.00 88.38 540 GLU A CA 1
ATOM 3856 C C . GLU A 1 540 ? 35.422 21.933 6.417 1.00 88.38 540 GLU A C 1
ATOM 3858 O O . GLU A 1 540 ? 36.084 21.198 5.671 1.00 88.38 540 GLU A O 1
ATOM 3863 N N . PRO A 1 541 ? 35.543 23.275 6.333 1.00 87.75 541 PRO A N 1
ATOM 3864 C CA . PRO A 1 541 ? 36.270 23.938 5.245 1.00 87.75 541 PRO A CA 1
ATOM 3865 C C . PRO A 1 541 ? 37.705 23.427 5.043 1.00 87.75 541 PRO A C 1
ATOM 3867 O O . PRO A 1 541 ? 38.101 23.130 3.918 1.00 87.75 541 PRO A O 1
ATOM 3870 N N . GLU A 1 542 ? 38.456 23.212 6.130 1.00 86.94 542 GLU A N 1
ATOM 3871 C CA . GLU A 1 542 ? 39.820 22.661 6.073 1.00 86.94 542 GLU A CA 1
ATOM 3872 C C . GLU A 1 542 ? 39.867 21.197 5.594 1.00 86.94 542 GLU A C 1
ATOM 3874 O O . GLU A 1 542 ? 40.895 20.730 5.100 1.00 86.94 542 GLU A O 1
ATOM 3879 N N . GLN A 1 543 ? 38.801 20.414 5.789 1.00 86.00 543 GLN A N 1
ATOM 3880 C CA . GLN A 1 543 ? 38.699 19.044 5.273 1.00 86.00 543 GLN A CA 1
ATOM 3881 C C . GLN A 1 543 ? 38.365 19.065 3.775 1.00 86.00 543 GLN A C 1
ATOM 3883 O O . GLN A 1 543 ? 39.050 18.393 3.001 1.00 86.00 543 GLN A O 1
ATOM 3888 N N . SER A 1 544 ? 37.393 19.886 3.360 1.00 87.94 544 SER A N 1
ATOM 3889 C CA . SER A 1 544 ? 37.042 20.086 1.946 1.00 87.94 544 SER A CA 1
ATOM 3890 C C . SER A 1 544 ? 38.249 20.560 1.125 1.00 87.94 544 SER A C 1
ATOM 3892 O O . SER A 1 544 ? 38.592 19.944 0.114 1.00 87.94 544 SER A O 1
ATOM 3894 N N . GLU A 1 545 ? 38.986 21.567 1.607 1.00 91.75 545 GLU A N 1
ATOM 3895 C CA . GLU A 1 545 ? 40.195 22.086 0.954 1.00 91.75 545 GLU A CA 1
ATOM 3896 C C . GLU A 1 545 ? 41.283 21.006 0.798 1.00 91.75 545 GLU A C 1
ATOM 3898 O O . GLU A 1 545 ? 41.835 20.824 -0.292 1.00 91.75 545 GLU A O 1
ATOM 3903 N N . ARG A 1 546 ? 41.533 20.204 1.846 1.00 91.19 546 ARG A N 1
ATOM 3904 C CA . ARG A 1 546 ? 42.476 19.070 1.789 1.00 91.19 546 ARG A CA 1
ATOM 3905 C C . ARG A 1 546 ? 42.067 18.015 0.758 1.00 91.19 546 ARG A C 1
ATOM 3907 O O . ARG A 1 546 ? 42.939 17.461 0.086 1.00 91.19 546 ARG A O 1
ATOM 3914 N N . VAL A 1 547 ? 40.771 17.730 0.614 1.00 89.06 547 VAL A N 1
ATOM 3915 C CA . VAL A 1 547 ? 40.258 16.774 -0.382 1.00 89.06 547 VAL A CA 1
ATOM 3916 C C . VAL A 1 547 ? 40.349 17.362 -1.794 1.00 89.06 547 VAL A C 1
ATOM 3918 O O . VAL A 1 547 ? 40.892 16.694 -2.678 1.00 89.06 547 VAL A O 1
ATOM 3921 N N . ARG A 1 548 ? 39.935 18.623 -1.999 1.00 93.06 548 ARG A N 1
ATOM 3922 C CA . ARG A 1 548 ? 40.064 19.343 -3.281 1.00 93.06 548 ARG A CA 1
ATOM 3923 C C . ARG A 1 548 ? 41.519 19.360 -3.768 1.00 93.06 548 ARG A C 1
ATOM 3925 O O . ARG A 1 548 ? 41.793 18.947 -4.895 1.00 93.06 548 ARG A O 1
ATOM 3932 N N . HIS A 1 549 ? 42.464 19.746 -2.909 1.00 94.25 549 HIS A N 1
ATOM 3933 C CA . HIS A 1 549 ? 43.894 19.771 -3.236 1.00 94.25 549 HIS A CA 1
ATOM 3934 C C . HIS A 1 549 ? 44.458 18.366 -3.514 1.00 94.25 549 HIS A C 1
ATOM 3936 O O . HIS A 1 549 ? 45.309 18.189 -4.388 1.00 94.25 549 HIS A O 1
ATOM 3942 N N . ALA A 1 550 ? 43.987 17.332 -2.812 1.00 91.75 550 ALA A N 1
ATOM 3943 C CA . ALA A 1 550 ? 44.417 15.959 -3.061 1.00 91.75 550 ALA A CA 1
ATOM 3944 C C . ALA A 1 550 ? 43.951 15.426 -4.431 1.00 91.75 550 ALA A C 1
ATOM 3946 O O . ALA A 1 550 ? 44.743 14.807 -5.141 1.00 91.75 550 ALA A O 1
ATOM 3947 N N . VAL A 1 551 ? 42.700 15.699 -4.815 1.00 90.88 551 VAL A N 1
ATOM 3948 C CA . VAL A 1 551 ? 42.136 15.341 -6.129 1.00 90.88 551 VAL A CA 1
ATOM 3949 C C . VAL A 1 551 ? 42.835 16.116 -7.255 1.00 90.88 551 VAL A C 1
ATOM 3951 O O . VAL A 1 551 ? 43.221 15.521 -8.264 1.00 90.88 551 VAL A O 1
ATOM 3954 N N . ALA A 1 552 ? 43.091 17.414 -7.058 1.00 92.75 552 ALA A N 1
ATOM 3955 C CA . ALA A 1 552 ? 43.845 18.242 -7.999 1.00 92.75 552 ALA A CA 1
ATOM 3956 C C . ALA A 1 552 ? 45.293 17.747 -8.197 1.00 92.75 552 ALA A C 1
ATOM 3958 O O . ALA A 1 552 ? 45.773 17.696 -9.329 1.00 92.75 552 ALA A O 1
ATOM 3959 N N . ALA A 1 553 ? 45.971 17.307 -7.129 1.00 92.56 553 ALA A N 1
ATOM 3960 C CA . ALA A 1 553 ? 47.309 16.714 -7.211 1.00 92.56 553 ALA A CA 1
ATOM 3961 C C . ALA A 1 553 ? 47.327 15.384 -7.991 1.00 92.56 553 ALA A C 1
ATOM 3963 O O . ALA A 1 553 ? 48.240 15.140 -8.783 1.00 92.56 553 ALA A O 1
ATOM 3964 N N . ASP A 1 554 ? 46.314 14.532 -7.798 1.00 90.88 554 ASP A N 1
ATOM 3965 C CA . ASP A 1 554 ? 46.180 13.266 -8.527 1.00 90.88 554 ASP A CA 1
ATOM 3966 C C . ASP A 1 554 ? 45.924 13.512 -10.037 1.00 90.88 554 ASP A C 1
ATOM 3968 O O . ASP A 1 554 ? 46.530 12.850 -10.886 1.00 90.88 554 ASP A O 1
ATOM 3972 N N . PHE A 1 555 ? 45.113 14.521 -10.387 1.00 92.06 555 PHE A N 1
ATOM 3973 C CA . PHE A 1 555 ? 44.898 14.972 -11.772 1.00 92.06 555 PHE A CA 1
ATOM 3974 C C . PHE A 1 555 ? 46.167 15.563 -12.408 1.00 92.06 555 PHE A C 1
ATOM 3976 O O . PHE A 1 555 ? 46.545 15.186 -13.523 1.00 92.06 555 PHE A O 1
ATOM 3983 N N . ALA A 1 556 ? 46.860 16.447 -11.684 1.00 90.19 556 ALA A N 1
ATOM 3984 C CA . ALA A 1 556 ? 48.124 17.044 -12.102 1.00 90.19 556 ALA A CA 1
ATOM 3985 C C . ALA A 1 556 ? 49.160 15.963 -12.460 1.00 90.19 556 ALA A C 1
ATOM 3987 O O . ALA A 1 556 ? 49.715 15.970 -13.563 1.00 90.19 556 ALA A O 1
ATOM 3988 N N . ALA A 1 557 ? 49.334 14.963 -11.588 1.00 90.19 557 ALA A N 1
ATOM 3989 C CA . ALA A 1 557 ? 50.224 13.828 -11.824 1.00 90.19 557 ALA A CA 1
ATOM 3990 C C . ALA A 1 557 ? 49.811 12.975 -13.042 1.00 90.19 557 ALA A C 1
ATOM 3992 O O . ALA A 1 557 ? 50.673 12.548 -13.817 1.00 90.19 557 ALA A O 1
ATOM 3993 N N . ALA A 1 558 ? 48.509 12.748 -13.253 1.00 88.56 558 ALA A N 1
ATOM 3994 C CA . ALA A 1 558 ? 48.002 11.990 -14.401 1.00 88.56 558 ALA A CA 1
ATOM 3995 C C . ALA A 1 558 ? 48.249 12.701 -15.749 1.00 88.56 558 ALA A C 1
ATOM 3997 O O . ALA A 1 558 ? 48.548 12.033 -16.746 1.00 88.56 558 ALA A O 1
ATOM 3998 N N . SER A 1 559 ? 48.194 14.040 -15.773 1.00 87.31 559 SER A N 1
ATOM 3999 C CA . SER A 1 559 ? 48.423 14.861 -16.975 1.00 87.31 559 SER A CA 1
ATOM 4000 C C . SER A 1 559 ? 49.817 14.686 -17.596 1.00 87.31 559 SER A C 1
ATOM 4002 O O . SER A 1 559 ? 49.983 14.835 -18.807 1.00 87.31 559 SER A O 1
ATOM 4004 N N . GLY A 1 560 ? 50.830 14.378 -16.776 1.00 86.12 560 GLY A N 1
ATOM 4005 C CA . GLY A 1 560 ? 52.235 14.317 -17.187 1.00 86.12 560 GLY A CA 1
ATOM 4006 C C . GLY A 1 560 ? 52.893 15.672 -17.496 1.00 86.12 560 GLY A C 1
ATOM 4007 O O . GLY A 1 560 ? 54.028 15.683 -17.976 1.00 86.12 560 GLY A O 1
ATOM 4008 N N . VAL A 1 561 ? 52.230 16.806 -17.239 1.00 85.44 561 VAL A N 1
ATOM 4009 C CA . VAL A 1 561 ? 52.800 18.147 -17.454 1.00 85.44 561 VAL A CA 1
ATOM 4010 C C . VAL A 1 561 ? 53.572 18.593 -16.214 1.00 85.44 561 VAL A C 1
ATOM 4012 O O . VAL A 1 561 ? 52.986 18.907 -15.188 1.00 85.44 561 VAL A O 1
ATOM 4015 N N . ALA A 1 562 ? 54.900 18.683 -16.316 1.00 79.12 562 ALA A N 1
ATOM 4016 C CA . ALA A 1 562 ? 55.778 18.996 -15.179 1.00 79.12 562 ALA A CA 1
ATOM 4017 C C . ALA A 1 562 ? 55.594 20.401 -14.559 1.00 79.12 562 ALA A C 1
ATOM 4019 O O . ALA A 1 562 ? 56.122 20.653 -13.482 1.00 79.12 562 ALA A O 1
ATOM 4020 N N . ALA A 1 563 ? 54.886 21.307 -15.240 1.00 77.06 563 ALA A N 1
ATOM 4021 C CA . ALA A 1 563 ? 54.547 22.650 -14.754 1.00 77.06 563 ALA A CA 1
ATOM 4022 C C . ALA A 1 563 ? 53.098 22.760 -14.233 1.00 77.06 563 ALA A C 1
ATOM 4024 O O . ALA A 1 563 ? 52.638 23.862 -13.950 1.00 77.06 563 ALA A O 1
ATOM 4025 N N . LEU A 1 564 ? 52.365 21.643 -14.171 1.00 83.88 564 LEU A N 1
ATOM 4026 C CA . LEU A 1 564 ? 51.009 21.578 -13.643 1.00 83.88 564 LEU A CA 1
ATOM 4027 C C . LEU A 1 564 ? 51.072 20.971 -12.238 1.00 83.88 564 LEU A C 1
ATOM 4029 O O . LEU A 1 564 ? 51.341 19.780 -12.094 1.00 83.88 564 LEU A O 1
ATOM 4033 N N . ASP A 1 565 ? 50.848 21.791 -11.215 1.00 89.81 565 ASP A N 1
ATOM 4034 C CA . ASP A 1 565 ? 50.684 21.368 -9.823 1.00 89.81 565 ASP A CA 1
ATOM 4035 C C . ASP A 1 565 ? 49.216 21.507 -9.374 1.00 89.81 565 ASP A C 1
ATOM 4037 O O . ASP A 1 565 ? 48.339 21.880 -10.158 1.00 89.81 565 ASP A O 1
ATOM 4041 N N . ALA A 1 566 ? 48.924 21.134 -8.125 1.00 90.69 566 ALA A N 1
ATOM 4042 C CA . ALA A 1 566 ? 47.562 21.158 -7.593 1.00 90.69 566 ALA A CA 1
ATOM 4043 C C . ALA A 1 566 ? 46.972 22.579 -7.556 1.00 90.69 566 ALA A C 1
ATOM 4045 O O . ALA A 1 566 ? 45.804 22.756 -7.900 1.00 90.69 566 ALA A O 1
ATOM 4046 N N . ASP A 1 567 ? 47.782 23.582 -7.213 1.00 91.19 567 ASP A N 1
ATOM 4047 C CA . ASP A 1 567 ? 47.358 24.982 -7.129 1.00 91.19 567 ASP A CA 1
ATOM 4048 C C . ASP A 1 567 ? 47.048 25.554 -8.519 1.00 91.19 567 ASP A C 1
ATOM 4050 O O . ASP A 1 567 ? 46.015 26.196 -8.711 1.00 91.19 567 ASP A O 1
ATOM 4054 N N . ALA A 1 568 ? 47.878 25.258 -9.526 1.00 87.56 568 ALA A N 1
ATOM 4055 C CA . ALA A 1 568 ? 47.621 25.636 -10.915 1.00 87.56 568 ALA A CA 1
ATOM 4056 C C . ALA A 1 568 ? 46.358 24.961 -11.484 1.00 87.56 568 ALA A C 1
ATOM 4058 O O . ALA A 1 568 ? 45.644 25.569 -12.287 1.00 87.56 568 ALA A O 1
ATOM 4059 N N . VAL A 1 569 ? 46.057 23.726 -11.063 1.00 88.75 569 VAL A N 1
ATOM 4060 C CA . VAL A 1 569 ? 44.816 23.017 -11.417 1.00 88.75 569 VAL A CA 1
ATOM 4061 C C . VAL A 1 569 ? 43.598 23.654 -10.747 1.00 88.75 569 VAL A C 1
ATOM 4063 O O . VAL A 1 569 ? 42.612 23.916 -11.434 1.00 88.75 569 VAL A O 1
ATOM 4066 N N . LEU A 1 570 ? 43.656 23.947 -9.444 1.00 91.88 570 LEU A N 1
ATOM 4067 C CA . LEU A 1 570 ? 42.554 24.592 -8.720 1.00 91.88 570 LEU A CA 1
ATOM 4068 C C . LEU A 1 570 ? 42.281 26.002 -9.260 1.00 91.88 570 LEU A C 1
ATOM 4070 O O . LEU A 1 570 ? 41.144 26.305 -9.613 1.00 91.88 570 LEU A O 1
ATOM 4074 N N . ALA A 1 571 ? 43.320 26.813 -9.471 1.00 88.88 571 ALA A N 1
ATOM 4075 C CA . ALA A 1 571 ? 43.189 28.136 -10.079 1.00 88.88 571 ALA A CA 1
ATOM 4076 C C . ALA A 1 571 ? 42.607 28.084 -11.506 1.00 88.88 571 ALA A C 1
ATOM 4078 O O . ALA A 1 571 ? 41.910 29.007 -11.927 1.00 88.88 571 ALA A O 1
ATOM 4079 N N . ALA A 1 572 ? 42.871 27.014 -12.263 1.00 85.56 572 ALA A N 1
ATOM 4080 C CA . ALA A 1 572 ? 42.273 26.797 -13.578 1.00 85.56 572 ALA A CA 1
ATOM 4081 C C . ALA A 1 572 ? 40.805 26.335 -13.509 1.00 85.56 572 ALA A C 1
ATOM 4083 O O . ALA A 1 572 ? 40.018 26.720 -14.375 1.00 85.56 572 ALA A O 1
ATOM 4084 N N . VAL A 1 573 ? 40.428 25.554 -12.491 1.00 89.56 573 VAL A N 1
ATOM 4085 C CA . VAL A 1 573 ? 39.030 25.201 -12.190 1.00 89.56 573 VAL A CA 1
ATOM 4086 C C . VAL A 1 573 ? 38.243 26.454 -11.809 1.00 89.56 573 VAL A C 1
ATOM 4088 O O . VAL A 1 573 ? 37.233 26.741 -12.449 1.00 89.56 573 VAL A O 1
ATOM 4091 N N . ASP A 1 574 ? 38.738 27.259 -10.870 1.00 87.56 574 ASP A N 1
ATOM 4092 C CA . ASP A 1 574 ? 38.061 28.482 -10.425 1.00 87.56 574 ASP A CA 1
ATOM 4093 C C . ASP A 1 574 ? 37.946 29.514 -11.573 1.00 87.56 574 ASP A C 1
ATOM 4095 O O . ASP A 1 574 ? 36.910 30.157 -11.757 1.00 87.56 574 ASP A O 1
ATOM 4099 N N . ALA A 1 575 ? 38.976 29.627 -12.423 1.00 81.69 575 ALA A N 1
ATOM 4100 C CA . ALA A 1 575 ? 38.961 30.492 -13.608 1.00 81.69 575 ALA A CA 1
ATOM 4101 C C . ALA A 1 575 ? 38.122 29.956 -14.785 1.00 81.69 575 ALA A C 1
ATOM 4103 O O . ALA A 1 575 ? 37.877 30.699 -15.738 1.00 81.69 575 ALA A O 1
ATOM 4104 N N . SER A 1 576 ? 37.681 28.692 -14.753 1.00 79.12 576 SER A N 1
ATOM 4105 C CA . SER A 1 576 ? 36.882 28.097 -15.836 1.00 79.12 576 SER A CA 1
ATOM 4106 C C . SER A 1 576 ? 35.484 28.714 -15.961 1.00 79.12 576 SER A C 1
ATOM 4108 O O . SER A 1 576 ? 34.844 28.579 -17.004 1.00 79.12 576 SER A O 1
ATOM 4110 N N . GLY A 1 577 ? 35.005 29.393 -14.911 1.00 66.12 577 GLY A N 1
ATOM 4111 C CA . GLY A 1 577 ? 33.664 29.973 -14.870 1.00 66.12 577 GLY A CA 1
ATOM 4112 C C . GLY A 1 577 ? 32.542 28.933 -14.797 1.00 66.12 577 GLY A C 1
ATOM 4113 O O . GLY A 1 577 ? 31.376 29.305 -14.934 1.00 66.12 577 GLY A O 1
ATOM 4114 N N . VAL A 1 578 ? 32.871 27.655 -14.562 1.00 64.62 578 VAL A N 1
ATOM 4115 C CA . VAL A 1 578 ? 31.907 26.628 -14.149 1.00 64.62 578 VAL A CA 1
ATOM 4116 C C . VAL A 1 578 ? 31.456 26.979 -12.733 1.00 64.62 578 VAL A C 1
ATOM 4118 O O . VAL A 1 578 ? 32.018 26.518 -11.744 1.00 64.62 578 VAL A O 1
ATOM 4121 N N . ALA A 1 579 ? 30.471 27.871 -12.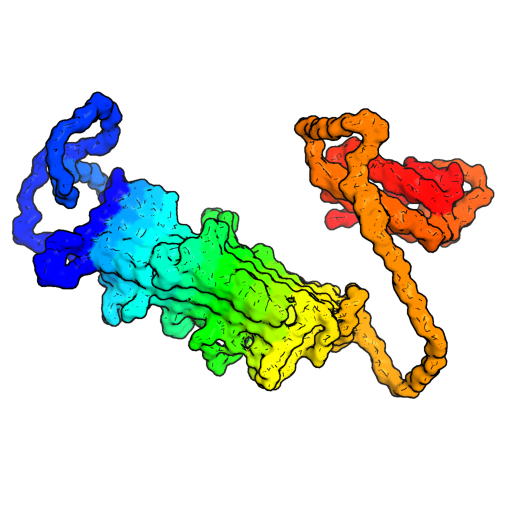643 1.00 45.28 579 ALA A N 1
ATOM 4122 C CA . ALA A 1 579 ? 29.797 28.159 -11.391 1.00 45.28 579 ALA A CA 1
ATOM 4123 C C . ALA A 1 579 ? 29.211 26.855 -10.843 1.00 45.28 579 ALA A C 1
ATOM 4125 O O . ALA A 1 579 ? 28.587 26.102 -11.595 1.00 45.28 579 ALA A O 1
ATOM 4126 N N . VAL A 1 580 ? 29.399 26.617 -9.543 1.00 45.31 580 VAL A N 1
ATOM 4127 C CA . VAL A 1 580 ? 28.720 25.540 -8.821 1.00 45.31 580 VAL A CA 1
ATOM 4128 C C . VAL A 1 580 ? 27.218 25.742 -9.023 1.00 45.31 580 VAL A C 1
ATOM 4130 O O . VAL A 1 580 ? 26.636 26.702 -8.513 1.00 45.31 580 VAL A O 1
ATOM 4133 N N . LEU A 1 581 ? 26.611 24.881 -9.842 1.00 32.84 581 LEU A N 1
ATOM 4134 C CA . LEU A 1 581 ? 25.163 24.745 -9.877 1.00 32.84 581 LEU A CA 1
ATOM 4135 C C . LEU A 1 581 ? 24.761 24.124 -8.530 1.00 32.84 581 LEU A C 1
ATOM 4137 O O . LEU A 1 581 ? 25.386 23.130 -8.152 1.00 32.84 581 LEU A O 1
ATOM 4141 N N . PRO A 1 582 ? 23.818 24.742 -7.797 1.00 32.31 582 PRO A N 1
ATOM 4142 C CA . PRO A 1 582 ? 23.429 24.301 -6.459 1.00 32.31 582 PRO A CA 1
ATOM 4143 C C . PRO A 1 582 ? 22.719 22.943 -6.473 1.00 32.31 582 PRO A C 1
ATOM 4145 O O . PRO A 1 582 ? 22.029 22.654 -7.481 1.00 32.31 582 PRO A O 1
#

Secondary structure (DSSP, 8-state):
-----EEESS-EEE--TT-TTS---EEES------TT------S---------------------------PPPPPP--S---EEEESS-EEE-SPEEESS-EEEEESS-EEESS-EEE-TT----EEEEESS-EEESS-BSSSS-EEEEEESSEEE-SSEEEEEEEEEEES-EE-TT-EEEEEE-STT-EEEE-S-BSSSS-EEEEEEESSEEEE-EEEETTEEEEE--EEEEEEEEES-SS--SS--SB-SEEE-SSEEEEEESS-EEEPTT-EEEESSEEEEEEEEEEEE-EEE-SEEEEEEEEEEE------PPTT-SS----S-EEEESEEEESS--EE-S-SSPPEEEESSS-EE-SS---SEEEESSTT-PPP-HHHHB-TTSPBBP----SPEEP--TTSS--PPPPP--S-PPPPP---PPPPPPPPPHHHHHHHT----TT-PPPPPPPBTB-HHHHHHHHHHHHHHHHHHHSHHHHHHHHHHHGGGGGG---GGGHHHHHHH-GGGHHHHHHHHHHHHHHHHHHTTT--HHHHHHHHHHHHHHHHHHHT-TT--HHHHHHHHHTTT-----

Radius of gyration: 33.95 Å; chains: 1; bounding box: 96×50×102 Å

Foldseek 3Di:
DDDAEAEEAEEAADDPVVDPPDQDAAEFFDDPPPPPDPDDDADDEDDDDDDDDDDDDDDDDDDDDDHHDDDDDDDDDDDDDEHEYAYLAEYHGAGEYEYPEAYEYHYVAEYEYLEEHAYDQPDAHHYAYHHVYEHEYNYEYHPVHEHQEYHYEHYEYEDQEYEHHHLEYHYEEYAYANHAYAYDHDDPNREYEYAAEYQPVHAYQEYAHAYQAYEFAFDDDPNDGPHTHQEYGYQEYEERAPDQDPAQDLFARYEYQDDHHAYHHCAEHYYHQSHAYEYLAEYHYAHAAEYEDFAYYHQEYEYEHPAYEYRWAAWHDHPDDPDDIRHTGEHYHQEHEYAAAYHYPPPHGFYEYEHAQWAYAHVDAHPGWYAYLDQVSHRDHSVVQQDPVRTGGDGDRDHGTFHHDNPDDDRDRPPPDDPDDDDDDDDDDDDDDDDDDPCNVVVVVDPDDPPGDDDDDDDPDDP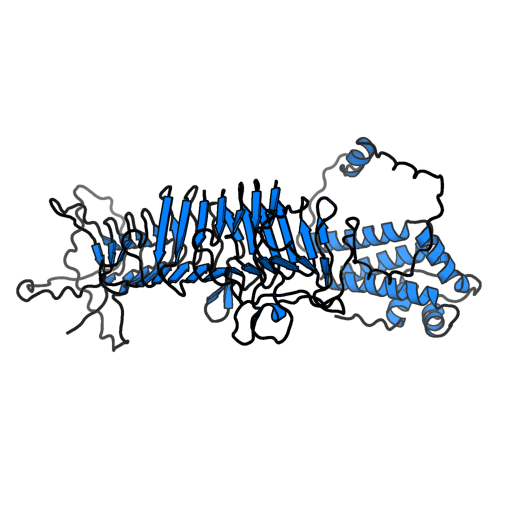VVLVVVLVVLLVVLLVCLVDPVNLVLLLVLCVVVQVPPDDLVCLLVCCVPPPSNVSVLVVLLVLLVSLLVLVVSVDDPVSSVVSQLSSLQSSQVSNPRPSRHSVSSVSNSVSSPPPNDD

Sequence (582 aa):
MSYRGLYAGGALDLDSSACTPGPCGIELGDVQEASGEELKRFTSAPSFGFTTTATPTTTDQRYGFGDLRVLLGSFTEATANAPTVQTVGSQRYVGPVTLTADTQLAAGGGVMFVNNVESVVSTAHNLDVSAGGTTTFGGNVGNATPLGQFKATDATFTAADHTVRARSIDLSAIDGAGASVELRGVGTGSRIDIRDDVGANAALERFDADADLLVFGTRTEAGKVVTSADRVVANEVTLNNTLPVSTIADTATIADTNGGLSIESAGDVTMGAGEKLSSTAVLAIHAGGKASLGDLSATELSVDAAQIEILGRPPGPVAGAAIPVDHGVDWVANDITTNVVPLWDGKDAPPTFVLGSGGIRTGGVIPYDVVRFTPRGDEIKPANFVGSDTRVLDLTGTGPRAVSDARNDLPRSAPPVLPALAARAGDEPPSPPRAVSSEEVIGALHCRTGSGDVCAPPAIGDDPLATEHALELRQRYRALLATDEAKQSLRSAFAPLAPRGGDAAALPQALAHDPALGDARARIAELAVALAQVELLGLEPEQSERVRHAVAADFAAASGVAALDADAVLAAVDASGVAVLP

pLDDT: mean 74.26, std 22.87, range [23.5, 98.44]